Protein AF-A0AA40DNA5-F1 (afdb_monomer_lite)

Foldseek 3Di:
DVVVVVVPDPPCCLVVVQVCLVPPPQFPDDLLNLLVQLDFLVLQLVLLVDDQPLQNDDDPVSSVQSVQLSLLVNLCVLLQHAQVLSCLQAVAGSRGQVSHPDHDPPSPPCNQLCVLQPHPDPCQQQDPPPHHCQQCPPRVCVSLVVLVDDPVLVVVLCVFCLLPNQWDWAQPPPPDRPDDSRRITIWGFADQPPVVSHTDTHTDDSLNSSNVSSLSSSCSRNVDRSHLSRLLLVLQLVLLCVLVVHDPPSHDDNSGCHSQSSSLVSLLSVLCVLLVHDSLLRSLLRGFFAPDDPPGPCCVQQLPDPVVVVVPNPCPVVCVVPFAFQLVCQVVLCVSLVADSLLQVLLCVQLVHDRRDGPDSNVSSSSSNLSVVCSLLVHRSNCSNLLCVLADHNVPCSSTSVSVSVVSCLRVLVVVVVDDSLLLSCQSCVPSDPDDVDDDNCPLDDDPVRCCLQQVVPPLCAQAVDPVPHRDHSVSVSLSVLLVVQQVLFPPDVQGPSNLLVCCVVPQDQQLLVVLVSCCVRRVFDSVVLSLSLCLNDPSHTSNSSSSQCSHSVVVSSSVSNRVCCVPRRDPPDRSNVSSVSSHRRRPVVPPVD

pLDDT: mean 79.6, std 15.29, range [32.16, 96.44]

Structure (mmCIF, N/CA/C/O backbone):
data_AF-A0AA40DNA5-F1
#
_entry.id   AF-A0AA40DNA5-F1
#
loop_
_atom_site.group_PDB
_atom_site.id
_atom_site.type_symbol
_atom_site.label_atom_id
_atom_site.label_alt_id
_atom_site.label_comp_id
_atom_site.label_asym_id
_atom_site.label_entity_id
_atom_site.label_seq_id
_atom_site.pdbx_PDB_ins_code
_atom_site.Cartn_x
_atom_site.Cartn_y
_atom_site.Cartn_z
_atom_site.occupancy
_atom_site.B_iso_or_equiv
_atom_site.auth_seq_id
_atom_site.auth_comp_id
_atom_site.auth_asym_id
_atom_site.auth_atom_id
_atom_site.pdbx_PDB_model_num
ATOM 1 N N . MET A 1 1 ? -29.113 -25.960 3.502 1.00 32.16 1 MET A N 1
ATOM 2 C CA . MET A 1 1 ? -28.397 -26.585 2.365 1.00 32.16 1 MET A CA 1
ATOM 3 C C . MET A 1 1 ? -27.183 -25.780 1.893 1.00 32.16 1 MET A C 1
ATOM 5 O O . MET A 1 1 ? -26.247 -26.407 1.434 1.00 32.16 1 MET A O 1
ATOM 9 N N . HIS A 1 2 ? -27.139 -24.445 2.045 1.00 37.56 2 HIS A N 1
ATOM 10 C CA . HIS A 1 2 ? -25.942 -23.647 1.715 1.00 37.56 2 HIS A CA 1
ATOM 11 C C . HIS A 1 2 ? -24.878 -23.566 2.829 1.00 37.56 2 HIS A C 1
ATOM 13 O O . HIS A 1 2 ? -23.713 -23.372 2.512 1.00 37.56 2 HIS A O 1
ATOM 19 N N . GLU A 1 3 ? -25.225 -23.782 4.105 1.00 35.75 3 GLU A N 1
ATOM 20 C CA . GLU A 1 3 ? -24.232 -23.792 5.201 1.00 35.75 3 GLU A CA 1
ATOM 21 C C . GLU A 1 3 ? -23.334 -25.039 5.202 1.00 35.75 3 GLU A C 1
ATOM 23 O O . GLU A 1 3 ? -22.163 -24.935 5.541 1.00 35.75 3 GLU A O 1
ATOM 28 N N . SER A 1 4 ? -23.812 -26.197 4.724 1.00 34.62 4 SER A N 1
ATOM 29 C CA . SER A 1 4 ? -23.002 -27.430 4.727 1.00 34.62 4 SER A CA 1
ATOM 30 C C . SER A 1 4 ? -22.029 -27.553 3.548 1.00 34.62 4 SER A C 1
ATOM 32 O O . SER A 1 4 ? -21.309 -28.541 3.473 1.00 34.62 4 SER A O 1
ATOM 34 N N . LEU A 1 5 ? -22.026 -26.604 2.604 1.00 34.06 5 LEU A N 1
ATOM 35 C CA . LEU A 1 5 ? -21.082 -26.586 1.475 1.00 34.06 5 LEU A CA 1
ATOM 36 C C . LEU A 1 5 ? -19.810 -25.784 1.788 1.00 34.06 5 LEU A C 1
ATOM 38 O O . LEU A 1 5 ? -18.796 -25.971 1.123 1.00 34.06 5 LEU A O 1
ATOM 42 N N . VAL A 1 6 ? -19.847 -24.921 2.808 1.00 41.03 6 VAL A N 1
ATOM 43 C CA . VAL A 1 6 ? -18.698 -24.098 3.224 1.00 41.03 6 VAL A CA 1
ATOM 44 C C . VAL A 1 6 ? -17.775 -24.863 4.181 1.00 41.03 6 VAL A C 1
ATOM 46 O O . VAL A 1 6 ? -16.579 -24.599 4.221 1.00 41.03 6 VAL A O 1
ATOM 49 N N . GLU A 1 7 ? -18.285 -25.879 4.882 1.00 35.78 7 GLU A N 1
ATOM 50 C CA . GLU A 1 7 ? -17.481 -26.721 5.781 1.00 35.78 7 GLU A CA 1
ATOM 51 C C . GLU A 1 7 ? -16.592 -27.752 5.054 1.00 35.78 7 GLU A C 1
ATOM 53 O O . GLU A 1 7 ? -15.802 -28.424 5.707 1.00 35.78 7 GLU A O 1
ATOM 58 N N . THR A 1 8 ? -16.686 -27.896 3.723 1.00 36.03 8 THR A N 1
ATOM 59 C CA . THR A 1 8 ? -16.026 -29.007 2.997 1.00 36.03 8 THR A CA 1
ATOM 60 C C . THR A 1 8 ? -15.126 -28.636 1.812 1.00 36.03 8 THR A C 1
ATOM 62 O O . THR A 1 8 ? -14.540 -29.547 1.236 1.00 36.03 8 THR A O 1
ATOM 65 N N . TYR A 1 9 ? -14.950 -27.359 1.441 1.00 34.84 9 TYR A N 1
ATOM 66 C CA . TYR A 1 9 ? -14.161 -27.004 0.242 1.00 34.84 9 TYR A CA 1
ATOM 67 C C . TYR A 1 9 ? -13.299 -25.733 0.400 1.00 34.84 9 TYR A C 1
ATOM 69 O O . TYR A 1 9 ? -13.793 -24.630 0.156 1.00 34.84 9 TYR A O 1
ATOM 77 N N . PRO A 1 10 ? -12.000 -25.863 0.748 1.00 41.03 10 PRO A N 1
ATOM 78 C CA . PRO A 1 10 ? -11.099 -24.715 0.913 1.00 41.03 10 PRO A CA 1
ATOM 79 C C . PRO A 1 10 ? -10.462 -24.090 -0.357 1.00 41.03 10 PRO A C 1
ATOM 81 O O . PRO A 1 10 ? -10.239 -22.879 -0.337 1.00 41.03 10 PRO A O 1
ATOM 84 N N . PRO A 1 11 ? -10.156 -24.784 -1.479 1.00 39.00 11 PRO A N 1
ATOM 85 C CA . PRO A 1 11 ? -9.186 -24.218 -2.431 1.00 39.00 11 PRO A CA 1
ATOM 86 C C . PRO A 1 11 ? -9.776 -23.261 -3.480 1.00 39.00 11 PRO A C 1
ATOM 88 O O . PRO A 1 11 ? -9.034 -22.533 -4.131 1.00 39.00 11 PRO A O 1
ATOM 91 N N . VAL A 1 12 ? -11.102 -23.188 -3.648 1.00 42.94 12 VAL A N 1
ATOM 92 C CA . VAL A 1 12 ? -11.726 -22.319 -4.676 1.00 42.94 12 VAL A CA 1
ATOM 93 C C . VAL A 1 12 ? -12.176 -20.960 -4.110 1.00 42.94 12 VAL A C 1
ATOM 95 O O . VAL A 1 12 ? -12.795 -20.152 -4.803 1.00 42.94 12 VAL A O 1
ATOM 98 N N . LEU A 1 13 ? -11.862 -20.679 -2.843 1.00 49.19 13 LEU A N 1
ATOM 99 C CA . LEU A 1 13 ? -12.516 -19.624 -2.076 1.00 49.19 13 LEU A CA 1
ATOM 100 C C . LEU A 1 13 ? -12.283 -18.211 -2.619 1.00 49.19 13 LEU A C 1
ATOM 102 O O . LEU A 1 13 ? -13.231 -17.461 -2.612 1.00 49.19 13 LEU A O 1
ATOM 106 N N . SER A 1 14 ? -11.137 -17.799 -3.165 1.00 44.81 14 SER A N 1
ATOM 107 C CA . SER A 1 14 ? -11.003 -16.387 -3.598 1.00 44.81 14 SER A CA 1
ATOM 108 C C . SER A 1 14 ? -11.933 -16.021 -4.770 1.00 44.81 14 SER A C 1
ATOM 110 O O . SER A 1 14 ? -12.740 -15.104 -4.643 1.00 44.81 14 SER A O 1
ATOM 112 N N . ALA A 1 15 ? -11.894 -16.768 -5.878 1.00 44.56 15 ALA A N 1
ATOM 113 C CA . ALA A 1 15 ? -12.722 -16.473 -7.052 1.00 44.56 15 ALA A CA 1
ATOM 114 C C . ALA A 1 15 ? -14.198 -16.867 -6.853 1.00 44.56 15 ALA A C 1
ATOM 116 O O . ALA A 1 15 ? -15.093 -16.193 -7.363 1.00 44.56 15 ALA A O 1
ATOM 117 N N . VAL A 1 16 ? -14.471 -17.937 -6.093 1.00 53.94 16 VAL A N 1
ATOM 118 C CA . VAL A 1 16 ? -15.846 -18.337 -5.755 1.00 53.94 16 VAL A CA 1
ATOM 119 C C . VAL A 1 16 ? -16.430 -17.447 -4.667 1.00 53.94 16 VAL A C 1
ATOM 121 O O . VAL A 1 16 ? -17.602 -17.125 -4.771 1.00 53.94 16 VAL A O 1
ATOM 124 N N . LEU A 1 17 ? -15.667 -16.977 -3.676 1.00 56.88 17 LEU A N 1
ATOM 125 C CA . LEU A 1 17 ? -16.152 -15.971 -2.724 1.00 56.88 17 LEU A CA 1
ATOM 126 C C . LEU A 1 17 ? -16.352 -14.635 -3.413 1.00 56.88 17 LEU A C 1
ATOM 128 O O . LEU A 1 17 ? -17.362 -14.016 -3.143 1.00 56.88 17 LEU A O 1
ATOM 132 N N . GLU A 1 18 ? -15.480 -14.184 -4.316 1.00 55.03 18 GLU A N 1
ATOM 133 C CA . GLU A 1 18 ? -15.763 -12.969 -5.089 1.00 55.03 18 GLU A CA 1
ATOM 134 C C . GLU A 1 18 ? -17.006 -13.145 -5.966 1.00 55.03 18 GLU A C 1
ATOM 136 O O . GLU A 1 18 ? -17.858 -12.262 -5.998 1.00 55.03 18 GLU A O 1
ATOM 141 N N . GLY A 1 19 ? -17.179 -14.312 -6.595 1.00 55.81 19 GLY A N 1
ATOM 142 C CA . GLY A 1 19 ? -18.391 -14.654 -7.338 1.00 55.81 19 GLY A CA 1
ATOM 143 C C . GLY A 1 19 ? -19.644 -14.714 -6.458 1.00 55.81 19 GLY A C 1
ATOM 144 O O . GLY A 1 19 ? -20.683 -14.183 -6.842 1.00 55.81 19 GLY A O 1
ATOM 145 N N . ILE A 1 20 ? -19.563 -15.310 -5.267 1.00 59.66 20 ILE A N 1
ATOM 146 C CA . ILE A 1 20 ? -20.659 -15.419 -4.295 1.00 59.66 20 ILE A CA 1
ATOM 147 C C . ILE A 1 20 ? -20.967 -14.050 -3.688 1.00 59.66 20 ILE A C 1
ATOM 149 O O . ILE A 1 20 ? -22.126 -13.670 -3.653 1.00 59.66 20 ILE A O 1
ATOM 153 N N . LEU A 1 21 ? -19.967 -13.273 -3.275 1.00 61.16 21 LEU A N 1
ATOM 154 C CA . LEU A 1 21 ? -20.133 -11.915 -2.750 1.00 61.16 21 LEU A CA 1
ATOM 155 C C . LEU A 1 21 ? -20.699 -10.969 -3.818 1.00 61.16 21 LEU A C 1
ATOM 157 O O . LEU A 1 21 ? -21.519 -10.116 -3.502 1.00 61.16 21 LEU A O 1
ATOM 161 N N . ALA A 1 22 ? -20.316 -11.130 -5.088 1.00 57.47 22 ALA A N 1
ATOM 162 C CA . ALA A 1 22 ? -20.842 -10.314 -6.182 1.00 57.47 22 ALA A CA 1
ATOM 163 C C . ALA A 1 22 ? -22.265 -10.712 -6.617 1.00 57.47 22 ALA A C 1
ATOM 165 O O . ALA A 1 22 ? -22.997 -9.878 -7.152 1.00 57.47 22 ALA A O 1
ATOM 166 N N . THR A 1 23 ? -22.669 -11.973 -6.426 1.00 56.84 23 THR A N 1
ATOM 167 C CA . THR A 1 23 ? -23.995 -12.473 -6.846 1.00 56.84 23 THR A CA 1
ATOM 168 C C . THR A 1 23 ? -25.017 -12.514 -5.713 1.00 56.84 23 THR A C 1
ATOM 170 O O . THR A 1 23 ? -26.217 -12.353 -5.957 1.00 56.84 23 THR A O 1
ATOM 173 N N . ASP A 1 24 ? -24.570 -12.682 -4.472 1.00 63.62 24 ASP A N 1
ATOM 174 C CA . ASP A 1 24 ? -25.413 -12.709 -3.289 1.00 63.62 24 ASP A CA 1
ATOM 175 C C . ASP A 1 24 ? -25.641 -11.286 -2.774 1.00 63.62 24 ASP A C 1
ATOM 177 O O . ASP A 1 24 ? -24.814 -10.696 -2.082 1.00 63.62 24 ASP A O 1
ATOM 181 N N . LYS A 1 25 ? -26.824 -10.744 -3.078 1.00 65.69 25 LYS A N 1
ATOM 182 C CA . LYS A 1 25 ? -27.266 -9.401 -2.660 1.00 65.69 25 LYS A CA 1
ATOM 183 C C . LYS A 1 25 ? -27.215 -9.162 -1.144 1.00 65.69 25 LYS A C 1
ATOM 185 O O . LYS A 1 25 ? -27.387 -8.022 -0.722 1.00 65.69 25 LYS A O 1
ATOM 190 N N . ARG A 1 26 ? -27.026 -10.208 -0.332 1.00 67.06 26 ARG A N 1
ATOM 191 C CA . ARG A 1 26 ? -26.855 -10.109 1.125 1.00 67.06 26 ARG A CA 1
ATOM 192 C C . ARG A 1 26 ? -25.491 -9.552 1.536 1.00 67.06 26 ARG A C 1
ATOM 194 O O . ARG A 1 26 ? -25.356 -9.100 2.671 1.00 67.06 26 ARG A O 1
ATOM 201 N N . PHE A 1 27 ? -24.506 -9.555 0.636 1.00 66.50 27 PHE A N 1
ATOM 202 C CA . PHE A 1 27 ? -23.180 -9.002 0.883 1.00 66.50 27 PHE A CA 1
ATOM 203 C C . PHE A 1 27 ? -22.925 -7.808 -0.034 1.00 66.50 27 PHE A C 1
ATOM 205 O O . PHE A 1 27 ? -22.737 -7.953 -1.235 1.00 66.50 27 PHE A O 1
ATOM 212 N N . SER A 1 28 ? -22.867 -6.606 0.537 1.00 79.88 28 SER A N 1
ATOM 213 C CA . SER A 1 28 ? -22.379 -5.418 -0.178 1.00 79.88 28 SER A CA 1
ATOM 214 C C . SER A 1 28 ? -20.891 -5.154 0.085 1.00 79.88 28 SER A C 1
ATOM 216 O O . SER A 1 28 ? -20.440 -4.016 -0.046 1.00 79.88 28 SER A O 1
ATOM 218 N N . LEU A 1 29 ? -20.162 -6.161 0.573 1.00 83.88 29 LEU A N 1
ATOM 219 C CA . LEU A 1 29 ? -18.777 -6.040 1.016 1.00 83.88 29 LEU A CA 1
ATOM 220 C C . LEU A 1 29 ? -17.841 -6.689 0.009 1.00 83.88 29 LEU A C 1
ATOM 222 O O . LEU A 1 29 ? -18.048 -7.828 -0.404 1.00 83.88 29 LEU A O 1
ATOM 226 N N . SER A 1 30 ? -16.771 -5.982 -0.322 1.00 87.12 30 SER A N 1
ATOM 227 C CA . SER A 1 30 ? -15.641 -6.563 -1.037 1.00 87.12 30 SER A CA 1
ATOM 228 C C . SER A 1 30 ? -14.831 -7.493 -0.126 1.00 87.12 30 SER A C 1
ATOM 230 O O . SER A 1 30 ? -14.749 -7.290 1.088 1.00 87.12 30 SER A O 1
ATOM 232 N N . TYR A 1 31 ? -14.160 -8.488 -0.712 1.00 86.56 31 TYR A N 1
ATOM 233 C CA . TYR A 1 31 ? -13.246 -9.370 0.025 1.00 86.56 31 TYR A CA 1
ATOM 234 C C . TYR A 1 31 ? -12.150 -8.581 0.766 1.00 86.56 31 TYR A C 1
ATOM 236 O O . TYR A 1 31 ? -11.823 -8.870 1.917 1.00 86.56 31 TYR A O 1
ATOM 244 N N . ARG A 1 32 ? -11.653 -7.503 0.149 1.00 87.75 32 ARG A N 1
ATOM 245 C CA . ARG A 1 32 ? -10.691 -6.582 0.763 1.00 87.75 32 ARG A CA 1
ATOM 246 C C . ARG A 1 32 ? -11.253 -5.867 1.994 1.00 87.75 32 ARG A C 1
ATOM 248 O O . ARG A 1 32 ? -10.549 -5.771 2.998 1.00 87.75 32 ARG A O 1
ATOM 255 N N . GLU A 1 33 ? -12.495 -5.378 1.945 1.00 88.94 33 GLU A N 1
ATOM 256 C CA . GLU A 1 33 ? -13.152 -4.796 3.126 1.00 88.94 33 GLU A CA 1
ATOM 257 C C . GLU A 1 33 ? -13.224 -5.832 4.253 1.00 88.94 33 GLU A C 1
ATOM 259 O O . GLU A 1 33 ? -12.855 -5.516 5.384 1.00 88.94 33 GLU A O 1
ATOM 264 N N . ILE A 1 34 ? -13.581 -7.082 3.932 1.00 91.75 34 ILE A N 1
ATOM 265 C CA . ILE A 1 34 ? -13.655 -8.170 4.914 1.00 91.75 34 ILE A CA 1
ATOM 266 C C . ILE A 1 34 ? -12.290 -8.423 5.571 1.00 91.75 34 ILE A C 1
ATOM 268 O O . ILE A 1 34 ? -12.201 -8.369 6.795 1.00 91.75 34 ILE A O 1
ATOM 272 N N . LEU A 1 35 ? -11.217 -8.601 4.791 1.00 90.38 35 LEU A N 1
ATOM 273 C CA . LEU A 1 35 ? -9.850 -8.788 5.309 1.00 90.38 35 LEU A CA 1
ATOM 274 C C . LEU A 1 35 ? -9.354 -7.600 6.156 1.00 90.38 35 LEU A C 1
ATOM 276 O O . LEU A 1 35 ? -8.607 -7.761 7.129 1.00 90.38 35 LEU A O 1
ATOM 280 N N . SER A 1 36 ? -9.736 -6.380 5.770 1.00 90.38 36 SER A N 1
ATOM 281 C CA . SER A 1 36 ? -9.315 -5.161 6.465 1.00 90.38 36 SER A CA 1
ATOM 282 C C . SER A 1 36 ? -10.076 -4.919 7.771 1.00 90.38 36 SER A C 1
ATOM 284 O O . SER A 1 36 ? -9.506 -4.342 8.690 1.00 90.38 36 SER A O 1
ATOM 286 N N . THR A 1 37 ? -11.335 -5.361 7.871 1.00 91.75 37 THR A N 1
ATOM 287 C CA . THR A 1 37 ? -12.200 -5.084 9.030 1.00 91.75 37 THR A CA 1
ATOM 288 C C . THR A 1 37 ? -12.312 -6.270 9.988 1.00 91.75 37 THR A C 1
ATOM 290 O O . THR A 1 37 ? -12.187 -6.084 11.193 1.00 91.75 37 THR A O 1
ATOM 293 N N . PHE A 1 38 ? -12.509 -7.494 9.492 1.00 92.50 38 PHE A N 1
ATOM 294 C CA . PHE A 1 38 ? -12.702 -8.694 10.322 1.00 92.50 38 PHE A CA 1
ATOM 295 C C . PHE A 1 38 ? -11.371 -9.362 10.667 1.00 92.50 38 PHE A C 1
ATOM 297 O O . PHE A 1 38 ? -11.118 -10.527 10.364 1.00 92.50 38 PHE A O 1
ATOM 304 N N . GLU A 1 39 ? -10.500 -8.587 11.300 1.00 89.62 39 GLU A N 1
ATOM 305 C CA . GLU A 1 39 ? -9.164 -9.008 11.697 1.00 89.62 39 GLU A CA 1
ATOM 306 C C . GLU A 1 39 ? -9.157 -9.772 13.024 1.00 89.62 39 GLU A C 1
ATOM 308 O O . GLU A 1 39 ? -9.809 -9.378 13.990 1.00 89.62 39 GLU A O 1
ATOM 313 N N . SER A 1 40 ? -8.381 -10.853 13.092 1.00 91.12 40 SER A N 1
ATOM 314 C CA . SER A 1 40 ? -8.099 -11.569 14.338 1.00 91.12 40 SER A CA 1
ATOM 315 C C . SER A 1 40 ? -6.692 -12.154 14.280 1.00 91.12 40 SER A C 1
ATOM 317 O O . SER A 1 40 ? -6.408 -13.025 13.456 1.00 91.12 40 SER A O 1
ATOM 319 N N . HIS A 1 41 ? -5.801 -11.663 15.141 1.00 90.94 41 HIS A N 1
ATOM 320 C CA . HIS A 1 41 ? -4.419 -12.142 15.201 1.00 90.94 41 HIS A CA 1
ATOM 321 C C . HIS A 1 41 ? -4.368 -13.603 15.676 1.00 90.94 41 HIS A C 1
ATOM 323 O O . HIS A 1 41 ? -3.600 -14.404 15.154 1.00 90.94 41 HIS A O 1
ATOM 329 N N . GLU A 1 42 ? -5.245 -13.969 16.606 1.00 89.19 42 GLU A N 1
ATOM 330 C CA . GLU A 1 42 ? -5.401 -15.310 17.161 1.00 89.19 42 GLU A CA 1
ATOM 331 C C . GLU A 1 42 ? -5.789 -16.319 16.093 1.00 89.19 42 GLU A C 1
ATOM 333 O O . GLU A 1 42 ? -5.188 -17.385 16.015 1.00 89.19 42 GLU A O 1
ATOM 338 N N . ARG A 1 43 ? -6.755 -15.980 15.234 1.00 90.31 43 ARG A N 1
ATOM 339 C CA . ARG A 1 43 ? -7.178 -16.878 14.154 1.00 90.31 43 ARG A CA 1
ATOM 340 C C . ARG A 1 43 ? -6.086 -17.072 13.117 1.00 90.31 43 ARG A C 1
ATOM 342 O O . ARG A 1 43 ? -5.912 -18.187 12.641 1.00 90.31 43 ARG A O 1
ATOM 349 N N . VAL A 1 44 ? -5.337 -16.017 12.793 1.00 90.00 44 VAL A N 1
ATOM 350 C CA . VAL A 1 44 ? -4.191 -16.113 11.877 1.00 90.00 44 VAL A CA 1
ATOM 351 C C . VAL A 1 44 ? -3.130 -17.058 12.443 1.00 90.00 44 VAL A C 1
ATOM 353 O O . VAL A 1 44 ? -2.634 -17.914 11.715 1.00 90.00 44 VAL A O 1
ATOM 356 N N . LEU A 1 45 ? -2.818 -16.944 13.737 1.00 88.56 45 LEU A N 1
ATOM 357 C CA . LEU A 1 45 ? -1.836 -17.799 14.410 1.00 88.56 45 LEU A CA 1
ATOM 358 C C . LEU A 1 45 ? -2.324 -19.240 14.578 1.00 88.56 45 LEU A C 1
ATOM 360 O O . LEU A 1 45 ? -1.566 -20.168 14.309 1.00 88.56 45 LEU A O 1
ATOM 364 N N . ALA A 1 46 ? -3.590 -19.436 14.948 1.00 87.88 46 ALA A N 1
ATOM 365 C CA . ALA A 1 46 ? -4.204 -20.757 15.027 1.00 87.88 46 ALA A CA 1
ATOM 366 C C . ALA A 1 46 ? -4.228 -21.443 13.652 1.00 87.88 46 ALA A C 1
ATOM 368 O O . ALA A 1 46 ? -3.915 -22.625 13.548 1.00 87.88 46 ALA A O 1
ATOM 369 N N . ALA A 1 47 ? -4.523 -20.696 12.581 1.00 86.06 47 ALA A N 1
ATOM 370 C CA . ALA A 1 47 ? -4.452 -21.199 11.209 1.00 86.06 47 ALA A CA 1
ATOM 371 C C . ALA A 1 47 ? -3.017 -21.570 10.796 1.00 86.06 47 ALA A C 1
ATOM 373 O O . ALA A 1 47 ? -2.829 -22.534 10.063 1.00 86.06 47 ALA A O 1
ATOM 374 N N . ALA A 1 48 ? -2.006 -20.856 11.300 1.00 84.38 48 ALA A N 1
ATOM 375 C CA . ALA A 1 48 ? -0.596 -21.218 11.133 1.00 84.38 48 ALA A CA 1
ATOM 376 C C . ALA A 1 48 ? -0.153 -22.421 11.995 1.00 84.38 48 ALA A C 1
ATOM 378 O O . ALA A 1 48 ? 1.006 -22.825 11.919 1.00 84.38 48 ALA A O 1
ATOM 379 N N . GLY A 1 49 ? -1.043 -22.990 12.817 1.00 84.56 49 GLY A N 1
ATOM 380 C CA . GLY A 1 49 ? -0.755 -24.139 13.676 1.00 84.56 49 GLY A CA 1
ATOM 381 C C . GLY A 1 49 ? -0.085 -23.793 15.007 1.00 84.56 49 GLY A C 1
ATOM 382 O O . GLY A 1 49 ? 0.414 -24.693 15.680 1.00 84.56 49 GLY A O 1
ATOM 383 N N . HIS A 1 50 ? -0.052 -22.518 15.410 1.00 84.50 50 HIS A N 1
ATOM 384 C CA . HIS A 1 50 ? 0.457 -22.142 16.733 1.00 84.50 50 HIS A CA 1
ATOM 385 C C . HIS A 1 50 ? -0.539 -22.499 17.830 1.00 84.50 50 HIS A C 1
ATOM 387 O O . HIS A 1 50 ? -1.724 -22.169 17.744 1.00 84.50 50 HIS A O 1
ATOM 393 N N . GLU A 1 51 ? -0.038 -23.092 18.912 1.00 81.94 51 GLU A N 1
ATOM 394 C CA . GLU A 1 51 ? -0.801 -23.199 20.150 1.00 81.94 51 GLU A CA 1
ATOM 395 C C . GLU A 1 51 ? -0.915 -21.813 20.789 1.00 81.94 51 GLU A C 1
ATOM 397 O O . GLU A 1 51 ? 0.078 -21.203 21.194 1.00 81.94 51 GLU A O 1
ATOM 402 N N . LEU A 1 52 ? -2.142 -21.298 20.868 1.00 80.25 52 LEU A N 1
ATOM 403 C CA . LEU A 1 52 ? -2.397 -20.019 21.513 1.00 80.25 52 LEU A CA 1
ATOM 404 C C . LEU A 1 52 ? -2.169 -20.152 23.028 1.00 80.25 52 LEU A C 1
ATOM 406 O O . LEU A 1 52 ? -2.718 -21.065 23.658 1.00 80.25 52 LEU A O 1
ATOM 410 N N . PRO A 1 53 ? -1.398 -19.240 23.645 1.00 79.69 53 PRO A N 1
ATOM 411 C CA . PRO A 1 53 ? -1.262 -19.197 25.091 1.00 79.69 53 PRO A CA 1
ATOM 412 C C . PRO A 1 53 ? -2.636 -19.095 25.765 1.00 79.69 53 PRO A C 1
ATOM 414 O O . PRO A 1 53 ? -3.445 -18.231 25.428 1.00 79.69 53 PRO A O 1
ATOM 417 N N . LYS A 1 54 ? -2.896 -19.949 26.764 1.00 73.19 54 LYS A N 1
ATOM 418 C CA . LYS A 1 54 ? -4.141 -19.897 27.563 1.00 73.19 54 LYS A CA 1
ATOM 419 C C . LYS A 1 54 ? -4.288 -18.588 28.343 1.00 73.19 54 LYS A C 1
ATOM 421 O O . LYS A 1 54 ? -5.388 -18.230 28.753 1.00 73.19 54 LYS A O 1
ATOM 426 N N . ASP A 1 55 ? -3.174 -17.892 28.552 1.00 69.75 55 ASP A N 1
ATOM 427 C CA . ASP A 1 55 ? -3.117 -16.562 29.148 1.00 69.75 55 ASP A CA 1
ATOM 428 C C . ASP A 1 55 ? -3.433 -15.437 28.143 1.00 69.75 55 ASP A C 1
ATOM 430 O O . ASP A 1 55 ? -3.288 -14.270 28.476 1.00 69.75 55 ASP A O 1
ATOM 434 N N . GLY A 1 56 ? -3.816 -15.744 26.896 1.00 67.31 56 GLY A N 1
ATOM 435 C CA . GLY A 1 56 ? -4.216 -14.757 25.884 1.00 67.31 56 GLY A CA 1
ATOM 436 C C . GLY A 1 56 ? -3.148 -13.716 25.511 1.00 67.31 56 GLY A C 1
ATOM 437 O O . GLY A 1 56 ? -3.416 -12.824 24.692 1.00 67.31 56 GLY A O 1
ATOM 438 N N . SER A 1 57 ? -1.949 -13.803 26.094 1.00 76.31 57 SER A N 1
ATOM 439 C CA . SER A 1 57 ? -0.859 -12.864 25.901 1.00 76.31 57 SER A CA 1
ATOM 440 C C . SER A 1 57 ? -0.017 -13.339 24.728 1.00 76.31 57 SER A C 1
ATOM 442 O O . SER A 1 57 ? 0.733 -14.306 24.807 1.00 76.31 57 SER A O 1
ATOM 444 N N . LEU A 1 58 ? -0.188 -12.680 23.583 1.00 79.69 58 LEU A N 1
ATOM 445 C CA . LEU A 1 58 ? 0.619 -12.988 22.412 1.00 79.69 58 LEU A CA 1
ATOM 446 C C . LEU A 1 58 ? 2.002 -12.345 22.583 1.00 79.69 58 LEU A C 1
ATOM 448 O O . LEU A 1 58 ? 2.080 -11.126 22.766 1.00 79.69 58 LEU A O 1
ATOM 452 N N . PRO A 1 59 ? 3.097 -13.123 22.501 1.00 85.81 59 PRO A N 1
ATOM 453 C CA . PRO A 1 59 ? 4.434 -12.569 22.370 1.00 85.81 59 PRO A CA 1
ATOM 454 C C . PRO A 1 59 ? 4.483 -11.578 21.205 1.00 85.81 59 PRO A C 1
ATOM 456 O O . PRO A 1 59 ? 3.904 -11.832 20.147 1.00 85.81 59 PRO A O 1
ATOM 459 N N . VAL A 1 60 ? 5.221 -10.476 21.376 1.00 86.50 60 VAL A N 1
ATOM 460 C CA . VAL A 1 60 ? 5.367 -9.419 20.355 1.00 86.50 60 VAL A CA 1
ATOM 461 C C . VAL A 1 60 ? 5.761 -10.005 18.995 1.00 86.50 60 VAL A C 1
ATOM 463 O O . VAL A 1 60 ? 5.195 -9.624 17.978 1.00 86.50 60 VAL A O 1
ATOM 466 N N . GLN A 1 61 ? 6.641 -11.009 18.988 1.00 86.69 61 GLN A N 1
ATOM 467 C CA . GLN A 1 61 ? 7.070 -11.707 17.775 1.00 86.69 61 GLN A CA 1
ATOM 468 C C . GLN A 1 61 ? 5.916 -12.418 17.051 1.00 86.69 61 GLN A C 1
ATOM 470 O O . GLN A 1 61 ? 5.781 -12.273 15.841 1.00 86.69 61 GLN A O 1
ATOM 475 N N . LEU A 1 62 ? 5.045 -13.143 17.766 1.00 87.12 62 LEU A N 1
ATOM 476 C CA . LEU A 1 62 ? 3.889 -13.805 17.145 1.00 87.12 62 LEU A CA 1
ATOM 477 C C . LEU A 1 62 ? 2.881 -12.779 16.616 1.00 87.12 62 LEU A C 1
ATOM 479 O O . LEU A 1 62 ? 2.285 -12.971 15.558 1.00 87.12 62 LEU A O 1
ATOM 483 N N . LEU A 1 63 ? 2.714 -11.658 17.318 1.00 87.31 63 LEU A N 1
ATOM 484 C CA . LEU A 1 63 ? 1.863 -10.571 16.847 1.00 87.31 63 LEU A CA 1
ATOM 485 C C . LEU A 1 63 ? 2.410 -9.943 15.554 1.00 87.31 63 LEU A C 1
ATOM 487 O O . LEU A 1 63 ? 1.651 -9.706 14.615 1.00 87.31 63 LEU A O 1
ATOM 491 N N . GLU A 1 64 ? 3.720 -9.705 15.477 1.00 88.94 64 GLU A N 1
ATOM 492 C CA . GLU A 1 64 ? 4.391 -9.224 14.264 1.00 88.94 64 GLU A CA 1
ATOM 493 C C . GLU A 1 64 ? 4.252 -10.213 13.103 1.00 88.94 64 GLU A C 1
ATOM 495 O O . GLU A 1 64 ? 3.943 -9.800 11.984 1.00 88.94 64 GLU A O 1
ATOM 500 N N . GLN A 1 65 ? 4.384 -11.513 13.370 1.00 89.25 65 GLN A N 1
ATOM 501 C CA . GLN A 1 65 ? 4.155 -12.562 12.378 1.00 89.25 65 GLN A CA 1
ATOM 502 C C . GLN A 1 65 ? 2.713 -12.546 11.856 1.00 89.25 65 GLN A C 1
ATOM 504 O O . GLN A 1 65 ? 2.501 -12.493 10.645 1.00 89.25 65 GLN A O 1
ATOM 509 N N . ALA A 1 66 ? 1.715 -12.509 12.743 1.00 90.75 66 ALA A N 1
ATOM 510 C CA . ALA A 1 66 ? 0.308 -12.434 12.351 1.00 90.75 66 ALA A CA 1
ATOM 511 C C . ALA A 1 66 ? 0.011 -11.182 11.507 1.00 90.75 66 ALA A C 1
ATOM 513 O O . ALA A 1 66 ? -0.692 -11.251 10.494 1.00 90.75 66 ALA A O 1
ATOM 514 N N . ARG A 1 67 ? 0.596 -10.036 11.882 1.00 90.56 67 ARG A N 1
ATOM 515 C CA . ARG A 1 67 ? 0.508 -8.785 11.115 1.00 90.56 67 ARG A CA 1
ATOM 516 C C . ARG A 1 67 ? 1.159 -8.913 9.738 1.00 90.56 67 ARG A C 1
ATOM 518 O O . ARG A 1 67 ? 0.588 -8.425 8.765 1.00 90.56 67 ARG A O 1
ATOM 525 N N . ALA A 1 68 ? 2.310 -9.576 9.636 1.00 90.38 68 ALA A N 1
ATOM 526 C CA . ALA A 1 68 ? 3.003 -9.796 8.370 1.00 90.38 68 ALA A CA 1
ATOM 527 C C . ALA A 1 68 ? 2.195 -10.692 7.419 1.00 90.38 68 ALA A C 1
ATOM 529 O O . ALA A 1 68 ? 2.002 -10.323 6.261 1.00 90.38 68 ALA A O 1
ATOM 530 N N . VAL A 1 69 ? 1.659 -11.815 7.910 1.00 92.38 69 VAL A N 1
ATOM 531 C CA . VAL A 1 69 ? 0.786 -12.720 7.135 1.00 92.38 69 VAL A CA 1
ATOM 532 C C . VAL A 1 69 ? -0.422 -11.964 6.597 1.00 92.38 69 VAL A C 1
ATOM 534 O O . VAL A 1 69 ? -0.738 -12.001 5.407 1.00 92.38 69 VAL A O 1
ATOM 537 N N . ARG A 1 70 ? -1.086 -11.214 7.476 1.00 91.62 70 ARG A N 1
ATOM 538 C CA . ARG A 1 70 ? -2.260 -10.439 7.097 1.00 91.62 70 ARG A CA 1
ATOM 539 C C . ARG A 1 70 ? -1.936 -9.344 6.087 1.00 91.62 70 ARG A C 1
ATOM 541 O O . ARG A 1 70 ? -2.719 -9.119 5.168 1.00 91.62 70 ARG A O 1
ATOM 548 N N . ARG A 1 71 ? -0.789 -8.682 6.235 1.00 91.50 71 ARG A N 1
ATOM 549 C CA . ARG A 1 71 ? -0.318 -7.687 5.269 1.00 91.50 71 ARG A CA 1
ATOM 550 C C . ARG A 1 71 ? -0.152 -8.316 3.888 1.00 91.50 71 ARG A C 1
ATOM 552 O O . ARG A 1 71 ? -0.774 -7.835 2.953 1.00 91.50 71 ARG A O 1
ATOM 559 N N . ARG A 1 72 ? 0.549 -9.451 3.786 1.00 93.50 72 ARG A N 1
ATOM 560 C CA . ARG A 1 72 ? 0.709 -10.189 2.519 1.00 93.50 72 ARG A CA 1
ATOM 561 C C . ARG A 1 72 ? -0.638 -10.555 1.889 1.00 93.50 72 ARG A C 1
ATOM 563 O O . ARG A 1 72 ? -0.815 -10.386 0.688 1.00 93.50 72 ARG A O 1
ATOM 570 N N . ALA A 1 73 ? -1.607 -11.000 2.692 1.00 93.50 73 ALA A N 1
ATOM 571 C CA . ALA A 1 73 ? -2.956 -11.294 2.206 1.00 93.50 73 ALA A CA 1
ATOM 572 C C . ALA A 1 73 ? -3.696 -10.048 1.687 1.00 93.50 73 ALA A C 1
ATOM 574 O O . ALA A 1 73 ? -4.379 -10.121 0.665 1.00 93.50 73 ALA A O 1
ATOM 575 N N . LEU A 1 74 ? -3.559 -8.903 2.361 1.00 93.12 74 LEU A N 1
ATOM 576 C CA . LEU A 1 74 ? -4.159 -7.644 1.918 1.00 93.12 74 LEU A CA 1
ATOM 577 C C . LEU A 1 74 ? -3.495 -7.116 0.638 1.00 93.12 74 LEU A C 1
ATOM 579 O O . LEU A 1 74 ? -4.190 -6.616 -0.250 1.00 93.12 74 LEU A O 1
ATOM 583 N N . ASP A 1 75 ? -2.175 -7.246 0.536 1.00 93.56 75 ASP A N 1
ATOM 584 C CA . ASP A 1 75 ? -1.397 -6.853 -0.638 1.00 93.56 75 ASP A CA 1
ATOM 585 C C . ASP A 1 75 ? -1.792 -7.712 -1.846 1.00 93.56 75 ASP A C 1
ATOM 587 O O . ASP A 1 75 ? -2.104 -7.183 -2.916 1.00 93.56 75 ASP A O 1
ATOM 591 N N . ALA A 1 76 ? -1.898 -9.030 -1.641 1.00 93.69 76 ALA A N 1
ATOM 592 C CA . ALA A 1 76 ? -2.403 -9.975 -2.630 1.00 93.69 76 ALA A CA 1
ATOM 593 C C . ALA A 1 76 ? -3.812 -9.586 -3.103 1.00 93.69 76 ALA A C 1
ATOM 595 O O . ALA A 1 76 ? -4.025 -9.379 -4.297 1.00 93.69 76 ALA A O 1
ATOM 596 N N . ALA A 1 77 ? -4.752 -9.386 -2.173 1.00 92.50 77 ALA A N 1
ATOM 597 C CA . ALA A 1 77 ? -6.125 -9.002 -2.497 1.00 92.50 77 ALA A CA 1
ATOM 598 C C . ALA A 1 77 ? -6.204 -7.653 -3.236 1.00 92.50 77 ALA A C 1
ATOM 600 O O . ALA A 1 77 ? -7.024 -7.485 -4.132 1.00 92.50 77 ALA A O 1
ATOM 601 N N . THR A 1 78 ? -5.335 -6.693 -2.906 1.00 93.06 78 THR A N 1
ATOM 602 C CA . THR A 1 78 ? -5.286 -5.380 -3.575 1.00 93.06 78 THR A CA 1
ATOM 603 C C . THR A 1 78 ? -4.884 -5.491 -5.048 1.00 93.06 78 THR A C 1
ATOM 605 O O . THR A 1 78 ? -5.327 -4.686 -5.868 1.00 93.06 78 THR A O 1
ATOM 608 N N . LEU A 1 79 ? -4.077 -6.496 -5.388 1.00 93.94 79 LEU A N 1
ATOM 609 C CA . LEU A 1 79 ? -3.628 -6.791 -6.749 1.00 93.94 79 LEU A CA 1
ATOM 610 C C . LEU A 1 79 ? -4.453 -7.904 -7.425 1.00 93.94 79 LEU A C 1
ATOM 612 O O . LEU A 1 79 ? -4.063 -8.386 -8.489 1.00 93.94 79 LEU A O 1
ATOM 616 N N . ASN A 1 80 ? -5.585 -8.296 -6.826 1.00 92.50 80 ASN A N 1
ATOM 617 C CA . ASN A 1 80 ? -6.448 -9.404 -7.257 1.00 92.50 80 ASN A CA 1
ATOM 618 C C . ASN A 1 80 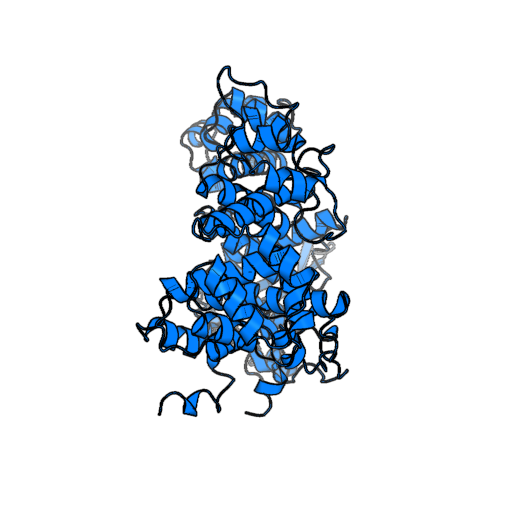? -5.707 -10.751 -7.369 1.00 92.50 80 ASN A C 1
ATOM 620 O O . ASN A 1 80 ? -5.976 -11.556 -8.262 1.00 92.50 80 ASN A O 1
ATOM 624 N N . LEU A 1 81 ? -4.735 -10.987 -6.489 1.00 91.25 81 LEU A N 1
ATOM 625 C CA . LEU A 1 81 ? -3.978 -12.231 -6.405 1.00 91.25 81 LEU A CA 1
ATOM 626 C C . LEU A 1 81 ? -4.632 -13.165 -5.385 1.00 91.25 81 LEU A C 1
ATOM 628 O O . LEU A 1 81 ? -4.836 -12.791 -4.229 1.00 91.25 81 LEU A O 1
ATOM 632 N N . GLY A 1 82 ? -4.911 -14.403 -5.797 1.00 88.88 82 GLY A N 1
ATOM 633 C CA . GLY A 1 82 ? -5.206 -15.476 -4.850 1.00 88.88 82 GLY A CA 1
ATOM 634 C C . GLY A 1 82 ? -3.947 -15.917 -4.081 1.00 88.88 82 GLY A C 1
ATOM 635 O O . GLY A 1 82 ? -2.833 -15.572 -4.482 1.00 88.88 82 GLY A O 1
ATOM 636 N N . PRO A 1 83 ? -4.084 -16.722 -3.011 1.00 87.38 83 PRO A N 1
ATOM 637 C CA . PRO A 1 83 ? -2.941 -17.254 -2.261 1.00 87.38 83 PRO A CA 1
ATOM 638 C C . PRO A 1 83 ? -1.925 -18.007 -3.129 1.00 87.38 83 PRO A C 1
ATOM 640 O O . PRO A 1 83 ? -0.720 -17.796 -2.991 1.00 87.38 83 PRO A O 1
ATOM 643 N N . ASP A 1 84 ? -2.409 -18.814 -4.074 1.00 86.06 84 ASP A N 1
ATOM 644 C CA . ASP A 1 84 ? -1.552 -19.562 -4.998 1.00 86.06 84 ASP A CA 1
ATOM 645 C C . ASP A 1 84 ? -0.884 -18.646 -6.022 1.00 86.06 84 ASP A C 1
ATOM 647 O O . ASP A 1 84 ? 0.297 -18.804 -6.314 1.00 86.06 84 ASP A O 1
ATOM 651 N N . ASP A 1 85 ? -1.614 -17.650 -6.543 1.00 89.75 85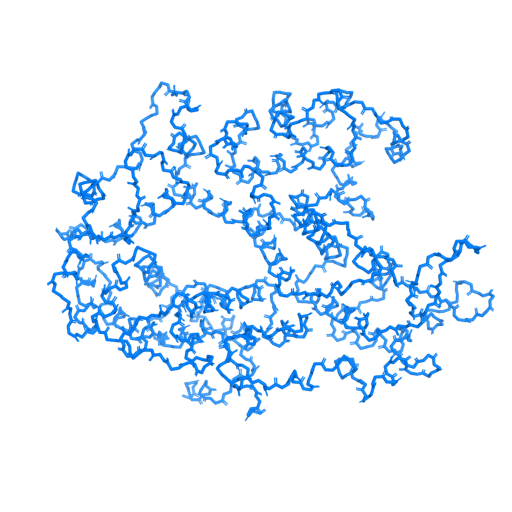 ASP A N 1
ATOM 652 C CA . ASP A 1 85 ? -1.036 -16.646 -7.441 1.00 89.75 85 ASP A CA 1
ATOM 653 C C . ASP A 1 85 ? 0.105 -15.906 -6.743 1.00 89.75 85 ASP A C 1
ATOM 655 O O . ASP A 1 85 ? 1.175 -15.739 -7.324 1.00 89.75 85 ASP A O 1
ATOM 659 N N . TYR A 1 86 ? -0.113 -15.501 -5.490 1.00 90.62 86 TYR A N 1
ATOM 660 C CA . TYR A 1 86 ? 0.885 -14.822 -4.677 1.00 90.62 86 TYR A CA 1
ATOM 661 C C . TYR A 1 86 ? 2.128 -15.694 -4.479 1.00 90.62 86 TYR A C 1
ATOM 663 O O . TYR A 1 86 ? 3.242 -15.227 -4.719 1.00 90.62 86 TYR A O 1
ATOM 671 N N . ALA A 1 87 ? 1.952 -16.965 -4.111 1.00 88.25 87 ALA A N 1
ATOM 672 C CA . ALA A 1 87 ? 3.064 -17.889 -3.913 1.00 88.25 87 ALA A CA 1
ATOM 673 C C . ALA A 1 87 ? 3.825 -18.194 -5.210 1.00 88.25 87 ALA A C 1
ATOM 675 O O . ALA A 1 87 ? 5.050 -18.223 -5.210 1.00 88.25 87 ALA A O 1
ATOM 676 N N . ILE A 1 88 ? 3.123 -18.340 -6.334 1.00 86.94 88 ILE A N 1
ATOM 677 C CA . ILE A 1 88 ? 3.738 -18.545 -7.652 1.00 86.94 88 ILE A CA 1
ATOM 678 C C . ILE A 1 88 ? 4.536 -17.313 -8.084 1.00 86.94 88 ILE A C 1
ATOM 680 O O . ILE A 1 88 ? 5.644 -17.445 -8.599 1.00 86.94 88 ILE A O 1
ATOM 684 N N . ILE A 1 89 ? 3.968 -16.118 -7.905 1.00 90.00 89 ILE A N 1
ATOM 685 C CA . ILE A 1 89 ? 4.600 -14.867 -8.331 1.00 90.00 89 ILE A CA 1
ATOM 686 C C . ILE A 1 89 ? 5.839 -14.585 -7.485 1.00 90.00 89 ILE A C 1
ATOM 688 O O . ILE A 1 89 ? 6.878 -14.229 -8.045 1.00 90.00 89 ILE A O 1
ATOM 692 N N . THR A 1 90 ? 5.724 -14.770 -6.166 1.00 89.12 90 THR A N 1
ATOM 693 C CA . THR A 1 90 ? 6.764 -14.383 -5.207 1.00 89.12 90 THR A CA 1
ATOM 694 C C . THR A 1 90 ? 7.763 -15.469 -4.856 1.00 89.12 90 THR A C 1
ATOM 696 O O . THR A 1 90 ? 8.844 -15.160 -4.365 1.00 89.12 90 THR A O 1
ATOM 699 N N . GLY A 1 91 ? 7.421 -16.734 -5.097 1.00 85.56 91 GLY A N 1
ATOM 700 C CA . GLY A 1 91 ? 8.143 -17.870 -4.530 1.00 85.56 91 GLY A CA 1
ATOM 701 C C . GLY A 1 91 ? 7.950 -18.018 -3.015 1.00 85.56 91 GLY A C 1
ATOM 702 O O . GLY A 1 91 ? 8.582 -18.881 -2.411 1.00 85.56 91 GLY A O 1
ATOM 703 N N . GLU A 1 92 ? 7.095 -17.200 -2.390 1.00 86.19 92 GLU A N 1
ATOM 704 C CA . GLU A 1 92 ? 6.846 -17.184 -0.951 1.00 86.19 92 GLU A CA 1
ATOM 705 C C . GLU A 1 92 ? 5.356 -17.344 -0.642 1.00 86.19 92 GLU A C 1
ATOM 707 O O . GLU A 1 92 ? 4.493 -16.688 -1.223 1.00 86.19 92 GLU A O 1
ATOM 712 N N . HIS A 1 93 ? 5.024 -18.149 0.362 1.00 86.81 93 HIS A N 1
ATOM 713 C CA . HIS A 1 93 ? 3.646 -18.230 0.831 1.00 86.81 93 HIS A CA 1
ATOM 714 C C . HIS A 1 93 ? 3.211 -16.951 1.571 1.00 86.81 93 HIS A C 1
ATOM 716 O O . HIS A 1 93 ? 4.020 -16.195 2.126 1.00 86.81 93 HIS A O 1
ATOM 722 N N . ILE A 1 94 ? 1.889 -16.736 1.627 1.00 88.06 94 ILE A N 1
ATOM 723 C CA . ILE A 1 94 ? 1.279 -15.708 2.489 1.00 88.06 94 ILE A CA 1
ATOM 724 C C . ILE A 1 94 ? 1.684 -15.930 3.954 1.00 88.06 94 ILE A C 1
ATOM 726 O O . ILE A 1 94 ? 1.882 -14.958 4.675 1.00 88.06 94 ILE A O 1
ATOM 730 N N . TYR A 1 95 ? 1.861 -17.192 4.355 1.00 86.88 95 TYR A N 1
ATOM 731 C CA . TYR A 1 95 ? 2.477 -17.606 5.613 1.00 86.88 95 TYR A CA 1
ATOM 732 C C . TYR A 1 95 ? 3.987 -17.787 5.404 1.00 86.88 95 TYR A C 1
ATOM 734 O O . TYR A 1 95 ? 4.382 -18.772 4.780 1.00 86.88 95 TYR A O 1
ATOM 742 N N . PRO A 1 96 ? 4.846 -16.856 5.863 1.00 79.31 96 PRO A N 1
ATOM 743 C CA . PRO A 1 96 ? 6.292 -17.021 5.764 1.00 79.31 96 PRO A CA 1
ATOM 744 C C . PRO A 1 96 ? 6.751 -18.296 6.479 1.00 79.31 96 PRO A C 1
ATOM 746 O O . PRO A 1 96 ? 6.168 -18.673 7.495 1.00 79.31 96 PRO A O 1
ATOM 749 N N . SER A 1 97 ? 7.839 -18.912 6.021 1.00 71.31 97 SER A N 1
ATOM 750 C CA . SER A 1 97 ? 8.379 -20.148 6.613 1.00 71.31 97 SER A CA 1
ATOM 751 C C . SER A 1 97 ? 8.695 -20.028 8.111 1.00 71.31 97 SER A C 1
ATOM 753 O O . SER A 1 97 ? 8.573 -21.001 8.847 1.00 71.31 97 SER A O 1
ATOM 755 N N . ASP A 1 98 ? 9.032 -18.824 8.582 1.00 67.69 98 ASP A N 1
ATOM 756 C CA . ASP A 1 98 ? 9.309 -18.540 9.999 1.00 67.69 98 ASP A CA 1
ATOM 757 C C . ASP A 1 98 ? 8.044 -18.529 10.878 1.00 67.69 98 ASP A C 1
ATOM 759 O O . ASP A 1 98 ? 8.130 -18.485 12.106 1.00 67.69 98 ASP A O 1
ATOM 763 N N . THR A 1 99 ? 6.861 -18.531 10.257 1.00 61.03 99 THR A N 1
ATOM 764 C CA . THR A 1 99 ? 5.564 -18.476 10.944 1.00 61.03 99 THR A CA 1
ATOM 765 C C . THR A 1 99 ? 4.930 -19.840 11.149 1.00 61.03 99 THR A C 1
ATOM 767 O O . THR A 1 99 ? 3.932 -19.916 11.850 1.00 61.03 99 THR A O 1
ATOM 770 N N . THR A 1 100 ? 5.482 -20.917 10.592 1.00 61.12 100 THR A N 1
ATOM 771 C CA . THR A 1 100 ? 4.973 -22.276 10.809 1.00 61.12 100 THR A CA 1
ATOM 772 C C . THR A 1 100 ? 5.870 -23.011 11.810 1.00 61.12 100 THR A C 1
ATOM 774 O O . THR A 1 100 ? 7.078 -23.094 11.581 1.00 61.12 100 THR A O 1
ATOM 777 N N . PRO A 1 101 ? 5.329 -23.558 12.916 1.00 56.16 101 PRO A N 1
ATOM 778 C CA . PRO A 1 101 ? 6.130 -24.211 13.957 1.00 56.16 101 PRO A CA 1
ATOM 779 C C . PRO A 1 101 ? 6.836 -25.486 13.466 1.00 56.16 101 PRO A C 1
ATOM 781 O O . PRO A 1 101 ? 7.864 -25.886 14.015 1.00 56.16 101 PRO A O 1
ATOM 784 N N . THR A 1 102 ? 6.331 -26.113 12.405 1.00 56.56 102 THR A N 1
ATOM 785 C CA . THR A 1 102 ? 6.982 -27.223 11.709 1.00 56.56 102 THR A CA 1
ATOM 786 C C . THR A 1 102 ? 7.970 -26.698 10.671 1.00 56.56 102 THR A C 1
ATOM 788 O O . THR A 1 102 ? 7.604 -26.315 9.563 1.00 56.56 102 THR A O 1
ATOM 791 N N . GLN A 1 103 ? 9.260 -26.713 11.017 1.00 49.44 103 GLN A N 1
ATOM 792 C CA . GLN A 1 103 ? 10.328 -26.578 10.028 1.00 49.44 103 GLN A CA 1
ATOM 793 C C . GLN A 1 103 ? 10.204 -27.697 8.981 1.00 49.44 103 GLN A C 1
ATOM 795 O O . GLN A 1 103 ? 10.045 -28.864 9.337 1.00 49.44 103 GLN A O 1
ATOM 800 N N . SER A 1 104 ? 10.388 -27.343 7.707 1.00 45.41 104 SER A N 1
ATOM 801 C CA . SER A 1 104 ? 10.693 -28.245 6.582 1.00 45.41 104 SER A CA 1
ATOM 802 C C . SER A 1 104 ? 9.553 -29.035 5.922 1.00 45.41 104 SER A C 1
ATOM 804 O O . SER A 1 104 ? 9.669 -30.238 5.707 1.00 45.41 104 SER A O 1
ATOM 806 N N . THR A 1 105 ? 8.518 -28.365 5.415 1.00 45.69 105 THR A N 1
ATOM 807 C CA . THR A 1 105 ? 7.990 -28.819 4.117 1.00 45.69 105 THR A CA 1
ATOM 808 C C . THR A 1 105 ? 8.793 -28.132 3.014 1.00 45.69 105 THR A C 1
ATOM 810 O O . THR A 1 105 ? 8.808 -26.899 2.965 1.00 45.69 105 THR A O 1
ATOM 813 N N . PRO A 1 106 ? 9.522 -28.884 2.166 1.00 46.31 106 PRO A N 1
ATOM 814 C CA . PRO A 1 106 ? 10.177 -28.299 1.006 1.00 46.31 106 PRO A CA 1
ATOM 815 C C . PRO A 1 106 ? 9.127 -27.572 0.164 1.00 46.31 106 PRO A C 1
ATOM 817 O O . PRO A 1 106 ? 7.963 -27.978 0.144 1.00 46.31 106 PRO A O 1
ATOM 820 N N . VAL A 1 107 ? 9.563 -26.495 -0.497 1.00 52.09 107 VAL A N 1
ATOM 821 C CA . VAL A 1 107 ? 8.818 -25.765 -1.532 1.00 52.09 107 VAL A CA 1
ATOM 822 C C . VAL A 1 107 ? 7.955 -26.765 -2.295 1.00 52.09 107 VAL A C 1
ATOM 824 O O . VAL A 1 107 ? 8.486 -27.706 -2.884 1.00 52.09 107 VAL A O 1
ATOM 827 N N . ASN A 1 108 ? 6.633 -26.618 -2.188 1.00 53.97 108 ASN A N 1
ATOM 828 C CA . ASN A 1 108 ? 5.674 -27.538 -2.788 1.00 53.97 108 ASN A CA 1
ATOM 829 C C . ASN A 1 108 ? 6.093 -27.800 -4.254 1.00 53.97 108 ASN A C 1
ATOM 831 O O . ASN A 1 108 ? 6.336 -26.828 -4.975 1.00 53.97 108 ASN A O 1
ATOM 835 N N . PRO A 1 109 ? 6.200 -29.058 -4.727 1.00 52.88 109 PRO A N 1
ATOM 836 C CA . PRO A 1 109 ? 6.615 -29.375 -6.104 1.00 52.88 109 PRO A CA 1
ATOM 837 C C . PRO A 1 109 ? 5.733 -28.728 -7.191 1.00 52.88 109 PRO A C 1
ATOM 839 O O . PRO A 1 109 ? 6.057 -28.778 -8.375 1.00 52.88 109 PRO A O 1
ATOM 842 N N . LEU A 1 110 ? 4.620 -28.097 -6.807 1.00 55.50 110 LEU A N 1
ATOM 843 C CA . LEU A 1 110 ? 3.800 -27.228 -7.652 1.00 55.50 110 LEU A CA 1
ATOM 844 C C . LEU A 1 110 ? 4.488 -25.914 -8.085 1.00 55.50 110 LEU A C 1
ATOM 846 O O . LEU A 1 110 ? 3.978 -25.254 -8.987 1.00 55.50 110 LEU A O 1
ATOM 850 N N . PHE A 1 111 ? 5.631 -25.535 -7.500 1.00 70.88 111 PHE A N 1
ATOM 851 C CA . PHE A 1 111 ? 6.361 -24.305 -7.857 1.00 70.88 111 PHE A CA 1
ATOM 852 C C . PHE A 1 111 ? 7.556 -24.521 -8.792 1.00 70.88 111 PHE A C 1
ATOM 854 O O . PHE A 1 111 ? 8.295 -23.576 -9.074 1.00 70.88 111 PHE A O 1
ATOM 861 N N . GLU A 1 112 ? 7.772 -25.739 -9.289 1.00 85.44 112 GLU A N 1
ATOM 862 C CA . GLU A 1 112 ? 8.819 -25.978 -10.279 1.00 85.44 112 GLU A CA 1
ATOM 863 C C . GLU A 1 112 ? 8.516 -25.185 -11.562 1.00 85.44 112 GLU A C 1
ATOM 865 O O . GLU A 1 112 ? 7.462 -25.356 -12.181 1.00 85.44 112 GLU A O 1
ATOM 870 N N . THR A 1 113 ? 9.442 -24.310 -11.977 1.00 88.19 113 THR A N 1
ATOM 871 C CA . THR A 1 113 ? 9.234 -23.366 -13.092 1.00 88.19 113 THR A CA 1
ATOM 872 C C . THR A 1 113 ? 8.730 -24.060 -14.358 1.00 88.19 113 THR A C 1
ATOM 874 O O . THR A 1 113 ? 7.826 -23.564 -15.026 1.00 88.19 113 THR A O 1
ATOM 877 N N . HIS A 1 114 ? 9.278 -25.234 -14.676 1.00 89.06 114 HIS A N 1
ATOM 878 C CA . HIS A 1 114 ? 8.910 -25.988 -15.870 1.00 89.06 114 HIS A CA 1
ATOM 879 C C . HIS A 1 114 ? 7.460 -26.493 -15.829 1.00 89.06 114 HIS A C 1
ATOM 881 O O . HIS A 1 114 ? 6.754 -26.377 -16.831 1.00 89.06 114 HIS A O 1
ATOM 887 N N . ARG A 1 115 ? 6.963 -26.927 -14.663 1.00 89.12 115 ARG A N 1
ATOM 888 C CA . ARG A 1 115 ? 5.567 -27.355 -14.483 1.00 89.12 115 ARG A CA 1
ATOM 889 C C . ARG A 1 115 ? 4.580 -26.203 -14.586 1.00 89.12 115 ARG A C 1
ATOM 891 O O . ARG A 1 115 ? 3.509 -26.384 -15.156 1.00 89.12 115 ARG A O 1
ATOM 898 N N . LEU A 1 116 ? 4.948 -25.012 -14.108 1.00 87.12 116 LEU A N 1
ATOM 899 C CA . LEU A 1 116 ? 4.120 -23.804 -14.248 1.00 87.12 116 LEU A CA 1
ATOM 900 C C . LEU A 1 116 ? 3.869 -23.451 -15.718 1.00 87.12 116 LEU A C 1
ATOM 902 O O . LEU A 1 116 ? 2.776 -23.031 -16.088 1.00 87.12 116 LEU A O 1
ATOM 906 N N . TRP A 1 117 ? 4.868 -23.685 -16.566 1.00 87.12 117 TRP A N 1
ATOM 907 C CA . TRP A 1 117 ? 4.736 -23.553 -18.012 1.00 87.12 117 TRP A CA 1
ATOM 908 C C . TRP A 1 117 ? 4.117 -24.787 -18.688 1.00 87.12 117 TRP A C 1
ATOM 910 O O . TRP A 1 117 ? 3.849 -24.735 -19.886 1.00 87.12 117 TRP A O 1
ATOM 920 N N . GLY A 1 118 ? 3.852 -25.874 -17.959 1.00 88.44 118 GLY A N 1
ATOM 921 C CA . GLY A 1 118 ? 3.271 -27.119 -18.471 1.00 88.44 118 GLY A CA 1
ATOM 922 C C . GLY A 1 118 ? 4.262 -28.020 -19.214 1.00 88.44 118 GLY A C 1
ATOM 923 O O . GLY A 1 118 ? 3.878 -28.631 -20.214 1.00 88.44 118 GLY A O 1
ATOM 924 N N . TYR A 1 119 ? 5.523 -28.039 -18.781 1.00 89.50 119 TYR A N 1
ATOM 925 C CA . TYR A 1 119 ? 6.553 -28.998 -19.191 1.00 89.50 119 TYR A CA 1
ATOM 926 C C . TYR A 1 119 ? 6.769 -30.049 -18.097 1.00 89.50 119 TYR A C 1
ATOM 928 O O . TYR A 1 119 ? 6.567 -29.764 -16.918 1.00 89.50 119 TYR A O 1
ATOM 936 N N . GLU A 1 120 ? 7.215 -31.242 -18.493 1.00 88.88 120 GLU A N 1
ATOM 937 C CA . GLU A 1 120 ? 7.524 -32.347 -17.573 1.00 88.88 120 GLU A CA 1
ATOM 938 C C . GLU A 1 120 ? 8.894 -32.186 -16.908 1.00 88.88 120 GLU A C 1
ATOM 940 O O . GLU A 1 120 ? 9.071 -32.574 -15.756 1.00 88.88 120 GLU A O 1
ATOM 945 N N . THR A 1 121 ? 9.866 -31.602 -17.620 1.00 91.75 121 THR A N 1
ATOM 946 C CA . THR A 1 121 ? 11.220 -31.377 -17.104 1.00 91.75 121 THR A CA 1
ATOM 947 C C . THR A 1 121 ? 11.743 -29.981 -17.441 1.00 91.75 121 THR A C 1
ATOM 949 O O . THR A 1 121 ? 11.311 -29.332 -18.398 1.00 91.75 121 THR A O 1
ATOM 952 N N . GLU A 1 122 ? 12.722 -29.511 -16.664 1.00 90.88 122 GLU A N 1
ATOM 953 C CA . GLU A 1 122 ? 13.438 -28.259 -16.942 1.00 90.88 122 GLU A CA 1
ATOM 954 C C . GLU A 1 122 ? 14.176 -28.301 -18.288 1.00 90.88 122 GLU A C 1
ATOM 956 O O . GLU A 1 122 ? 14.205 -27.306 -19.010 1.00 90.88 122 GLU A O 1
ATOM 961 N N . GLN A 1 123 ? 14.716 -29.465 -18.654 1.00 91.62 123 GLN A N 1
ATOM 962 C CA . GLN A 1 123 ? 15.423 -29.668 -19.919 1.00 91.62 123 GLN A CA 1
ATOM 963 C C . GLN A 1 123 ? 14.491 -29.473 -21.117 1.00 91.62 123 GLN A C 1
ATOM 965 O O . GLN A 1 123 ? 14.888 -28.823 -22.080 1.00 91.62 123 GLN A O 1
ATOM 970 N N . ASP A 1 124 ? 13.247 -29.952 -21.027 1.00 91.50 124 ASP A N 1
ATOM 971 C CA . ASP A 1 124 ? 12.245 -29.747 -22.079 1.00 91.50 124 ASP A CA 1
ATOM 972 C C . ASP A 1 124 ? 11.860 -28.267 -22.201 1.00 91.50 124 ASP A C 1
ATOM 974 O O . ASP A 1 124 ? 11.762 -27.734 -23.303 1.00 91.50 124 ASP A O 1
ATOM 978 N N . MET A 1 125 ? 11.689 -27.571 -21.070 1.00 91.75 125 MET A N 1
ATOM 979 C CA . MET A 1 125 ? 11.371 -26.138 -21.062 1.00 91.75 125 MET A CA 1
ATOM 980 C C . MET A 1 125 ? 12.494 -25.295 -21.685 1.00 91.75 125 MET A C 1
ATOM 982 O O . MET A 1 125 ? 12.215 -24.310 -22.372 1.00 91.75 125 MET A O 1
ATOM 986 N N . LEU A 1 126 ? 13.754 -25.650 -21.426 1.00 90.75 126 LEU A N 1
ATOM 987 C CA . LEU A 1 126 ? 14.933 -24.917 -21.893 1.00 90.75 126 LEU A CA 1
ATOM 988 C C . LEU A 1 126 ? 15.482 -25.432 -23.234 1.00 90.75 126 LEU A C 1
ATOM 990 O O . LEU A 1 126 ? 16.518 -24.943 -23.690 1.00 90.75 126 LEU A O 1
ATOM 994 N N . ASP A 1 127 ? 14.800 -26.381 -23.882 1.00 89.19 127 ASP A N 1
ATOM 995 C CA . ASP A 1 127 ? 15.247 -26.945 -25.151 1.00 89.19 127 ASP A CA 1
ATOM 996 C C . ASP A 1 127 ? 15.332 -25.869 -26.247 1.00 89.19 127 ASP A C 1
ATOM 998 O O . ASP A 1 127 ? 14.392 -25.121 -26.534 1.00 89.19 127 ASP A O 1
ATOM 1002 N N . THR A 1 128 ? 16.496 -25.809 -26.887 1.00 85.75 128 THR A N 1
ATOM 1003 C CA . THR A 1 128 ? 16.786 -24.859 -27.963 1.00 85.75 128 THR A CA 1
ATOM 1004 C C . THR A 1 128 ? 16.475 -25.422 -29.351 1.00 85.75 128 THR A C 1
ATOM 1006 O O . THR A 1 128 ? 16.400 -24.653 -30.311 1.00 85.75 128 THR A O 1
ATOM 1009 N N . GLU A 1 129 ? 16.282 -26.740 -29.471 1.00 82.81 129 GLU A N 1
ATOM 1010 C CA . GLU A 1 129 ? 16.213 -27.439 -30.755 1.00 82.81 129 GLU A CA 1
ATOM 1011 C C . GLU A 1 129 ? 14.786 -27.772 -31.201 1.00 82.81 129 GLU A C 1
ATOM 1013 O O . GLU A 1 129 ? 14.504 -27.658 -32.397 1.00 82.81 129 GLU A O 1
ATOM 1018 N N . LYS A 1 130 ? 13.884 -28.167 -30.288 1.00 79.56 130 LYS A N 1
ATOM 1019 C CA . LYS A 1 130 ? 12.554 -28.681 -30.666 1.00 79.56 130 LYS A CA 1
ATOM 1020 C C . LYS A 1 130 ? 11.397 -27.847 -30.132 1.00 79.56 130 LYS A C 1
ATOM 1022 O O . LYS A 1 130 ? 10.763 -27.142 -30.910 1.00 79.56 130 LYS A O 1
ATOM 1027 N N . ASP A 1 131 ? 11.118 -27.956 -28.834 1.00 82.31 131 ASP A N 1
ATOM 1028 C CA . ASP A 1 131 ? 9.820 -27.568 -28.259 1.00 82.31 131 ASP A CA 1
ATOM 1029 C C . ASP A 1 131 ? 9.926 -26.738 -26.971 1.00 82.31 131 ASP A C 1
ATOM 1031 O O . ASP A 1 131 ? 8.947 -26.609 -26.241 1.00 82.31 131 ASP A O 1
ATOM 1035 N N . GLY A 1 132 ? 11.081 -26.128 -26.693 1.00 85.44 132 GLY A N 1
ATOM 1036 C CA . GLY A 1 132 ? 11.255 -25.314 -25.490 1.00 85.44 132 GLY A CA 1
ATOM 1037 C C . GLY A 1 132 ? 10.525 -23.966 -25.513 1.00 85.44 132 GLY A C 1
ATOM 1038 O O . GLY A 1 132 ? 10.034 -23.475 -26.534 1.00 85.44 132 GLY A O 1
ATOM 1039 N N . LEU A 1 133 ? 10.515 -23.286 -24.365 1.00 84.69 133 LEU A N 1
ATOM 1040 C CA . LEU A 1 133 ? 9.847 -21.992 -24.173 1.00 84.69 133 LEU A CA 1
ATOM 1041 C C . LEU A 1 133 ? 10.445 -20.870 -25.042 1.00 84.69 133 LEU A C 1
ATOM 1043 O O . LEU A 1 133 ? 9.806 -19.845 -25.280 1.00 84.69 133 LEU A O 1
ATOM 1047 N N . MET A 1 134 ? 11.647 -21.080 -25.582 1.00 84.88 134 MET A N 1
ATOM 1048 C CA . MET A 1 134 ? 12.265 -20.183 -26.557 1.00 84.88 134 MET A CA 1
ATOM 1049 C C . MET A 1 134 ? 11.432 -20.017 -27.835 1.00 84.88 134 MET A C 1
ATOM 1051 O O . MET A 1 134 ? 11.591 -19.019 -28.540 1.00 84.88 134 MET A O 1
ATOM 1055 N N . PHE A 1 135 ? 10.553 -20.970 -28.155 1.00 83.81 135 PHE A N 1
ATOM 1056 C CA . PHE A 1 135 ? 9.720 -20.942 -29.349 1.00 83.81 135 PHE A CA 1
ATOM 1057 C C . PHE A 1 135 ? 8.477 -20.070 -29.130 1.00 83.81 135 PHE A C 1
ATOM 1059 O O . PHE A 1 135 ? 7.457 -20.487 -28.583 1.00 83.81 135 PHE A O 1
ATOM 1066 N N . ILE A 1 136 ? 8.563 -18.828 -29.605 1.00 81.56 136 ILE A N 1
ATOM 1067 C CA . ILE A 1 136 ? 7.640 -17.745 -29.256 1.00 81.56 136 ILE A CA 1
ATOM 1068 C C . ILE A 1 136 ? 6.186 -18.048 -29.603 1.00 81.56 136 ILE A C 1
ATOM 1070 O O . ILE A 1 136 ? 5.327 -18.051 -28.729 1.00 81.56 136 ILE A O 1
ATOM 1074 N N . LEU A 1 137 ? 5.879 -18.266 -30.880 1.00 79.25 137 LEU A N 1
ATOM 1075 C CA . LEU A 1 137 ? 4.500 -18.511 -31.289 1.00 79.25 137 LEU A CA 1
ATOM 1076 C C . LEU A 1 137 ? 3.958 -19.865 -30.827 1.00 79.25 137 LEU A C 1
ATOM 1078 O O . LEU A 1 137 ? 2.887 -19.868 -30.224 1.00 79.25 137 LEU A O 1
ATOM 1082 N N . PRO A 1 138 ? 4.631 -20.999 -31.101 1.00 80.75 138 PRO A N 1
ATOM 1083 C CA . PRO A 1 138 ? 4.029 -22.303 -30.848 1.00 80.75 138 PRO A CA 1
ATOM 1084 C C . PRO A 1 138 ? 4.004 -22.666 -29.361 1.00 80.75 138 PRO A C 1
ATOM 1086 O O . PRO A 1 138 ? 3.123 -23.417 -28.957 1.00 80.75 138 PRO A O 1
ATOM 1089 N N . GLN A 1 139 ? 4.919 -22.124 -28.547 1.00 83.00 139 GLN A N 1
ATOM 1090 C CA . GLN A 1 139 ? 5.004 -22.454 -27.124 1.00 83.00 139 GLN A CA 1
ATOM 1091 C C . GLN A 1 139 ? 4.644 -21.258 -26.243 1.00 83.00 139 GLN A C 1
ATOM 1093 O O . GLN A 1 139 ? 3.663 -21.325 -25.503 1.00 83.00 139 GLN A O 1
ATOM 1098 N N . PHE A 1 140 ? 5.382 -20.145 -26.335 1.00 82.62 140 PHE A N 1
ATOM 1099 C CA . PHE A 1 140 ? 5.199 -19.031 -25.397 1.00 82.62 140 PHE A CA 1
ATOM 1100 C C . PHE A 1 140 ? 3.816 -18.384 -25.516 1.00 82.62 140 PHE A C 1
ATOM 1102 O O . PHE A 1 140 ? 3.111 -18.298 -24.520 1.00 82.62 140 PHE A O 1
ATOM 1109 N N . VAL A 1 141 ? 3.389 -17.958 -26.709 1.00 78.69 141 VAL A N 1
ATOM 1110 C CA . VAL A 1 141 ? 2.102 -17.265 -26.898 1.00 78.69 141 VAL A CA 1
ATOM 1111 C C . VAL A 1 141 ? 0.929 -18.191 -26.603 1.00 78.69 141 VAL A C 1
ATOM 1113 O O . VAL A 1 141 ? -0.012 -17.758 -25.955 1.00 78.69 141 VAL A O 1
ATOM 1116 N N . VAL A 1 142 ? 0.977 -19.462 -27.013 1.00 78.75 142 VAL A N 1
ATOM 1117 C CA . VAL A 1 142 ? -0.101 -20.427 -26.727 1.00 78.75 142 VAL A CA 1
ATOM 1118 C C . VAL A 1 142 ? -0.273 -20.631 -25.222 1.00 78.75 142 VAL A C 1
ATOM 1120 O O . VAL A 1 142 ? -1.390 -20.579 -24.713 1.00 78.75 142 VAL A O 1
ATOM 1123 N N . ARG A 1 143 ? 0.830 -20.813 -24.491 1.00 78.56 143 ARG A N 1
ATOM 1124 C CA . ARG A 1 143 ? 0.791 -21.044 -23.041 1.00 78.56 143 ARG A CA 1
ATOM 1125 C C . ARG A 1 143 ? 0.492 -19.753 -22.278 1.00 78.56 143 ARG A C 1
ATOM 1127 O O . ARG A 1 143 ? -0.312 -19.768 -21.350 1.00 78.56 143 ARG A O 1
ATOM 1134 N N . ALA A 1 144 ? 1.035 -18.620 -22.721 1.00 73.88 144 ALA A N 1
ATOM 1135 C CA . ALA A 1 144 ? 0.767 -17.301 -22.152 1.00 73.88 144 ALA A CA 1
ATOM 1136 C C . ALA A 1 144 ? -0.638 -16.762 -22.488 1.00 73.88 144 ALA A C 1
ATOM 1138 O O . ALA A 1 144 ? -1.156 -15.917 -21.759 1.00 73.88 144 ALA A O 1
ATOM 1139 N N . ALA A 1 145 ? -1.292 -17.258 -23.545 1.00 67.69 145 ALA A N 1
ATOM 1140 C CA . ALA A 1 145 ? -2.661 -16.879 -23.902 1.00 67.69 145 ALA A CA 1
ATOM 1141 C C . ALA A 1 145 ? -3.667 -17.239 -22.802 1.00 67.69 145 ALA A C 1
ATOM 1143 O O . ALA A 1 145 ? -4.661 -16.533 -22.642 1.00 67.69 145 ALA A O 1
ATOM 1144 N N . SER A 1 146 ? -3.378 -18.263 -21.987 1.00 67.38 146 SER A N 1
ATOM 1145 C CA . SER A 1 146 ? -4.149 -18.561 -20.770 1.00 67.38 146 SER A CA 1
ATOM 1146 C C . SER A 1 146 ? -4.213 -17.375 -19.790 1.00 67.38 146 SER A C 1
ATOM 1148 O O . SER A 1 146 ? -5.159 -17.264 -19.014 1.00 67.38 146 SER A O 1
ATOM 1150 N N . PHE A 1 147 ? -3.268 -16.434 -19.889 1.00 64.31 147 PHE A N 1
ATOM 1151 C CA . PHE A 1 147 ? -3.194 -15.196 -19.112 1.00 64.31 147 PHE A CA 1
ATOM 1152 C C . PHE A 1 147 ? -3.575 -13.944 -19.927 1.00 64.31 147 PHE A C 1
ATOM 1154 O O . PHE A 1 147 ? -3.218 -12.829 -19.549 1.00 64.31 147 PHE A O 1
ATOM 1161 N N . SER A 1 148 ? -4.288 -14.095 -21.054 1.00 66.81 148 SER A N 1
ATOM 1162 C CA . SER A 1 148 ? -4.664 -12.992 -21.964 1.00 66.81 148 SER A CA 1
ATOM 1163 C C . SER A 1 148 ? -3.463 -12.206 -22.523 1.00 66.81 148 SER A C 1
ATOM 1165 O O . SER A 1 148 ? -3.521 -10.985 -22.710 1.00 66.81 148 SER A O 1
ATOM 1167 N N . PHE A 1 149 ? -2.343 -12.896 -22.763 1.00 72.50 149 PHE A N 1
ATOM 1168 C CA . PHE A 1 149 ? -1.122 -12.293 -23.294 1.00 72.50 149 PHE A CA 1
ATOM 1169 C C . PHE A 1 149 ? -1.086 -12.341 -24.830 1.00 72.50 149 PHE A C 1
ATOM 1171 O O . PHE A 1 149 ? -1.108 -13.413 -25.433 1.00 72.50 149 PHE A O 1
ATOM 1178 N N . GLU A 1 150 ? -1.018 -11.177 -25.476 1.00 75.44 150 GLU A N 1
ATOM 1179 C CA . GLU A 1 150 ? -1.076 -11.039 -26.938 1.00 75.44 150 GLU A CA 1
ATOM 1180 C C . GLU A 1 150 ? 0.299 -10.783 -27.576 1.00 75.44 150 GLU A C 1
ATOM 1182 O O . GLU A 1 150 ? 1.225 -10.266 -26.952 1.00 75.44 150 GLU A O 1
ATOM 1187 N N . GLN A 1 151 ? 0.416 -11.039 -28.883 1.00 71.12 151 GLN A N 1
ATOM 1188 C CA . GLN A 1 151 ? 1.655 -10.838 -29.653 1.00 71.12 151 GLN A CA 1
ATOM 1189 C C . GLN A 1 151 ? 2.199 -9.400 -29.586 1.00 71.12 151 GLN A C 1
ATOM 1191 O O . GLN A 1 151 ? 3.410 -9.201 -29.545 1.00 71.12 151 GLN A O 1
ATOM 1196 N N . ARG A 1 152 ? 1.332 -8.380 -29.542 1.00 72.44 152 ARG A N 1
ATOM 1197 C CA . ARG A 1 152 ? 1.764 -6.976 -29.416 1.00 72.44 152 ARG A CA 1
ATOM 1198 C C . ARG A 1 152 ? 2.505 -6.719 -28.100 1.00 72.44 152 ARG A C 1
ATOM 1200 O O . ARG A 1 152 ? 3.496 -5.998 -28.078 1.00 72.44 152 ARG A O 1
ATOM 1207 N N . GLN A 1 153 ? 2.043 -7.346 -27.024 1.00 78.25 153 GLN A N 1
ATOM 1208 C CA . GLN A 1 153 ? 2.593 -7.193 -25.676 1.00 78.25 153 GLN A CA 1
ATOM 1209 C C . GLN A 1 153 ? 3.963 -7.866 -25.554 1.00 78.25 153 GLN A C 1
ATOM 1211 O O . GLN A 1 153 ? 4.797 -7.448 -24.761 1.00 78.25 153 GLN A O 1
ATOM 1216 N N . LEU A 1 154 ? 4.229 -8.862 -26.398 1.00 78.25 154 LEU A N 1
ATOM 1217 C CA . LEU A 1 154 ? 5.528 -9.508 -26.512 1.00 78.25 154 LEU A CA 1
ATOM 1218 C C . LEU A 1 154 ? 6.635 -8.545 -26.963 1.00 78.25 154 LEU A C 1
ATOM 1220 O O . LEU A 1 154 ? 7.741 -8.560 -26.426 1.00 78.25 154 LEU A O 1
ATOM 1224 N N . MET A 1 155 ? 6.329 -7.691 -27.943 1.00 76.69 155 MET A N 1
ATOM 1225 C CA . MET A 1 155 ? 7.265 -6.668 -28.413 1.00 76.69 155 MET A CA 1
ATOM 1226 C C . MET A 1 155 ? 7.555 -5.656 -27.301 1.00 76.69 155 MET A C 1
ATOM 1228 O O . MET A 1 155 ? 8.711 -5.299 -27.074 1.00 76.69 155 MET A O 1
ATOM 1232 N N . GLU A 1 156 ? 6.516 -5.241 -26.570 1.00 79.94 156 GLU A N 1
ATOM 1233 C CA . GLU A 1 156 ? 6.649 -4.353 -25.410 1.00 79.94 156 GLU A CA 1
ATOM 1234 C C . GLU A 1 156 ? 7.517 -4.991 -24.314 1.00 79.94 156 GLU A C 1
ATOM 1236 O O . GLU A 1 156 ? 8.399 -4.327 -23.777 1.00 79.94 156 GLU A O 1
ATOM 1241 N N . LEU A 1 157 ? 7.348 -6.293 -24.061 1.00 82.81 157 LEU A N 1
ATOM 1242 C CA . LEU A 1 157 ? 8.114 -7.054 -23.072 1.00 82.81 157 LEU A CA 1
ATOM 1243 C C . LEU A 1 157 ? 9.619 -7.055 -23.369 1.00 82.81 157 LEU A C 1
ATOM 1245 O O . LEU A 1 157 ? 10.426 -6.833 -22.471 1.00 82.81 157 LEU A O 1
ATOM 1249 N N . THR A 1 158 ? 10.012 -7.247 -24.634 1.00 77.81 158 THR A N 1
ATOM 1250 C CA . THR A 1 158 ? 11.434 -7.166 -25.025 1.00 77.81 158 THR A CA 1
ATOM 1251 C C . THR A 1 158 ? 12.019 -5.764 -24.943 1.00 77.81 158 THR A C 1
ATOM 1253 O O . THR A 1 158 ? 13.231 -5.610 -24.808 1.00 77.81 158 THR A O 1
ATOM 1256 N N . GLY A 1 159 ? 11.171 -4.739 -25.032 1.00 73.88 159 GLY A N 1
ATOM 1257 C CA . GLY A 1 159 ? 11.570 -3.346 -24.857 1.00 73.88 159 GLY A CA 1
ATOM 1258 C C . GLY A 1 159 ? 11.634 -2.894 -23.395 1.00 73.88 159 GLY A C 1
ATOM 1259 O O . GLY A 1 159 ? 12.129 -1.795 -23.145 1.00 73.88 159 GLY A O 1
ATOM 1260 N N . GLY A 1 160 ? 11.142 -3.710 -22.456 1.00 77.00 160 GLY A N 1
ATOM 1261 C CA . GLY A 1 160 ? 11.011 -3.374 -21.038 1.00 77.00 160 GLY A CA 1
ATOM 1262 C C . GLY A 1 160 ? 12.335 -3.270 -20.267 1.00 77.00 160 GLY A C 1
ATOM 1263 O O . GLY A 1 160 ? 13.356 -3.882 -20.606 1.00 77.00 160 GLY A O 1
ATOM 1264 N N . PHE A 1 161 ? 12.308 -2.490 -19.190 1.00 73.50 161 PHE A N 1
ATOM 1265 C CA . PHE A 1 161 ? 13.405 -2.247 -18.253 1.00 73.50 161 PHE A CA 1
ATOM 1266 C C . PHE A 1 161 ? 13.518 -3.296 -17.156 1.00 73.50 161 PHE A C 1
ATOM 1268 O O . PHE A 1 161 ? 14.620 -3.510 -16.641 1.00 73.50 161 PHE A O 1
ATOM 1275 N N . PHE A 1 162 ? 12.424 -3.968 -16.802 1.00 76.12 162 PHE A N 1
ATOM 1276 C CA . PHE A 1 162 ? 12.387 -4.961 -15.736 1.00 76.12 162 PHE A CA 1
ATOM 1277 C C . PHE A 1 162 ? 13.311 -6.122 -16.069 1.00 76.12 162 PHE A C 1
ATOM 1279 O O . PHE A 1 162 ? 14.212 -6.460 -15.298 1.00 76.12 162 PHE A O 1
ATOM 1286 N N . PHE A 1 163 ? 13.198 -6.620 -17.298 1.00 74.06 163 PHE A N 1
ATOM 1287 C CA . PHE A 1 163 ? 14.144 -7.584 -17.830 1.00 74.06 163 PHE A CA 1
ATOM 1288 C C . PHE A 1 163 ? 15.480 -6.941 -18.192 1.00 74.06 163 PHE A C 1
ATOM 1290 O O . PHE A 1 163 ? 16.368 -7.647 -18.620 1.00 74.06 163 PHE A O 1
ATOM 1297 N N . GLY A 1 164 ? 15.681 -5.633 -18.024 1.00 64.00 164 GLY A N 1
ATOM 1298 C CA . GLY A 1 164 ? 16.972 -4.961 -18.196 1.00 64.00 164 GLY A CA 1
ATOM 1299 C C . GLY A 1 164 ? 17.512 -5.035 -19.618 1.00 64.00 164 GLY A C 1
ATOM 1300 O O . GLY A 1 164 ? 18.726 -5.065 -19.797 1.00 64.00 164 GLY A O 1
ATOM 1301 N N . ARG A 1 165 ? 16.626 -5.145 -20.621 1.00 67.56 165 ARG A N 1
ATOM 1302 C CA . ARG A 1 165 ? 16.992 -5.556 -21.987 1.00 67.56 165 ARG A CA 1
ATOM 1303 C C . ARG A 1 165 ? 17.740 -6.900 -22.031 1.00 67.56 165 ARG A C 1
ATOM 1305 O O . ARG A 1 165 ? 18.478 -7.146 -22.969 1.00 67.56 165 ARG A O 1
ATOM 1312 N N . ARG A 1 166 ? 17.565 -7.778 -21.038 1.00 73.38 166 ARG A N 1
ATOM 1313 C CA . ARG A 1 166 ? 18.067 -9.164 -21.016 1.00 73.38 166 ARG A CA 1
ATOM 1314 C C . ARG A 1 166 ? 17.232 -10.077 -21.899 1.00 73.38 166 ARG A C 1
ATOM 1316 O O . ARG A 1 166 ? 17.609 -11.222 -22.063 1.00 73.38 166 ARG A O 1
ATOM 1323 N N . LEU A 1 167 ? 16.106 -9.623 -22.444 1.00 82.56 167 LEU A N 1
ATOM 1324 C CA . LEU A 1 167 ? 15.308 -10.403 -23.383 1.00 82.56 167 LEU A CA 1
ATOM 1325 C C . LEU A 1 167 ? 15.481 -9.855 -24.788 1.00 82.56 167 LEU A C 1
ATOM 1327 O O . LEU A 1 167 ? 15.232 -8.679 -25.042 1.00 82.56 167 LEU A O 1
ATOM 1331 N N . ALA A 1 168 ? 15.868 -10.732 -25.704 1.00 82.62 168 ALA A N 1
ATOM 1332 C CA . ALA A 1 168 ? 15.902 -10.436 -27.123 1.00 82.62 168 ALA A CA 1
ATOM 1333 C C . ALA A 1 168 ? 15.059 -11.439 -27.898 1.00 82.62 168 ALA A C 1
ATOM 1335 O O . ALA A 1 168 ? 15.053 -12.635 -27.608 1.00 82.62 168 ALA A O 1
ATOM 1336 N N . MET A 1 169 ? 14.395 -10.935 -28.932 1.00 83.75 169 MET A N 1
ATOM 1337 C CA . MET A 1 169 ? 13.830 -11.757 -29.988 1.00 83.75 169 MET A CA 1
ATOM 1338 C C . MET A 1 169 ? 14.761 -11.715 -31.188 1.00 83.75 169 MET A C 1
ATOM 1340 O O . MET A 1 169 ? 15.082 -10.640 -31.695 1.00 83.75 169 MET A O 1
ATOM 1344 N N . ARG A 1 170 ? 15.190 -12.884 -31.659 1.00 83.38 170 ARG A N 1
ATOM 1345 C CA . ARG A 1 170 ? 16.016 -12.991 -32.863 1.00 83.38 170 ARG A CA 1
ATOM 1346 C C . ARG A 1 170 ? 15.438 -14.029 -33.808 1.00 83.38 170 ARG A C 1
ATOM 1348 O O . ARG A 1 170 ? 15.034 -15.107 -33.380 1.00 83.38 170 ARG A O 1
ATOM 1355 N N . ASN A 1 171 ? 15.437 -13.696 -35.095 1.00 81.69 171 ASN A N 1
ATOM 1356 C CA . ASN A 1 171 ? 15.135 -14.651 -36.148 1.00 81.69 171 ASN A CA 1
ATOM 1357 C C . ASN A 1 171 ? 16.311 -15.629 -36.311 1.00 81.69 171 ASN A C 1
ATOM 1359 O O . ASN A 1 171 ? 17.459 -15.203 -36.475 1.00 81.69 171 ASN A O 1
ATOM 1363 N N . VAL A 1 172 ? 16.028 -16.929 -36.228 1.00 80.12 172 VAL A N 1
ATOM 1364 C CA . VAL A 1 172 ? 17.046 -17.989 -36.334 1.00 80.12 172 VAL A CA 1
ATOM 1365 C C . VAL A 1 172 ? 17.404 -18.296 -37.792 1.00 80.12 172 VAL A C 1
ATOM 1367 O O . VAL A 1 172 ? 18.491 -18.802 -38.070 1.00 80.12 172 VAL A O 1
ATOM 1370 N N . VAL A 1 173 ? 16.541 -17.937 -38.745 1.00 78.81 173 VAL A N 1
ATOM 1371 C CA . VAL A 1 173 ? 16.783 -18.133 -40.175 1.00 78.81 173 VAL A CA 1
ATOM 1372 C C . VAL A 1 173 ? 17.837 -17.131 -40.651 1.00 78.81 173 VAL A C 1
ATOM 1374 O O . VAL A 1 173 ? 17.611 -15.920 -40.729 1.00 78.81 173 VAL A O 1
ATOM 1377 N N . ALA A 1 174 ? 19.024 -17.649 -40.970 1.00 68.19 174 ALA A N 1
ATOM 1378 C CA . ALA A 1 174 ? 20.142 -16.848 -41.447 1.00 68.19 174 ALA A CA 1
ATOM 1379 C C . ALA A 1 174 ? 19.758 -16.055 -42.711 1.00 68.19 174 ALA A C 1
ATOM 1381 O O . ALA A 1 174 ? 19.307 -16.623 -43.703 1.00 68.19 174 ALA A O 1
ATOM 1382 N N . GLY A 1 175 ? 19.969 -14.736 -42.680 1.00 68.88 175 GLY A N 1
ATOM 1383 C CA . GLY A 1 175 ? 19.821 -13.860 -43.847 1.00 68.88 175 GLY A CA 1
ATOM 1384 C C . GLY A 1 175 ? 18.487 -13.121 -43.985 1.00 68.88 175 GLY A C 1
ATOM 1385 O O . GLY A 1 175 ? 18.393 -12.275 -44.871 1.00 68.88 175 GLY A O 1
ATOM 1386 N N . ASN A 1 176 ? 17.489 -13.351 -43.119 1.00 71.00 176 ASN A N 1
ATOM 1387 C CA . ASN A 1 176 ? 16.248 -12.566 -43.131 1.00 71.00 176 ASN A CA 1
ATOM 1388 C C . ASN A 1 176 ? 15.898 -11.991 -41.742 1.00 71.00 176 ASN A C 1
ATOM 1390 O O . ASN A 1 176 ? 15.290 -12.682 -40.924 1.00 71.00 176 ASN A O 1
ATOM 1394 N N . PRO A 1 177 ? 16.223 -10.714 -41.465 1.00 67.06 177 PRO A N 1
ATOM 1395 C CA . PRO A 1 177 ? 15.867 -10.077 -40.197 1.00 67.06 177 PRO A CA 1
ATOM 1396 C C . PRO A 1 177 ? 14.353 -9.850 -40.019 1.00 67.06 177 PRO A C 1
ATOM 1398 O O . PRO A 1 177 ? 13.916 -9.601 -38.899 1.00 67.06 177 PRO A O 1
ATOM 1401 N N . PHE A 1 178 ? 13.551 -9.963 -41.085 1.00 67.81 178 PHE A N 1
ATOM 1402 C CA . PHE A 1 178 ? 12.106 -9.702 -41.091 1.00 67.81 178 PHE A CA 1
ATOM 1403 C C . PHE A 1 178 ? 11.272 -10.952 -41.428 1.00 67.81 178 PHE A C 1
ATOM 1405 O O . PHE A 1 178 ? 10.199 -10.835 -42.018 1.00 67.81 178 PHE A O 1
ATOM 1412 N N . GLY A 1 179 ? 11.772 -12.155 -41.117 1.00 69.56 179 GLY A N 1
ATOM 1413 C CA . GLY A 1 179 ? 11.034 -13.404 -41.354 1.00 69.56 179 GLY A CA 1
ATOM 1414 C C . GLY A 1 179 ? 9.726 -13.521 -40.554 1.00 69.56 179 GLY A C 1
ATOM 1415 O O . GLY A 1 179 ? 9.308 -12.591 -39.865 1.00 69.56 179 GLY A O 1
ATOM 1416 N N . SER A 1 180 ? 9.058 -14.674 -40.646 1.00 79.56 180 SER A N 1
ATOM 1417 C CA . SER A 1 180 ? 7.789 -14.899 -39.942 1.00 79.56 180 SER A CA 1
ATOM 1418 C C . SER A 1 180 ? 8.002 -14.862 -38.429 1.00 79.56 180 SER A C 1
ATOM 1420 O O . SER A 1 180 ? 9.038 -15.306 -37.941 1.00 79.56 180 SER A O 1
ATOM 1422 N N . LEU A 1 181 ? 7.010 -14.404 -37.656 1.00 72.12 181 LEU A N 1
ATOM 1423 C CA . LEU A 1 181 ? 7.065 -14.420 -36.185 1.00 72.12 181 LEU A CA 1
ATOM 1424 C C . LEU A 1 181 ? 7.261 -15.852 -35.627 1.00 72.12 181 LEU A C 1
ATOM 1426 O O . LEU A 1 181 ? 7.791 -16.027 -34.533 1.00 72.12 181 LEU A O 1
ATOM 1430 N N . ALA A 1 182 ? 6.920 -16.881 -36.414 1.00 76.94 182 ALA A N 1
ATOM 1431 C CA . ALA A 1 182 ? 7.183 -18.289 -36.105 1.00 76.94 182 ALA A CA 1
ATOM 1432 C C . ALA A 1 182 ? 8.682 -18.648 -36.087 1.00 76.94 182 ALA A C 1
ATOM 1434 O O . ALA A 1 182 ? 9.071 -19.629 -35.453 1.00 76.94 182 ALA A O 1
ATOM 1435 N N . ASP A 1 183 ? 9.525 -17.845 -36.736 1.00 79.69 183 ASP A N 1
ATOM 1436 C CA . ASP A 1 183 ? 10.972 -18.052 -36.852 1.00 79.69 183 ASP A CA 1
ATOM 1437 C C . ASP A 1 183 ? 11.760 -17.312 -35.760 1.00 79.69 183 ASP A C 1
ATOM 1439 O O . ASP A 1 183 ? 12.975 -17.487 -35.623 1.00 79.69 183 ASP A O 1
ATOM 1443 N N . PHE A 1 184 ? 11.080 -16.476 -34.969 1.00 80.75 184 PHE A N 1
ATOM 1444 C CA . PHE A 1 184 ? 11.696 -15.777 -33.851 1.00 80.75 184 PHE A CA 1
ATOM 1445 C C . PHE A 1 184 ? 11.808 -16.694 -32.637 1.00 80.75 184 PHE A C 1
ATOM 1447 O O . PHE A 1 184 ? 10.915 -17.494 -32.333 1.00 80.75 184 PHE A O 1
ATOM 1454 N N . ARG A 1 185 ? 12.935 -16.574 -31.938 1.00 83.94 185 ARG A N 1
ATOM 1455 C CA . ARG A 1 185 ? 13.183 -17.230 -30.656 1.00 83.94 185 ARG A CA 1
ATOM 1456 C C . ARG A 1 185 ? 13.528 -16.209 -29.588 1.00 83.94 185 ARG A C 1
ATOM 1458 O O . ARG A 1 185 ? 14.119 -15.168 -29.896 1.00 83.94 185 ARG A O 1
ATOM 1465 N N . PHE A 1 186 ? 13.154 -16.527 -28.354 1.00 86.12 186 PHE A N 1
ATOM 1466 C CA . PHE A 1 186 ? 13.579 -15.783 -27.180 1.00 86.12 186 PHE A CA 1
ATOM 1467 C C . PHE A 1 186 ? 14.981 -16.181 -26.751 1.00 86.12 186 PHE A C 1
ATOM 1469 O O . PHE A 1 186 ? 15.308 -17.363 -26.680 1.00 86.12 186 PHE A O 1
ATOM 1476 N N . PHE A 1 187 ? 15.778 -15.176 -26.416 1.00 84.00 187 PHE A N 1
ATOM 1477 C CA . PHE A 1 187 ? 17.120 -15.346 -25.890 1.00 84.00 187 PHE A CA 1
ATOM 1478 C C . PHE A 1 187 ? 17.348 -14.446 -24.688 1.00 84.00 187 PHE A C 1
ATOM 1480 O O . PHE A 1 187 ? 16.754 -13.367 -24.582 1.00 84.00 187 PHE A O 1
ATOM 1487 N N . SER A 1 188 ? 18.266 -14.881 -23.829 1.00 85.38 188 SER A N 1
ATOM 1488 C CA . SER A 1 188 ? 18.838 -14.040 -22.794 1.00 85.38 188 SER A CA 1
ATOM 1489 C C . SER A 1 188 ? 20.003 -13.222 -23.367 1.00 85.38 188 SER A C 1
ATOM 1491 O O . SER A 1 188 ? 20.883 -13.772 -24.029 1.00 85.38 188 SER A O 1
ATOM 1493 N N . LEU A 1 189 ? 20.033 -11.912 -23.134 1.00 81.50 189 LEU A N 1
ATOM 1494 C CA . LEU A 1 189 ? 21.191 -11.069 -23.419 1.00 81.50 189 LEU A CA 1
ATOM 1495 C C . LEU A 1 189 ? 22.110 -11.071 -22.195 1.00 81.50 189 LEU A C 1
ATOM 1497 O O . LEU A 1 189 ? 21.724 -10.634 -21.110 1.00 81.50 189 LEU A O 1
ATOM 1501 N N . GLY A 1 190 ? 23.318 -11.599 -22.382 1.00 76.81 190 GLY A N 1
ATOM 1502 C CA . GLY A 1 190 ? 24.404 -11.544 -21.408 1.00 76.81 190 GLY A CA 1
ATOM 1503 C C . GLY A 1 190 ? 25.173 -10.221 -21.486 1.00 76.81 190 GLY A C 1
ATOM 1504 O O . GLY A 1 190 ? 24.743 -9.303 -22.179 1.00 76.81 190 GLY A O 1
ATOM 1505 N N . PRO A 1 191 ? 26.320 -10.085 -20.799 1.00 74.31 191 PRO A N 1
ATOM 1506 C CA . PRO A 1 191 ? 27.109 -8.858 -20.834 1.00 74.31 191 PRO A CA 1
ATOM 1507 C C . PRO A 1 191 ? 27.572 -8.515 -22.259 1.00 74.31 191 PRO A C 1
ATOM 1509 O O . PRO A 1 191 ? 27.759 -9.396 -23.110 1.00 74.31 191 PRO A O 1
ATOM 1512 N N . LEU A 1 192 ? 27.758 -7.215 -22.509 1.00 72.94 192 LEU A N 1
ATOM 1513 C CA . LEU A 1 192 ? 28.338 -6.715 -23.751 1.00 72.94 192 LEU A CA 1
ATOM 1514 C C . LEU A 1 192 ? 29.770 -7.246 -23.878 1.00 72.94 192 LEU A C 1
ATOM 1516 O O . LEU A 1 192 ? 30.622 -6.954 -23.037 1.00 72.94 192 LEU A O 1
ATOM 1520 N N . ASP A 1 193 ? 30.044 -8.007 -24.936 1.00 74.50 193 ASP A N 1
ATOM 1521 C CA . ASP A 1 193 ? 31.406 -8.402 -25.273 1.00 74.50 193 ASP A CA 1
ATOM 1522 C C . ASP A 1 193 ? 32.142 -7.155 -25.772 1.00 74.50 193 ASP A C 1
ATOM 1524 O O . ASP A 1 193 ? 31.980 -6.725 -26.919 1.00 74.50 193 ASP A O 1
ATOM 1528 N N . MET A 1 194 ? 32.942 -6.555 -24.889 1.00 72.88 194 MET A N 1
ATOM 1529 C CA . MET A 1 194 ? 33.695 -5.331 -25.168 1.00 72.88 194 MET A CA 1
ATOM 1530 C C . MET A 1 194 ? 34.662 -5.491 -26.350 1.00 72.88 194 MET A C 1
ATOM 1532 O O . MET A 1 194 ? 34.988 -4.497 -26.995 1.00 72.88 194 MET A O 1
ATOM 1536 N N . ALA A 1 195 ? 35.099 -6.715 -26.671 1.00 73.25 195 ALA A N 1
ATOM 1537 C CA . ALA A 1 195 ? 35.988 -6.968 -27.801 1.00 73.25 195 ALA A CA 1
ATOM 1538 C C . ALA A 1 195 ? 35.245 -6.968 -29.147 1.00 73.25 195 ALA A C 1
ATOM 1540 O O . ALA A 1 195 ? 35.830 -6.620 -30.172 1.00 73.25 195 ALA A O 1
ATOM 1541 N N . LYS A 1 196 ? 33.960 -7.346 -29.159 1.00 75.00 196 LYS A N 1
ATOM 1542 C CA . LYS A 1 196 ? 33.135 -7.428 -30.380 1.00 75.00 196 LYS A CA 1
ATOM 1543 C C . LYS A 1 196 ? 32.119 -6.296 -30.513 1.00 75.00 196 LYS A C 1
ATOM 1545 O O . LYS A 1 196 ? 31.496 -6.170 -31.565 1.00 75.00 196 LYS A O 1
ATOM 1550 N N . GLY A 1 197 ? 31.920 -5.500 -29.461 1.00 75.31 197 GLY A N 1
ATOM 1551 C CA . GLY A 1 197 ? 30.885 -4.465 -29.408 1.00 75.31 197 GLY A CA 1
ATOM 1552 C C . GLY A 1 197 ? 29.467 -5.026 -29.565 1.00 75.31 197 GLY A C 1
ATOM 1553 O O . GLY A 1 197 ? 28.567 -4.307 -29.992 1.00 75.31 197 GLY A O 1
ATOM 1554 N N . GLN A 1 198 ? 29.269 -6.315 -29.274 1.00 75.75 198 GLN A N 1
ATOM 1555 C CA . GLN A 1 198 ? 27.999 -7.022 -29.438 1.00 75.75 198 GLN A CA 1
ATOM 1556 C C . GLN A 1 198 ? 27.590 -7.687 -28.129 1.00 75.75 198 GLN A C 1
ATOM 1558 O O . GLN A 1 198 ? 28.424 -8.165 -27.361 1.00 75.75 198 GLN A O 1
ATOM 1563 N N . TRP A 1 199 ? 26.286 -7.713 -27.875 1.00 76.44 199 TRP A N 1
ATOM 1564 C CA . TRP A 1 199 ? 25.721 -8.411 -26.728 1.00 76.44 199 TRP A CA 1
ATOM 1565 C C . TRP A 1 199 ? 25.875 -9.920 -26.914 1.00 76.44 199 TRP A C 1
ATOM 1567 O O . TRP A 1 199 ? 25.628 -10.443 -28.005 1.00 76.44 199 TRP A O 1
ATOM 1577 N N . THR A 1 200 ? 26.282 -10.621 -25.856 1.00 79.81 200 THR A N 1
ATOM 1578 C CA . THR A 1 200 ? 26.289 -12.086 -25.866 1.00 79.81 200 THR A CA 1
ATOM 1579 C C . THR A 1 200 ? 24.850 -12.593 -25.845 1.00 79.81 200 THR A C 1
ATOM 1581 O O . THR A 1 200 ? 24.020 -12.099 -25.086 1.00 79.81 200 THR A O 1
ATOM 1584 N N . ILE A 1 201 ? 24.531 -13.541 -26.726 1.00 81.19 201 ILE A N 1
ATOM 1585 C CA . ILE A 1 201 ? 23.195 -14.135 -26.827 1.00 81.19 201 ILE A CA 1
ATOM 1586 C C . ILE A 1 201 ? 23.284 -15.526 -26.216 1.00 81.19 201 ILE A C 1
ATOM 1588 O O . ILE A 1 201 ? 23.975 -16.392 -26.749 1.00 81.19 201 ILE A O 1
ATOM 1592 N N . ASN A 1 202 ? 22.581 -15.713 -25.109 1.00 85.75 202 ASN A N 1
ATOM 1593 C CA . ASN A 1 202 ? 22.536 -16.940 -24.333 1.00 85.75 202 ASN A CA 1
ATOM 1594 C C . ASN A 1 202 ? 21.131 -17.563 -24.423 1.00 85.75 202 ASN A C 1
ATOM 1596 O O . ASN A 1 202 ? 20.152 -16.848 -24.676 1.00 85.75 202 ASN A O 1
ATOM 1600 N N . PRO A 1 203 ? 20.998 -18.884 -24.223 1.00 85.31 203 PRO A N 1
ATOM 1601 C CA . PRO A 1 203 ? 19.689 -19.504 -24.040 1.00 85.31 203 PRO A CA 1
ATOM 1602 C C . PRO A 1 203 ? 18.969 -18.918 -22.816 1.00 85.31 203 PRO A C 1
ATOM 1604 O O . PRO A 1 203 ? 19.577 -18.254 -21.970 1.00 85.31 203 PRO A O 1
ATOM 1607 N N . LEU A 1 204 ? 17.656 -19.139 -22.736 1.00 87.62 204 LEU A N 1
ATOM 1608 C CA . LEU A 1 204 ? 16.896 -18.785 -21.538 1.00 87.62 204 LEU A CA 1
ATOM 1609 C C . LEU A 1 204 ? 17.405 -19.591 -20.336 1.00 87.62 204 LEU A C 1
ATOM 1611 O O . LEU A 1 204 ? 17.844 -20.730 -20.476 1.00 87.62 204 LEU A O 1
ATOM 1615 N N . THR A 1 205 ? 17.340 -18.986 -19.155 1.00 88.50 205 THR A N 1
ATOM 1616 C CA . THR A 1 205 ? 17.634 -19.652 -17.883 1.00 88.50 205 THR A CA 1
ATOM 1617 C C . THR A 1 205 ? 16.337 -19.920 -17.136 1.00 88.50 205 THR A C 1
ATOM 1619 O O . THR A 1 205 ? 15.347 -19.212 -17.338 1.00 88.50 205 THR A O 1
ATOM 1622 N N . GLU A 1 206 ? 16.336 -20.901 -16.233 1.00 87.06 206 GLU A N 1
ATOM 1623 C CA . GLU A 1 206 ? 15.162 -21.210 -15.411 1.00 87.06 206 GLU A CA 1
ATOM 1624 C C . GLU A 1 206 ? 14.670 -19.978 -14.630 1.00 87.06 206 GLU A C 1
ATOM 1626 O O . GLU A 1 206 ? 13.483 -19.660 -14.653 1.00 87.06 206 GLU A O 1
ATOM 1631 N N . THR A 1 207 ? 15.587 -19.219 -14.020 1.00 85.56 207 THR A N 1
ATOM 1632 C CA . THR A 1 207 ? 15.269 -17.979 -13.292 1.00 85.56 207 THR A CA 1
ATOM 1633 C C . THR A 1 207 ? 14.549 -16.964 -14.176 1.00 85.56 207 THR A C 1
ATOM 1635 O O . THR A 1 207 ? 13.542 -16.396 -13.764 1.00 85.56 207 THR A O 1
ATOM 1638 N N . LEU A 1 208 ? 15.012 -16.764 -15.414 1.00 86.06 208 LEU A N 1
ATOM 1639 C CA . LEU A 1 208 ? 14.383 -15.828 -16.345 1.00 86.06 208 LEU A CA 1
ATOM 1640 C C . LEU A 1 208 ? 12.998 -16.319 -16.787 1.00 86.06 208 LEU A C 1
ATOM 1642 O O . LEU A 1 208 ? 12.073 -15.519 -16.905 1.00 86.06 208 LEU A O 1
ATOM 1646 N N . CYS A 1 209 ? 12.826 -17.630 -16.983 1.00 88.38 209 CYS A N 1
ATOM 1647 C CA . CYS A 1 209 ? 11.520 -18.235 -17.250 1.00 88.38 209 CYS A CA 1
ATOM 1648 C C . CYS A 1 209 ? 10.553 -18.054 -16.068 1.00 88.38 209 CYS A C 1
ATOM 1650 O O . CYS A 1 209 ? 9.358 -17.840 -16.286 1.00 88.38 209 CYS A O 1
ATOM 1652 N N . ARG A 1 210 ? 11.057 -18.104 -14.829 1.00 87.94 210 ARG A N 1
ATOM 1653 C CA . ARG A 1 210 ? 10.280 -17.848 -13.610 1.00 87.94 210 ARG A CA 1
ATOM 1654 C C . ARG A 1 210 ? 9.867 -16.381 -13.513 1.00 87.94 210 ARG A C 1
ATOM 1656 O O . ARG A 1 210 ? 8.682 -16.101 -13.368 1.00 87.94 210 ARG A O 1
ATOM 1663 N N . GLU A 1 211 ? 10.806 -15.450 -13.686 1.00 88.06 211 GLU A N 1
ATOM 1664 C CA . GLU A 1 211 ? 10.530 -14.006 -13.727 1.00 88.06 211 GLU A CA 1
ATOM 1665 C C . GLU A 1 211 ? 9.516 -13.660 -14.830 1.00 88.06 211 GLU A C 1
ATOM 1667 O O . GLU A 1 211 ? 8.587 -12.887 -14.607 1.00 88.06 211 GLU A O 1
ATOM 1672 N N . LEU A 1 212 ? 9.641 -14.268 -16.013 1.00 88.94 212 LEU A N 1
ATOM 1673 C CA . LEU A 1 212 ? 8.680 -14.102 -17.103 1.00 88.94 212 LEU A CA 1
ATOM 1674 C C . LEU A 1 212 ? 7.281 -14.577 -16.721 1.00 88.94 212 LEU A C 1
ATOM 1676 O O . LEU A 1 212 ? 6.305 -13.862 -16.952 1.00 88.94 212 LEU A O 1
ATOM 1680 N N . HIS A 1 213 ? 7.183 -15.765 -16.127 1.00 88.50 213 HIS A N 1
ATOM 1681 C CA . HIS A 1 213 ? 5.906 -16.332 -15.713 1.00 88.50 213 HIS A CA 1
ATOM 1682 C C . HIS A 1 213 ? 5.221 -15.449 -14.671 1.00 88.50 213 HIS A C 1
ATOM 1684 O O . HIS A 1 213 ? 4.066 -15.054 -14.844 1.00 88.50 213 HIS A O 1
ATOM 1690 N N . SER A 1 214 ? 5.956 -15.083 -13.620 1.00 90.69 214 SER A N 1
ATOM 1691 C CA . SER A 1 214 ? 5.469 -14.216 -12.554 1.00 90.69 214 SER A CA 1
ATOM 1692 C C . SER A 1 214 ? 5.019 -12.855 -13.100 1.00 90.69 214 SER A C 1
ATOM 1694 O O . SER A 1 214 ? 3.970 -12.362 -12.695 1.00 90.69 214 SER A O 1
ATOM 1696 N N . PHE A 1 215 ? 5.723 -12.288 -14.089 1.00 91.62 215 PHE A N 1
ATOM 1697 C CA . PHE A 1 215 ? 5.395 -10.983 -14.667 1.00 91.62 215 PHE A CA 1
ATOM 1698 C C . PHE A 1 215 ? 4.099 -11.059 -15.473 1.00 91.62 215 PHE A C 1
ATOM 1700 O O . PHE A 1 215 ? 3.194 -10.247 -15.282 1.00 91.62 215 PHE A O 1
ATOM 1707 N N . VAL A 1 216 ? 3.987 -12.057 -16.357 1.00 89.88 216 VAL A N 1
ATOM 1708 C CA . VAL A 1 216 ? 2.788 -12.281 -17.177 1.00 89.88 216 VAL A CA 1
ATOM 1709 C C . VAL A 1 216 ? 1.573 -12.533 -16.286 1.00 89.88 216 VAL A C 1
ATOM 1711 O O . VAL A 1 216 ? 0.514 -11.943 -16.512 1.00 89.88 216 VAL A O 1
ATOM 1714 N N . ARG A 1 217 ? 1.733 -13.352 -15.242 1.00 90.06 217 ARG A N 1
ATOM 1715 C CA . ARG A 1 217 ? 0.657 -13.682 -14.306 1.00 90.06 217 ARG A CA 1
ATOM 1716 C C . ARG A 1 217 ? 0.225 -12.473 -13.482 1.00 90.06 217 ARG A C 1
ATOM 1718 O O . ARG A 1 217 ? -0.966 -12.172 -13.442 1.00 90.06 217 ARG A O 1
ATOM 1725 N N . LEU A 1 218 ? 1.175 -11.745 -12.891 1.00 92.69 218 LEU A N 1
ATOM 1726 C CA . LEU A 1 218 ? 0.904 -10.524 -12.132 1.00 92.69 218 LEU A CA 1
ATOM 1727 C C . LEU A 1 218 ? 0.169 -9.499 -12.996 1.00 92.69 218 LEU A C 1
ATOM 1729 O O . LEU A 1 218 ? -0.863 -8.970 -12.589 1.00 92.69 218 LEU A O 1
ATOM 1733 N N . ARG A 1 219 ? 0.648 -9.285 -14.225 1.00 91.81 219 ARG A N 1
ATOM 1734 C CA . ARG A 1 219 ? 0.031 -8.383 -15.198 1.00 91.81 219 ARG A CA 1
ATOM 1735 C C . ARG A 1 219 ? -1.404 -8.784 -15.538 1.00 91.81 219 ARG A C 1
ATOM 1737 O O . ARG A 1 219 ? -2.282 -7.925 -15.588 1.00 91.81 219 ARG A O 1
ATOM 1744 N N . GLY A 1 220 ? -1.646 -10.078 -15.752 1.00 89.25 220 GLY A N 1
ATOM 1745 C CA . GLY A 1 220 ? -2.983 -10.615 -16.014 1.00 89.25 220 GLY A CA 1
ATOM 1746 C C . GLY A 1 220 ? -3.970 -10.373 -14.866 1.00 89.25 220 GLY A C 1
ATOM 1747 O O . GLY A 1 220 ? -5.161 -10.213 -15.117 1.00 89.25 220 GLY A O 1
ATOM 1748 N N . LYS A 1 221 ? -3.483 -10.295 -13.622 1.00 90.19 221 LYS A N 1
ATOM 1749 C CA . LYS A 1 221 ? -4.308 -10.108 -12.417 1.00 90.19 221 LYS A CA 1
ATOM 1750 C C . LYS A 1 221 ? -4.515 -8.641 -12.033 1.00 90.19 221 LYS A C 1
ATOM 1752 O O . LYS A 1 221 ? -5.632 -8.246 -11.699 1.00 90.19 221 LYS A O 1
ATOM 1757 N N . CYS A 1 222 ? -3.478 -7.809 -12.135 1.00 90.12 222 CYS A N 1
ATOM 1758 C CA . CYS A 1 222 ? -3.589 -6.383 -11.818 1.00 90.12 222 CYS A CA 1
ATOM 1759 C C . CYS A 1 222 ? -4.232 -5.559 -12.949 1.00 90.12 222 CYS A C 1
ATOM 1761 O O . CYS A 1 222 ? -4.675 -4.433 -12.717 1.00 90.12 222 CYS A O 1
ATOM 1763 N N . GLY A 1 223 ? -4.284 -6.099 -14.173 1.00 88.88 223 GLY A N 1
ATOM 1764 C CA . GLY A 1 223 ? -4.880 -5.438 -15.337 1.00 88.88 223 GLY A CA 1
ATOM 1765 C C . GLY A 1 223 ? -4.050 -4.277 -15.895 1.00 88.88 223 GLY A C 1
ATOM 1766 O O . GLY A 1 223 ? -4.560 -3.479 -16.682 1.00 88.88 223 GLY A O 1
ATOM 1767 N N . TRP A 1 224 ? -2.783 -4.143 -15.494 1.00 90.81 224 TRP A N 1
ATOM 1768 C CA . TRP A 1 224 ? -1.908 -3.070 -15.970 1.00 90.81 224 TRP A CA 1
ATOM 1769 C C . TRP A 1 224 ? -1.363 -3.356 -17.376 1.00 90.81 224 TRP A C 1
ATOM 1771 O O . TRP A 1 224 ? -1.288 -4.500 -17.842 1.00 90.81 224 TRP A O 1
ATOM 1781 N N . SER A 1 225 ? -0.967 -2.295 -18.083 1.00 89.31 225 SER A N 1
ATOM 1782 C CA . SER A 1 225 ? -0.213 -2.465 -19.326 1.00 89.31 225 SER A CA 1
ATOM 1783 C C . SER A 1 225 ? 1.181 -3.030 -19.024 1.00 89.31 225 SER A C 1
ATOM 1785 O O . SER A 1 225 ? 1.687 -2.884 -17.909 1.00 89.31 225 SER A O 1
ATOM 1787 N N . VAL A 1 226 ? 1.814 -3.673 -20.013 1.00 88.00 226 VAL A N 1
ATOM 1788 C CA . VAL A 1 226 ? 3.191 -4.178 -19.860 1.00 88.00 226 VAL A CA 1
ATOM 1789 C C . VAL A 1 226 ? 4.126 -3.032 -19.491 1.00 88.00 226 VAL A C 1
ATOM 1791 O O . VAL A 1 226 ? 4.896 -3.163 -18.548 1.00 88.00 226 VAL A O 1
ATOM 1794 N N . ALA A 1 227 ? 3.990 -1.889 -20.170 1.00 86.31 227 ALA A N 1
ATOM 1795 C CA . ALA A 1 227 ? 4.772 -0.696 -19.879 1.00 86.31 227 ALA A CA 1
ATOM 1796 C C . ALA A 1 227 ? 4.562 -0.195 -18.441 1.00 86.31 227 ALA A C 1
ATOM 1798 O O . ALA A 1 227 ? 5.537 0.076 -17.750 1.00 86.31 227 ALA A O 1
ATOM 1799 N N . ASP A 1 228 ? 3.317 -0.094 -17.963 1.00 89.00 228 ASP A N 1
ATOM 1800 C CA . ASP A 1 228 ? 3.051 0.433 -16.618 1.00 89.00 228 ASP A CA 1
ATOM 1801 C C . ASP A 1 228 ? 3.596 -0.490 -15.519 1.00 89.00 228 ASP A C 1
ATOM 1803 O O . ASP A 1 228 ? 4.182 0.006 -14.557 1.00 89.00 228 ASP A O 1
ATOM 1807 N N . LEU A 1 229 ? 3.444 -1.814 -15.662 1.00 92.12 229 LEU A N 1
ATOM 1808 C CA . LEU A 1 229 ? 3.989 -2.776 -14.699 1.00 92.12 229 LEU A CA 1
ATOM 1809 C C . LEU A 1 229 ? 5.521 -2.795 -14.718 1.00 92.12 229 LEU A C 1
ATOM 1811 O O . LEU A 1 229 ? 6.146 -2.807 -13.661 1.00 92.12 229 LEU A O 1
ATOM 1815 N N . ASP A 1 230 ? 6.119 -2.759 -15.906 1.00 89.00 230 ASP A N 1
ATOM 1816 C CA . ASP A 1 230 ? 7.567 -2.700 -16.094 1.00 89.00 230 ASP A CA 1
ATOM 1817 C C . ASP A 1 230 ? 8.175 -1.474 -15.392 1.00 89.00 230 ASP A C 1
ATOM 1819 O O . ASP A 1 230 ? 9.074 -1.605 -14.559 1.00 89.00 230 ASP A O 1
ATOM 1823 N N . ILE A 1 231 ? 7.604 -0.287 -15.632 1.00 86.81 231 ILE A N 1
ATOM 1824 C CA . ILE A 1 231 ? 8.028 0.959 -14.979 1.00 86.81 231 ILE A CA 1
ATOM 1825 C C . ILE A 1 231 ? 7.798 0.887 -13.467 1.00 86.81 231 ILE A C 1
ATOM 1827 O O . ILE A 1 231 ? 8.638 1.371 -12.704 1.00 86.81 231 ILE A O 1
ATOM 1831 N N . ALA A 1 232 ? 6.676 0.309 -13.022 1.00 91.31 232 ALA A N 1
ATOM 1832 C CA . ALA A 1 232 ? 6.366 0.171 -11.601 1.00 91.31 232 ALA A CA 1
ATOM 1833 C C . ALA A 1 232 ? 7.426 -0.656 -10.885 1.00 91.31 232 ALA A C 1
ATOM 1835 O O . ALA A 1 232 ? 7.994 -0.196 -9.895 1.00 91.31 232 ALA A O 1
ATOM 1836 N N . ILE A 1 233 ? 7.754 -1.827 -11.427 1.00 90.75 233 ILE A N 1
ATOM 1837 C CA . ILE A 1 233 ? 8.770 -2.689 -10.836 1.00 90.75 233 ILE A CA 1
ATOM 1838 C C . ILE A 1 233 ? 10.135 -1.989 -10.836 1.00 90.75 233 ILE A C 1
ATOM 1840 O O . ILE A 1 233 ? 10.800 -1.951 -9.801 1.00 90.75 233 ILE A O 1
ATOM 1844 N N . CYS A 1 234 ? 10.541 -1.378 -11.952 1.00 86.44 234 CYS A N 1
ATOM 1845 C CA . CYS A 1 234 ? 11.825 -0.681 -12.033 1.00 86.44 234 CYS A CA 1
ATOM 1846 C C . CYS A 1 234 ? 11.938 0.478 -11.044 1.00 86.44 234 CYS A C 1
ATOM 1848 O O . CYS A 1 234 ? 12.946 0.573 -10.348 1.00 86.44 234 CYS A O 1
ATOM 1850 N N . SER A 1 235 ? 10.897 1.303 -10.918 1.00 88.31 235 SER A N 1
ATOM 1851 C CA . SER A 1 235 ? 10.890 2.437 -9.985 1.00 88.31 235 SER A CA 1
ATOM 1852 C C . SER A 1 235 ? 11.068 1.971 -8.539 1.00 88.31 235 SER A C 1
ATOM 1854 O O . SER A 1 235 ? 11.808 2.583 -7.773 1.00 88.31 235 SER A O 1
ATOM 1856 N N . LEU A 1 236 ? 10.426 0.861 -8.161 1.00 90.00 236 LEU A N 1
ATOM 1857 C CA . LEU A 1 236 ? 10.529 0.309 -6.810 1.00 90.00 236 LEU A CA 1
ATOM 1858 C C . LEU A 1 236 ? 11.887 -0.352 -6.545 1.00 90.00 236 LEU A C 1
ATOM 1860 O O . LEU A 1 236 ? 12.461 -0.157 -5.473 1.00 90.00 236 LEU A O 1
ATOM 1864 N N . LEU A 1 237 ? 12.439 -1.084 -7.517 1.00 86.38 237 LEU A N 1
ATOM 1865 C CA . LEU A 1 237 ? 13.773 -1.683 -7.404 1.00 86.38 237 LEU A CA 1
ATOM 1866 C C . LEU A 1 237 ? 14.884 -0.622 -7.344 1.00 86.38 237 LEU A C 1
ATOM 1868 O O . LEU A 1 237 ? 15.826 -0.753 -6.556 1.00 86.38 237 LEU A O 1
ATOM 1872 N N . GLU A 1 238 ? 14.772 0.445 -8.139 1.00 83.31 238 GLU A N 1
ATOM 1873 C CA . GLU A 1 238 ? 15.661 1.611 -8.079 1.00 83.31 238 GLU A CA 1
ATOM 1874 C C . GLU A 1 238 ? 15.606 2.273 -6.706 1.00 83.31 238 GLU A C 1
ATOM 1876 O O . GLU A 1 238 ? 16.647 2.527 -6.098 1.00 83.31 238 GLU A O 1
ATOM 1881 N N . ASN A 1 239 ? 14.399 2.506 -6.194 1.00 84.62 239 ASN A N 1
ATOM 1882 C CA . ASN A 1 239 ? 14.198 3.109 -4.887 1.00 84.62 239 ASN A CA 1
ATOM 1883 C C . ASN A 1 239 ? 14.812 2.264 -3.759 1.00 84.62 239 ASN A C 1
ATOM 1885 O O . ASN A 1 239 ? 15.550 2.781 -2.922 1.00 84.62 239 ASN A O 1
ATOM 1889 N N . ARG A 1 240 ? 14.601 0.943 -3.790 1.00 82.94 240 ARG A N 1
ATOM 1890 C CA . ARG A 1 240 ? 15.200 -0.001 -2.833 1.00 82.94 240 ARG A CA 1
ATOM 1891 C C . ARG A 1 240 ? 16.727 0.018 -2.894 1.00 82.94 240 ARG A C 1
ATOM 1893 O O . ARG A 1 240 ? 17.395 0.012 -1.864 1.00 82.94 240 ARG A O 1
ATOM 1900 N N . SER A 1 241 ? 17.285 0.088 -4.101 1.00 81.88 241 SER A N 1
ATOM 1901 C CA . SER A 1 241 ? 18.735 0.174 -4.296 1.00 81.88 241 SER A CA 1
ATOM 1902 C C . SER A 1 241 ? 19.302 1.480 -3.732 1.00 81.88 241 SER A C 1
ATOM 1904 O O . SER A 1 241 ? 20.310 1.448 -3.028 1.00 81.88 241 SER A O 1
ATOM 1906 N N . ARG A 1 242 ? 18.613 2.611 -3.959 1.00 78.81 242 ARG A N 1
ATOM 1907 C CA . ARG A 1 242 ? 18.960 3.922 -3.379 1.00 78.81 242 ARG A CA 1
ATOM 1908 C C . ARG A 1 242 ? 18.910 3.890 -1.848 1.00 78.81 242 ARG A C 1
ATOM 1910 O O . ARG A 1 242 ? 19.845 4.372 -1.214 1.00 78.81 242 ARG A O 1
ATOM 1917 N N . ALA A 1 243 ? 17.867 3.297 -1.264 1.00 75.81 243 ALA A N 1
ATOM 1918 C CA . ALA A 1 243 ? 17.703 3.184 0.187 1.00 75.81 243 ALA A CA 1
ATOM 1919 C C . ALA A 1 243 ? 18.806 2.332 0.841 1.00 75.81 243 ALA A C 1
ATOM 1921 O O . ALA A 1 243 ? 19.316 2.690 1.899 1.00 75.81 243 ALA A O 1
ATOM 1922 N N . ASN A 1 244 ? 19.230 1.254 0.178 1.00 76.44 244 ASN A N 1
ATOM 1923 C CA . ASN A 1 244 ? 20.264 0.348 0.683 1.00 76.44 244 ASN A CA 1
ATOM 1924 C C . ASN A 1 244 ? 21.702 0.789 0.339 1.00 76.44 244 ASN A C 1
ATOM 1926 O O . ASN A 1 244 ? 22.646 0.043 0.591 1.00 76.44 244 ASN A O 1
ATOM 1930 N N . GLY A 1 245 ? 21.890 1.972 -0.264 1.00 67.12 245 GLY A N 1
ATOM 1931 C CA . GLY A 1 245 ? 23.207 2.473 -0.684 1.00 67.12 245 GLY A CA 1
ATOM 1932 C C . GLY A 1 245 ? 23.882 1.633 -1.777 1.00 67.12 245 GLY A C 1
ATOM 1933 O O . GLY A 1 245 ? 25.090 1.744 -1.988 1.00 67.12 245 GLY A O 1
ATOM 1934 N N . GLY A 1 246 ? 23.121 0.773 -2.458 1.00 61.44 246 GLY A N 1
ATOM 1935 C CA . GLY A 1 246 ? 23.613 -0.147 -3.475 1.00 61.44 246 GLY A CA 1
ATOM 1936 C C . GLY A 1 246 ? 23.548 0.450 -4.880 1.00 61.44 246 GLY A C 1
ATOM 1937 O O . GLY A 1 246 ? 22.636 1.199 -5.225 1.00 61.44 246 GLY A O 1
ATOM 1938 N N . THR A 1 247 ? 24.500 0.072 -5.735 1.00 55.78 247 THR A N 1
ATOM 1939 C CA . THR A 1 247 ? 24.335 0.246 -7.186 1.00 55.78 247 THR A CA 1
ATOM 1940 C C . THR A 1 247 ? 23.441 -0.884 -7.682 1.00 55.78 247 THR A C 1
ATOM 1942 O O . THR A 1 247 ? 23.692 -2.035 -7.325 1.00 55.78 247 THR A O 1
ATOM 1945 N N . LEU A 1 248 ? 22.418 -0.589 -8.493 1.00 55.38 248 LEU A N 1
ATOM 1946 C CA . LEU A 1 248 ? 21.656 -1.632 -9.185 1.00 55.38 248 LEU A CA 1
ATOM 1947 C C . LEU A 1 248 ? 22.641 -2.515 -9.955 1.00 55.38 248 LEU A C 1
ATOM 1949 O O . LEU A 1 248 ? 23.202 -2.099 -10.970 1.00 55.38 248 LEU A O 1
ATOM 1953 N N . GLY A 1 249 ? 22.869 -3.732 -9.466 1.00 51.06 249 GLY A N 1
ATOM 1954 C CA . GLY A 1 249 ? 23.563 -4.757 -10.224 1.00 51.06 249 GLY A CA 1
ATOM 1955 C C . GLY A 1 249 ? 22.684 -5.099 -11.416 1.00 51.06 249 GLY A C 1
ATOM 1956 O O . GLY A 1 249 ? 21.754 -5.891 -11.298 1.00 51.06 249 GLY A O 1
ATOM 1957 N N . PHE A 1 250 ? 22.925 -4.459 -12.562 1.00 49.88 250 PHE A N 1
ATOM 1958 C CA . PHE A 1 250 ? 22.047 -4.602 -13.721 1.00 49.88 250 PHE A CA 1
ATOM 1959 C C . PHE A 1 250 ? 21.995 -6.043 -14.262 1.00 49.88 250 PHE A C 1
ATOM 1961 O O . PHE A 1 250 ? 21.057 -6.355 -14.991 1.00 49.88 250 PHE A O 1
ATOM 1968 N N . PHE A 1 251 ? 22.931 -6.920 -13.881 1.00 46.56 251 PHE A N 1
ATOM 1969 C CA . PHE A 1 251 ? 23.160 -8.172 -14.600 1.00 46.56 251 PHE A CA 1
ATOM 1970 C C . PHE A 1 251 ? 23.227 -9.463 -13.771 1.00 46.56 251 PHE A C 1
ATOM 1972 O O . PHE A 1 251 ? 23.199 -10.508 -14.409 1.00 46.56 251 PHE A O 1
ATOM 1979 N N . ASP A 1 252 ? 23.268 -9.449 -12.429 1.00 39.50 252 ASP A N 1
ATOM 1980 C CA . ASP A 1 252 ? 23.679 -10.678 -11.706 1.00 39.50 252 ASP A CA 1
ATOM 1981 C C . ASP A 1 252 ? 23.038 -10.937 -10.326 1.00 39.50 252 ASP A C 1
ATOM 1983 O O . ASP A 1 252 ? 23.609 -11.614 -9.476 1.00 39.50 252 ASP A O 1
ATOM 1987 N N . GLY A 1 253 ? 21.842 -10.402 -10.074 1.00 50.88 253 GLY A N 1
ATOM 1988 C CA . GLY A 1 253 ? 21.075 -10.697 -8.859 1.00 50.88 253 GLY A CA 1
ATOM 1989 C C . GLY A 1 253 ? 19.667 -11.164 -9.195 1.00 50.88 253 GLY A C 1
ATOM 1990 O O . GLY A 1 253 ? 19.104 -10.724 -10.199 1.00 50.88 253 GLY A O 1
ATOM 1991 N N . ASP A 1 254 ? 19.114 -12.035 -8.351 1.00 56.38 254 ASP A N 1
ATOM 1992 C CA . ASP A 1 254 ? 17.706 -12.427 -8.364 1.00 56.38 254 ASP A CA 1
ATOM 1993 C C . ASP A 1 254 ? 16.847 -11.152 -8.259 1.00 56.38 254 ASP A C 1
ATOM 1995 O O . ASP A 1 254 ? 16.697 -10.564 -7.185 1.00 56.38 254 ASP A O 1
ATOM 1999 N N . ARG A 1 255 ? 16.343 -10.659 -9.402 1.00 62.50 255 ARG A N 1
ATOM 2000 C CA . ARG A 1 255 ? 15.361 -9.562 -9.461 1.00 62.50 255 ARG A CA 1
ATOM 2001 C C . ARG A 1 255 ? 13.956 -10.096 -9.186 1.00 62.50 255 ARG A C 1
ATOM 2003 O O . ARG A 1 255 ? 12.981 -9.407 -9.500 1.00 62.50 255 ARG A O 1
ATOM 2010 N N . GLY A 1 256 ? 13.871 -11.314 -8.642 1.00 67.00 256 GLY A N 1
ATOM 2011 C CA . GLY A 1 256 ? 12.653 -12.035 -8.352 1.00 67.00 256 GLY A CA 1
ATOM 2012 C C . GLY A 1 256 ? 11.596 -11.129 -7.743 1.00 67.00 256 GLY A C 1
ATOM 2013 O O . GLY A 1 256 ? 11.887 -10.213 -6.967 1.00 67.00 256 GLY A O 1
ATOM 2014 N N . MET A 1 257 ? 10.351 -11.380 -8.138 1.00 83.31 257 MET A N 1
ATOM 2015 C CA . MET A 1 257 ? 9.172 -10.664 -7.663 1.00 83.31 257 MET A CA 1
ATOM 2016 C C . MET A 1 257 ? 8.907 -10.957 -6.185 1.00 83.31 257 MET A C 1
ATOM 2018 O O . MET A 1 257 ? 7.911 -11.570 -5.856 1.00 83.31 257 MET A O 1
ATOM 2022 N N . SER A 1 258 ? 9.787 -10.538 -5.281 1.00 88.25 258 SER A N 1
ATOM 2023 C CA . SER A 1 258 ? 9.689 -10.855 -3.856 1.00 88.25 258 SER A CA 1
ATOM 2024 C C . SER A 1 258 ? 8.386 -10.355 -3.227 1.00 88.25 258 SER A C 1
ATOM 2026 O O . SER A 1 258 ? 7.736 -9.431 -3.732 1.00 88.25 258 SER A O 1
ATOM 2028 N N . ALA A 1 259 ? 8.043 -10.910 -2.062 1.00 88.69 259 ALA A N 1
ATOM 2029 C CA . ALA A 1 259 ? 6.910 -10.446 -1.263 1.00 88.69 259 ALA A CA 1
ATOM 2030 C C . ALA A 1 259 ? 6.960 -8.927 -0.990 1.00 88.69 259 ALA A C 1
ATOM 2032 O O . ALA A 1 259 ? 5.941 -8.246 -1.051 1.00 88.69 259 ALA A O 1
ATOM 2033 N N . GLU A 1 260 ? 8.154 -8.380 -0.741 1.00 89.31 260 GLU A N 1
ATOM 2034 C CA . GLU A 1 260 ? 8.362 -6.943 -0.510 1.00 89.31 260 GLU A CA 1
ATOM 2035 C C . GLU A 1 260 ? 8.046 -6.102 -1.756 1.00 89.31 260 GLU A C 1
ATOM 2037 O O . GLU A 1 260 ? 7.401 -5.059 -1.649 1.00 89.31 260 GLU A O 1
ATOM 2042 N N . LEU A 1 261 ? 8.460 -6.558 -2.945 1.00 91.62 261 LEU A N 1
ATOM 2043 C CA . LEU A 1 261 ? 8.161 -5.860 -4.195 1.00 91.62 261 LEU A CA 1
ATOM 2044 C C . LEU A 1 261 ? 6.657 -5.890 -4.492 1.00 91.62 261 LEU A C 1
ATOM 2046 O O . LEU A 1 261 ? 6.090 -4.856 -4.841 1.00 91.62 261 LEU A O 1
ATOM 2050 N N . VAL A 1 262 ? 6.002 -7.042 -4.317 1.00 94.44 262 VAL A N 1
ATOM 2051 C CA . VAL A 1 262 ? 4.545 -7.165 -4.482 1.00 94.44 262 VAL A CA 1
ATOM 2052 C C . VAL A 1 262 ? 3.800 -6.273 -3.485 1.00 94.44 262 VAL A C 1
ATOM 2054 O O . VAL A 1 262 ? 2.873 -5.573 -3.893 1.00 94.44 262 VAL A O 1
ATOM 2057 N N . GLY A 1 263 ? 4.247 -6.205 -2.228 1.00 94.56 263 GLY A N 1
ATOM 2058 C CA . GLY A 1 263 ? 3.717 -5.264 -1.236 1.00 94.56 263 GLY A CA 1
ATOM 2059 C C . GLY A 1 263 ? 3.866 -3.804 -1.675 1.00 94.56 263 GLY A C 1
ATOM 2060 O O . GLY A 1 263 ? 2.897 -3.049 -1.672 1.00 94.56 263 GLY A O 1
ATOM 2061 N N . GLY A 1 264 ? 5.040 -3.415 -2.183 1.00 94.50 264 GLY A N 1
ATOM 2062 C CA . GLY A 1 264 ? 5.263 -2.071 -2.725 1.00 94.50 264 GLY A CA 1
ATOM 2063 C C . GLY A 1 264 ? 4.368 -1.732 -3.926 1.00 94.50 264 GLY A C 1
ATOM 2064 O O . GLY A 1 264 ? 3.887 -0.602 -4.040 1.00 94.50 264 GLY A O 1
ATOM 2065 N N . LEU A 1 265 ? 4.102 -2.702 -4.808 1.00 96.00 265 LEU A N 1
ATOM 2066 C CA . LEU A 1 265 ? 3.163 -2.539 -5.924 1.00 96.00 265 LEU A CA 1
ATOM 2067 C C . LEU A 1 265 ? 1.718 -2.397 -5.429 1.00 96.00 265 LEU A C 1
ATOM 2069 O O . LEU A 1 265 ? 0.979 -1.566 -5.958 1.00 96.00 265 LEU A O 1
ATOM 2073 N N . ALA A 1 266 ? 1.320 -3.167 -4.414 1.00 96.12 266 ALA A N 1
ATOM 2074 C CA . ALA A 1 266 ? -0.001 -3.082 -3.800 1.00 96.12 266 ALA A CA 1
ATOM 2075 C C . ALA A 1 266 ? -0.220 -1.728 -3.109 1.00 96.12 266 ALA A C 1
ATOM 2077 O O . ALA A 1 266 ? -1.245 -1.082 -3.337 1.00 96.12 266 ALA A O 1
ATOM 2078 N N . ASP A 1 267 ? 0.762 -1.247 -2.343 1.00 95.94 267 ASP A N 1
ATOM 2079 C CA . ASP A 1 267 ? 0.727 0.074 -1.712 1.00 95.94 267 ASP A CA 1
ATOM 2080 C C . ASP A 1 267 ? 0.634 1.192 -2.769 1.00 95.94 267 ASP A C 1
ATOM 2082 O O . ASP A 1 267 ? -0.174 2.114 -2.632 1.00 95.94 267 ASP A O 1
ATOM 2086 N N . ALA A 1 268 ? 1.383 1.090 -3.875 1.00 95.69 268 ALA A N 1
ATOM 2087 C CA . ALA A 1 268 ? 1.295 2.041 -4.985 1.00 95.69 268 ALA A CA 1
ATOM 2088 C C . ALA A 1 268 ? -0.078 2.015 -5.682 1.00 95.69 268 ALA A C 1
ATOM 2090 O O . ALA A 1 268 ? -0.640 3.069 -5.998 1.00 95.69 268 ALA A O 1
ATOM 2091 N N . ALA A 1 269 ? -0.643 0.823 -5.896 1.00 95.44 269 ALA A N 1
ATOM 2092 C CA . ALA A 1 269 ? -1.982 0.644 -6.453 1.00 95.44 269 ALA A CA 1
ATOM 2093 C C . ALA A 1 269 ? -3.047 1.283 -5.555 1.00 95.44 269 ALA A C 1
ATOM 2095 O O . ALA A 1 269 ? -3.916 2.022 -6.026 1.00 95.44 269 ALA A O 1
ATOM 2096 N N . ARG A 1 270 ? -2.946 1.038 -4.246 1.00 94.38 270 ARG A N 1
ATOM 2097 C CA . ARG A 1 270 ? -3.839 1.582 -3.226 1.00 94.38 270 ARG A CA 1
ATOM 2098 C C . ARG A 1 270 ? -3.734 3.099 -3.135 1.00 94.38 270 ARG A C 1
ATOM 2100 O O . ARG A 1 270 ? -4.766 3.767 -3.113 1.00 94.38 270 ARG A O 1
ATOM 2107 N N . LEU A 1 271 ? -2.519 3.645 -3.175 1.00 95.38 271 LEU A N 1
ATOM 2108 C CA . LEU A 1 271 ? -2.311 5.089 -3.225 1.00 95.38 271 LEU A CA 1
ATOM 2109 C C . LEU A 1 271 ? -2.969 5.692 -4.472 1.00 95.38 271 LEU A C 1
ATOM 2111 O O . LEU A 1 271 ? -3.619 6.731 -4.378 1.00 95.38 271 LEU A O 1
ATOM 2115 N N . GLY A 1 272 ? -2.876 5.021 -5.625 1.00 94.38 272 GLY A N 1
ATOM 2116 C CA . GLY A 1 272 ? -3.529 5.475 -6.853 1.00 94.38 272 GLY A CA 1
ATOM 2117 C C . GLY A 1 272 ? -5.041 5.450 -6.832 1.00 94.38 272 GLY A C 1
ATOM 2118 O O . GLY A 1 272 ? -5.664 6.400 -7.309 1.00 94.38 272 GLY A O 1
ATOM 2119 N N . GLN A 1 273 ? -5.632 4.437 -6.208 1.00 93.12 273 GLN A N 1
ATOM 2120 C CA . GLN A 1 273 ? -7.070 4.407 -5.949 1.00 93.12 273 GLN A CA 1
ATOM 2121 C C . GLN A 1 273 ? -7.483 5.556 -5.028 1.00 93.12 273 GLN A C 1
ATOM 2123 O O . GLN A 1 273 ? -8.435 6.270 -5.332 1.00 93.12 273 GLN A O 1
ATOM 2128 N N . LEU A 1 274 ? -6.730 5.777 -3.945 1.00 91.81 274 LEU A N 1
ATOM 2129 C CA . LEU A 1 274 ? -7.021 6.814 -2.962 1.00 91.81 274 LEU A CA 1
ATOM 2130 C C . LEU A 1 274 ? -7.056 8.203 -3.614 1.00 91.81 274 LEU A C 1
ATOM 2132 O O . LEU A 1 274 ? -8.025 8.940 -3.452 1.00 91.81 274 LEU A O 1
ATOM 2136 N N . ILE A 1 275 ? -6.040 8.549 -4.402 1.00 92.75 275 ILE A N 1
ATOM 2137 C CA . ILE A 1 275 ? -5.925 9.878 -5.026 1.00 92.75 275 ILE A CA 1
ATOM 2138 C C . ILE A 1 275 ? -6.594 9.966 -6.406 1.00 92.75 275 ILE A C 1
ATOM 2140 O O . ILE A 1 275 ? -6.500 11.001 -7.070 1.00 92.75 275 ILE A O 1
ATOM 2144 N N . ASN A 1 276 ? -7.236 8.882 -6.851 1.00 93.06 276 ASN A N 1
ATOM 2145 C CA . ASN A 1 276 ? -7.853 8.735 -8.166 1.00 93.06 276 ASN A CA 1
ATOM 2146 C C . ASN A 1 276 ? -6.901 9.088 -9.330 1.00 93.06 276 ASN A C 1
ATOM 2148 O O . ASN A 1 276 ? -7.220 9.897 -10.207 1.00 93.06 276 ASN A O 1
ATOM 2152 N N . LYS A 1 277 ? -5.697 8.501 -9.329 1.00 93.00 277 LYS A N 1
ATOM 2153 C CA . LYS A 1 277 ? -4.715 8.643 -10.415 1.00 93.00 277 LYS A CA 1
ATOM 2154 C C . LYS A 1 277 ? -4.195 7.279 -10.880 1.00 93.00 277 LYS A C 1
ATOM 2156 O O . LYS A 1 277 ? -4.027 6.376 -10.063 1.00 93.00 277 LYS A O 1
ATOM 2161 N N . PRO A 1 278 ? -3.871 7.128 -12.178 1.00 91.88 278 PRO A N 1
ATOM 2162 C CA . PRO A 1 278 ? -3.193 5.936 -12.678 1.00 91.88 278 PRO A CA 1
ATOM 2163 C C . PRO A 1 278 ? -1.839 5.740 -11.995 1.00 91.88 278 PRO A C 1
ATOM 2165 O O . PRO A 1 278 ? -1.109 6.714 -11.804 1.00 91.88 278 PRO A O 1
ATOM 2168 N N . VAL A 1 279 ? -1.467 4.486 -11.727 1.00 91.12 279 VAL A N 1
ATOM 2169 C CA . VAL A 1 279 ? -0.211 4.126 -11.043 1.00 91.12 279 VAL A CA 1
ATOM 2170 C C . VAL A 1 279 ? 1.000 4.780 -11.701 1.00 91.12 279 VAL A C 1
ATOM 2172 O O . VAL A 1 279 ? 1.812 5.377 -11.005 1.00 91.12 279 VAL A O 1
ATOM 2175 N N . ALA A 1 280 ? 1.070 4.809 -13.035 1.00 90.19 280 ALA A N 1
ATOM 2176 C CA . ALA A 1 280 ? 2.165 5.443 -13.772 1.00 90.19 280 ALA A CA 1
ATOM 2177 C C . ALA A 1 280 ? 2.407 6.927 -13.425 1.00 90.19 280 ALA A C 1
ATOM 2179 O O . ALA A 1 280 ? 3.533 7.400 -13.541 1.00 90.19 280 ALA A O 1
ATOM 2180 N N . GLN A 1 281 ? 1.378 7.668 -12.990 1.00 92.50 281 GLN A N 1
ATOM 2181 C CA . GLN A 1 281 ? 1.517 9.064 -12.546 1.00 92.50 281 GLN A CA 1
ATOM 2182 C C . GLN A 1 281 ? 2.065 9.187 -11.117 1.00 92.50 281 GLN A C 1
ATOM 2184 O O . GLN A 1 281 ? 2.441 10.272 -10.697 1.00 92.50 281 GLN A O 1
ATOM 2189 N N . ILE A 1 282 ? 2.098 8.092 -10.367 1.00 94.44 282 ILE A N 1
ATOM 2190 C CA . ILE A 1 282 ? 2.425 8.042 -8.936 1.00 94.44 282 ILE A CA 1
ATOM 2191 C C . ILE A 1 282 ? 3.819 7.467 -8.728 1.00 94.44 282 ILE A C 1
ATOM 2193 O O . ILE A 1 282 ? 4.521 7.880 -7.817 1.00 94.44 282 ILE A O 1
ATOM 2197 N N . LEU A 1 283 ? 4.273 6.590 -9.624 1.00 92.19 283 LEU A N 1
ATOM 2198 C CA . LEU A 1 283 ? 5.620 6.018 -9.592 1.00 92.19 283 LEU A CA 1
ATOM 2199 C C . LEU A 1 283 ? 6.768 7.036 -9.438 1.00 92.19 283 LEU A C 1
ATOM 2201 O O . LEU A 1 283 ? 7.717 6.715 -8.722 1.00 92.19 283 LEU A O 1
ATOM 2205 N N . PRO A 1 284 ? 6.704 8.270 -9.992 1.00 93.00 284 PRO A N 1
ATOM 2206 C CA . PRO A 1 284 ? 7.741 9.279 -9.753 1.00 93.00 284 PRO A CA 1
ATOM 2207 C C . PRO A 1 284 ? 7.922 9.694 -8.280 1.00 93.00 284 PRO A C 1
ATOM 2209 O O . PRO A 1 284 ? 8.891 10.379 -7.941 1.00 93.00 284 PRO A O 1
ATOM 2212 N N . LEU A 1 285 ? 7.014 9.298 -7.379 1.00 92.75 285 LEU A N 1
ATOM 2213 C CA . LEU A 1 285 ? 7.226 9.433 -5.937 1.00 92.75 285 LEU A CA 1
ATOM 2214 C C . LEU A 1 285 ? 8.441 8.637 -5.453 1.00 92.75 285 LEU A C 1
ATOM 2216 O O . LEU A 1 285 ? 9.128 9.094 -4.547 1.00 92.75 285 LEU A O 1
ATOM 2220 N N . TRP A 1 286 ? 8.735 7.508 -6.097 1.00 91.44 286 TRP A N 1
ATOM 2221 C CA . TRP A 1 286 ? 9.799 6.581 -5.699 1.00 91.44 286 TRP A CA 1
ATOM 2222 C C . TRP A 1 286 ? 10.895 6.443 -6.763 1.00 91.44 286 TRP A C 1
ATOM 2224 O O . TRP A 1 286 ? 12.025 6.089 -6.446 1.00 91.44 286 TRP A O 1
ATOM 2234 N N . GLY A 1 287 ? 10.595 6.780 -8.018 1.00 88.69 287 GLY A N 1
ATOM 2235 C CA . GLY A 1 287 ? 11.541 6.741 -9.133 1.00 88.69 287 GLY A CA 1
ATOM 2236 C C . GLY A 1 287 ? 11.666 8.069 -9.874 1.00 88.69 287 GLY A C 1
ATOM 2237 O O . GLY A 1 287 ? 11.166 9.113 -9.439 1.00 88.69 287 GLY A O 1
ATOM 2238 N N . ASP A 1 288 ? 12.343 8.013 -11.013 1.00 88.44 288 ASP A N 1
ATOM 2239 C CA . ASP A 1 288 ? 12.373 9.108 -11.978 1.00 88.44 288 ASP A CA 1
ATOM 2240 C C . ASP A 1 288 ? 11.158 9.007 -12.924 1.00 88.44 288 ASP A C 1
ATOM 2242 O O . ASP A 1 288 ? 10.558 7.946 -13.110 1.00 88.44 288 ASP A O 1
ATOM 2246 N N . ILE A 1 289 ? 10.755 10.123 -13.532 1.00 88.62 289 ILE A N 1
ATOM 2247 C CA . ILE A 1 289 ? 9.664 10.148 -14.509 1.00 88.62 289 ILE A CA 1
ATOM 2248 C C . ILE A 1 289 ? 10.058 9.293 -15.713 1.00 88.62 289 ILE A C 1
ATOM 2250 O O . ILE A 1 289 ? 11.063 9.558 -16.374 1.00 88.62 289 ILE A O 1
ATOM 2254 N N . ASN A 1 290 ? 9.213 8.318 -16.057 1.00 85.44 290 ASN A N 1
ATOM 2255 C CA . ASN A 1 290 ? 9.450 7.491 -17.232 1.00 85.44 290 ASN A CA 1
ATOM 2256 C C . ASN A 1 290 ? 9.491 8.338 -18.517 1.00 85.44 290 ASN A C 1
ATOM 2258 O O . ASN A 1 290 ? 8.531 9.051 -18.838 1.00 85.44 290 ASN A O 1
ATOM 2262 N N . MET A 1 291 ? 10.580 8.185 -19.273 1.00 82.19 291 MET A N 1
ATOM 2263 C CA . MET A 1 291 ? 10.809 8.823 -20.572 1.00 82.19 291 MET A CA 1
ATOM 2264 C C . MET A 1 291 ? 10.479 7.919 -21.767 1.00 82.19 291 MET A C 1
ATOM 2266 O O . MET A 1 291 ? 10.384 8.404 -22.893 1.00 82.19 291 MET A O 1
ATOM 2270 N N . HIS A 1 292 ? 10.277 6.622 -21.547 1.00 72.88 292 HIS A N 1
ATOM 2271 C CA . HIS A 1 292 ? 10.274 5.620 -22.605 1.00 72.88 292 HIS A CA 1
ATOM 2272 C C . HIS A 1 292 ? 8.877 5.257 -23.104 1.00 72.88 292 HIS A C 1
ATOM 2274 O O . HIS A 1 292 ? 7.940 5.074 -22.323 1.00 72.88 292 HIS A O 1
ATOM 2280 N N . GLY A 1 293 ? 8.773 5.115 -24.426 1.00 70.25 293 GLY A N 1
ATOM 2281 C CA . GLY A 1 293 ? 7.541 4.786 -25.135 1.00 70.25 293 GLY A CA 1
ATOM 2282 C C . GLY A 1 293 ? 6.688 6.007 -25.483 1.00 70.25 293 GLY A C 1
ATOM 2283 O O . GLY A 1 293 ? 6.819 7.089 -24.911 1.00 70.25 293 GLY A O 1
ATOM 2284 N N . ASP A 1 294 ? 5.768 5.823 -26.428 1.00 70.00 294 ASP A N 1
ATOM 2285 C CA . ASP A 1 294 ? 4.878 6.893 -26.900 1.00 70.00 294 ASP A CA 1
ATOM 2286 C C . ASP A 1 294 ? 3.857 7.341 -25.845 1.00 70.00 294 ASP A C 1
ATOM 2288 O O . ASP A 1 294 ? 3.302 8.435 -25.923 1.00 70.00 294 ASP A O 1
ATOM 2292 N N . VAL A 1 295 ? 3.639 6.513 -24.824 1.00 76.12 295 VAL A N 1
ATOM 2293 C CA . VAL A 1 295 ? 2.721 6.775 -23.711 1.00 76.12 295 VAL A CA 1
ATOM 2294 C C . VAL A 1 295 ? 3.433 7.237 -22.438 1.00 76.12 295 VAL A C 1
ATOM 2296 O O . VAL A 1 295 ? 2.786 7.310 -21.386 1.00 76.12 295 VAL A O 1
ATOM 2299 N N . SER A 1 296 ? 4.731 7.557 -22.522 1.00 83.94 296 SER A N 1
ATOM 2300 C CA . SER A 1 296 ? 5.541 7.936 -21.365 1.00 83.94 296 SER A CA 1
ATOM 2301 C C . SER A 1 296 ? 4.959 9.145 -20.634 1.00 83.94 296 SER A C 1
ATOM 2303 O O . SER A 1 296 ? 4.408 10.074 -21.239 1.00 83.94 296 SER A O 1
ATOM 2305 N N . LEU A 1 297 ? 5.070 9.135 -19.304 1.00 88.12 297 LEU A N 1
ATOM 2306 C CA . LEU A 1 297 ? 4.595 10.247 -18.487 1.00 88.12 297 LEU A CA 1
ATOM 2307 C C . LEU A 1 297 ? 5.338 11.533 -18.855 1.00 88.12 297 LEU A C 1
ATOM 2309 O O . LEU A 1 297 ? 4.721 12.591 -18.952 1.00 88.12 297 LEU A O 1
ATOM 2313 N N . TYR A 1 298 ? 6.635 11.424 -19.147 1.00 87.31 298 TYR A N 1
ATOM 2314 C CA . TYR A 1 298 ? 7.435 12.540 -19.624 1.00 87.31 298 TYR A CA 1
ATOM 2315 C C . TYR A 1 298 ? 6.846 13.169 -20.895 1.00 87.31 298 TYR A C 1
ATOM 2317 O O . TYR A 1 298 ? 6.655 14.383 -20.960 1.00 87.31 298 TYR A O 1
ATOM 2325 N N . ARG A 1 299 ? 6.483 12.352 -21.893 1.00 85.69 299 ARG A N 1
ATOM 2326 C CA . ARG A 1 299 ? 5.884 12.846 -23.138 1.00 85.69 299 ARG A CA 1
ATOM 2327 C C . ARG A 1 299 ? 4.519 13.485 -22.898 1.00 85.69 299 ARG A C 1
ATOM 2329 O O . ARG A 1 299 ? 4.227 14.533 -23.472 1.00 85.69 299 ARG A O 1
ATOM 2336 N N . LYS A 1 300 ? 3.699 12.895 -22.028 1.00 87.62 300 LYS A N 1
ATOM 2337 C CA . LYS A 1 300 ? 2.375 13.428 -21.667 1.00 87.62 300 LYS A CA 1
ATOM 2338 C C . LYS A 1 300 ? 2.461 14.768 -20.935 1.00 87.62 300 LYS A C 1
ATOM 2340 O O . LYS A 1 300 ? 1.682 15.664 -21.232 1.00 87.62 300 LYS A O 1
ATOM 2345 N N . LEU A 1 301 ? 3.395 14.910 -19.995 1.00 86.06 301 LEU A N 1
ATOM 2346 C CA . LEU A 1 301 ? 3.534 16.121 -19.184 1.00 86.06 301 LEU A CA 1
ATOM 2347 C C . LEU A 1 301 ? 4.284 17.226 -19.920 1.00 86.06 301 LEU A C 1
ATOM 2349 O O . LEU A 1 301 ? 3.821 18.361 -19.967 1.00 86.06 301 LEU A O 1
ATOM 2353 N N . PHE A 1 302 ? 5.438 16.895 -20.492 1.00 81.00 302 PHE A N 1
ATOM 2354 C CA . PHE A 1 302 ? 6.353 17.896 -21.018 1.00 81.00 302 PHE A CA 1
ATOM 2355 C C . PHE A 1 302 ? 6.177 18.076 -22.526 1.00 81.00 302 PHE A C 1
ATOM 2357 O O . PHE A 1 302 ? 5.974 19.197 -22.977 1.00 81.00 302 PHE A O 1
ATOM 2364 N N . LEU A 1 303 ? 6.157 16.998 -23.313 1.00 79.19 303 LEU A N 1
ATOM 2365 C CA . LEU A 1 303 ? 6.162 17.100 -24.783 1.00 79.19 303 LEU A CA 1
ATOM 2366 C C . LEU A 1 303 ? 4.784 17.365 -25.412 1.00 79.19 303 LEU A C 1
ATOM 2368 O O . LEU A 1 303 ? 4.710 17.843 -26.539 1.00 79.19 303 LEU A O 1
ATOM 2372 N N . SER A 1 304 ? 3.691 17.074 -24.704 1.00 75.81 304 SER A N 1
ATOM 2373 C CA . SER A 1 304 ? 2.323 17.273 -25.218 1.00 75.81 304 SER A CA 1
ATOM 2374 C C . SER A 1 304 ? 1.828 18.717 -25.069 1.00 75.81 304 SER A C 1
ATOM 2376 O O . SER A 1 304 ? 0.752 19.057 -25.558 1.00 75.81 304 SER A O 1
ATOM 2378 N N . SER A 1 305 ? 2.596 19.578 -24.395 1.00 68.19 305 SER A N 1
ATOM 2379 C CA . SER A 1 305 ? 2.248 20.986 -24.232 1.00 68.19 305 SER A CA 1
ATOM 2380 C C . SER A 1 305 ? 2.532 21.771 -25.523 1.00 68.19 305 SER A C 1
ATOM 2382 O O . SER A 1 305 ? 3.644 21.678 -26.051 1.00 68.19 305 SER A O 1
ATOM 2384 N N . PRO A 1 306 ? 1.605 22.625 -26.002 1.00 66.75 306 PRO A N 1
ATOM 2385 C CA . PRO A 1 306 ? 1.859 23.540 -27.120 1.00 66.75 306 PRO A CA 1
ATOM 2386 C C . PRO A 1 306 ? 3.097 24.423 -26.897 1.00 66.75 306 PRO A C 1
ATOM 2388 O O . PRO A 1 306 ? 3.784 24.793 -27.845 1.00 66.75 306 PRO A O 1
ATOM 2391 N N . ALA A 1 307 ? 3.428 24.712 -25.634 1.00 60.75 307 ALA A N 1
ATOM 2392 C CA . ALA A 1 307 ? 4.624 25.464 -25.265 1.00 60.75 307 ALA A CA 1
ATOM 2393 C C . ALA A 1 307 ? 5.933 24.744 -25.644 1.00 60.75 307 ALA A C 1
ATOM 2395 O O . ALA A 1 307 ? 6.923 25.410 -25.930 1.00 60.75 307 ALA A O 1
ATOM 2396 N N . MET A 1 308 ? 5.944 23.406 -25.701 1.00 59.41 308 MET A N 1
ATOM 2397 C CA . MET A 1 308 ? 7.106 22.633 -26.158 1.00 59.41 308 MET A CA 1
ATOM 2398 C C . MET A 1 308 ? 7.235 22.593 -27.680 1.00 59.41 308 MET A C 1
ATOM 2400 O O . MET A 1 308 ? 8.351 22.531 -28.188 1.00 59.41 308 MET A O 1
ATOM 2404 N N . GLN A 1 309 ? 6.132 22.716 -28.427 1.00 58.38 309 GLN A N 1
ATOM 2405 C CA . GLN A 1 309 ? 6.202 22.870 -29.886 1.00 58.38 309 GLN A CA 1
ATOM 2406 C C . GLN A 1 309 ? 6.920 24.172 -30.280 1.00 58.38 309 GLN A C 1
ATOM 2408 O O . GLN A 1 309 ? 7.608 24.208 -31.297 1.00 58.38 309 GLN A O 1
ATOM 2413 N N . LEU A 1 310 ? 6.833 25.209 -29.436 1.00 51.94 310 LEU A N 1
ATOM 2414 C CA . LEU A 1 310 ? 7.566 26.470 -29.598 1.00 51.94 310 LEU A CA 1
ATOM 2415 C C . LEU A 1 310 ? 9.062 26.362 -29.244 1.00 51.94 310 LEU A C 1
ATOM 2417 O O . LEU A 1 310 ? 9.846 27.190 -29.699 1.00 51.94 310 LEU A O 1
ATOM 2421 N N . LEU A 1 311 ? 9.465 25.349 -28.468 1.00 53.38 311 LEU A N 1
ATOM 2422 C CA . LEU A 1 311 ? 10.853 25.097 -28.046 1.00 53.38 311 LEU A CA 1
ATOM 2423 C C . LEU A 1 311 ? 11.585 24.059 -28.927 1.00 53.38 311 LEU A C 1
ATOM 2425 O O . LEU A 1 311 ? 12.696 23.653 -28.593 1.00 53.38 311 LEU A O 1
ATOM 2429 N N . GLY A 1 312 ? 10.988 23.639 -30.050 1.00 50.47 312 GLY A N 1
ATOM 2430 C CA . GLY A 1 312 ? 11.530 22.602 -30.935 1.00 50.47 312 GLY A CA 1
ATOM 2431 C C . GLY A 1 312 ? 11.119 21.199 -30.475 1.00 50.47 312 GLY A C 1
ATOM 2432 O O . GLY A 1 312 ? 11.710 20.616 -29.568 1.00 50.47 312 GLY A O 1
ATOM 2433 N N . GLY A 1 313 ? 10.076 20.651 -31.104 1.00 42.91 313 GLY A N 1
ATOM 2434 C CA . GLY A 1 313 ? 9.331 19.467 -30.648 1.00 42.91 313 GLY A CA 1
ATOM 2435 C C . GLY A 1 313 ? 10.080 18.128 -30.569 1.00 42.91 313 GLY A C 1
ATOM 2436 O O . GLY A 1 313 ? 9.523 17.194 -30.004 1.00 42.91 313 GLY A O 1
ATOM 2437 N N . ASP A 1 314 ? 11.322 18.034 -31.047 1.00 45.84 314 ASP A N 1
ATOM 2438 C CA . ASP A 1 314 ? 12.135 16.802 -31.001 1.00 45.84 314 ASP A CA 1
ATOM 2439 C C . ASP A 1 314 ? 13.438 16.955 -30.201 1.00 45.84 314 ASP A C 1
ATOM 2441 O O . ASP A 1 314 ? 14.208 16.006 -30.059 1.00 45.84 314 ASP A O 1
ATOM 2445 N N . THR A 1 315 ? 13.714 18.146 -29.664 1.00 47.28 315 THR A N 1
ATOM 2446 C CA . THR A 1 315 ? 15.066 18.484 -29.211 1.00 47.28 315 THR A CA 1
ATOM 2447 C C . THR A 1 315 ? 15.316 18.338 -27.716 1.00 47.28 315 THR A C 1
ATOM 2449 O O . THR A 1 315 ? 16.459 18.458 -27.306 1.00 47.28 315 THR A O 1
ATOM 2452 N N . PHE A 1 316 ? 14.335 18.036 -26.856 1.00 49.56 316 PHE A N 1
ATOM 2453 C CA . PHE A 1 316 ? 14.636 17.936 -25.412 1.00 49.56 316 PHE A CA 1
ATOM 2454 C C . PHE A 1 316 ? 15.572 16.760 -25.071 1.00 49.56 316 PHE A C 1
ATOM 2456 O O . PHE A 1 316 ? 16.385 16.864 -24.158 1.00 49.56 316 PHE A O 1
ATOM 2463 N N . THR A 1 317 ? 15.534 15.668 -25.843 1.00 49.81 317 THR A N 1
ATOM 2464 C CA . THR A 1 317 ? 16.477 14.543 -25.705 1.00 49.81 317 THR A CA 1
ATOM 2465 C C . THR A 1 317 ? 17.885 14.884 -26.207 1.00 49.81 317 THR A C 1
ATOM 2467 O O . THR A 1 317 ? 18.855 14.357 -25.668 1.00 49.81 317 THR A O 1
ATOM 2470 N N . SER A 1 318 ? 18.026 15.793 -27.180 1.00 48.56 318 SER A N 1
ATOM 2471 C CA . SER A 1 318 ? 19.318 16.308 -27.661 1.00 48.56 318 SER A CA 1
ATOM 2472 C C . SER A 1 318 ? 19.829 17.533 -26.878 1.00 48.56 318 SER A C 1
ATOM 2474 O O . SER A 1 318 ? 21.040 17.719 -26.777 1.00 48.56 318 SER A O 1
ATOM 2476 N N . TYR A 1 319 ? 18.953 18.302 -26.219 1.00 48.41 319 TYR A N 1
ATOM 2477 C CA . TYR A 1 319 ? 19.287 19.425 -25.325 1.00 48.41 319 TYR A CA 1
ATOM 2478 C C . TYR A 1 319 ? 19.944 18.987 -24.009 1.00 48.41 319 TYR A C 1
ATOM 2480 O O . TYR A 1 319 ? 20.568 19.804 -23.336 1.00 48.41 319 TYR A O 1
ATOM 2488 N N . LEU A 1 320 ? 19.899 17.698 -23.659 1.00 49.72 320 LEU A N 1
ATOM 2489 C CA . LEU A 1 320 ? 20.638 17.158 -22.511 1.00 49.72 320 LEU A CA 1
ATOM 2490 C C . LEU A 1 320 ? 22.170 17.206 -22.689 1.00 49.72 320 LEU A C 1
ATOM 2492 O O . LEU A 1 320 ? 22.895 16.968 -21.727 1.00 49.72 320 LEU A O 1
ATOM 2496 N N . GLN A 1 321 ? 22.681 17.537 -23.881 1.00 50.22 321 GLN A N 1
ATOM 2497 C CA . GLN A 1 321 ? 24.118 17.741 -24.106 1.00 50.22 321 GLN A CA 1
ATOM 2498 C C . GLN A 1 321 ? 24.626 19.094 -23.574 1.00 50.22 321 GLN A C 1
ATOM 2500 O O . GLN A 1 321 ? 25.802 19.214 -23.239 1.00 50.22 321 GLN A O 1
ATOM 2505 N N . SER A 1 322 ? 23.748 20.094 -23.429 1.00 57.47 322 SER A N 1
ATOM 2506 C CA . SER A 1 322 ? 24.028 21.352 -22.726 1.00 57.47 322 SER A CA 1
ATOM 2507 C C . SER A 1 322 ? 22.856 21.654 -21.798 1.00 57.47 322 SER A C 1
ATOM 2509 O O . SER A 1 322 ? 21.925 22.355 -22.186 1.00 57.47 322 SER A O 1
ATOM 2511 N N . VAL A 1 323 ? 22.864 21.065 -20.602 1.00 70.00 323 VAL A N 1
ATOM 2512 C CA . VAL A 1 323 ? 21.691 21.069 -19.721 1.00 70.00 323 VAL A CA 1
ATOM 2513 C C . VAL A 1 323 ? 21.384 22.502 -19.246 1.00 70.00 323 VAL A C 1
ATOM 2515 O O . VAL A 1 323 ? 22.155 23.051 -18.456 1.00 70.00 323 VAL A O 1
ATOM 2518 N N . PRO A 1 324 ? 20.287 23.130 -19.709 1.00 80.38 324 PRO A N 1
ATOM 2519 C CA . PRO A 1 324 ? 19.956 24.504 -19.343 1.00 80.38 324 PRO A CA 1
ATOM 2520 C C . PRO A 1 324 ? 19.520 24.603 -17.870 1.00 80.38 324 PRO A C 1
ATOM 2522 O O . PRO A 1 324 ? 19.013 23.621 -17.308 1.00 80.38 324 PRO A O 1
ATOM 2525 N N . PRO A 1 325 ? 19.674 25.778 -17.233 1.00 85.88 325 PRO A N 1
ATOM 2526 C CA . PRO A 1 325 ? 19.230 25.985 -15.859 1.00 85.88 325 PRO A CA 1
ATOM 2527 C C . PRO A 1 325 ? 17.698 25.967 -15.758 1.00 85.88 325 PRO A C 1
ATOM 2529 O O . PRO A 1 325 ? 17.000 26.377 -16.689 1.00 85.88 325 PRO A O 1
ATOM 2532 N N . LEU A 1 326 ? 17.169 25.545 -14.607 1.00 85.12 326 LEU A N 1
ATOM 2533 C CA . LEU A 1 326 ? 15.723 25.473 -14.341 1.00 85.12 326 LEU A CA 1
ATOM 2534 C C . LEU A 1 326 ? 15.015 26.824 -14.534 1.00 85.12 326 LEU A C 1
ATOM 2536 O O . LEU A 1 326 ? 13.880 26.873 -15.014 1.00 85.12 326 LEU A O 1
ATOM 2540 N N . SER A 1 327 ? 15.698 27.925 -14.211 1.00 86.88 327 SER A N 1
ATOM 2541 C CA . SER A 1 327 ? 15.203 29.296 -14.393 1.00 86.88 327 SER A CA 1
ATOM 2542 C C . SER A 1 327 ? 14.810 29.617 -15.838 1.00 86.88 327 SER A C 1
ATOM 2544 O O . SER A 1 327 ? 13.816 30.312 -16.055 1.00 86.88 327 SER A O 1
ATOM 2546 N N . LEU A 1 328 ? 15.513 29.059 -16.832 1.00 86.44 328 LEU A N 1
ATOM 2547 C CA . LEU A 1 328 ? 15.196 29.257 -18.250 1.00 86.44 328 LEU A CA 1
ATOM 2548 C C . LEU A 1 328 ? 13.828 28.658 -18.621 1.00 86.44 328 LEU A C 1
ATOM 2550 O O . LEU A 1 328 ? 13.157 29.140 -19.532 1.00 86.44 328 LEU A O 1
ATOM 2554 N N . HIS A 1 329 ? 13.392 27.632 -17.888 1.00 85.25 329 HIS A N 1
ATOM 2555 C CA . HIS A 1 329 ? 12.149 26.904 -18.132 1.00 85.25 329 HIS A CA 1
ATOM 2556 C C . HIS A 1 329 ? 11.038 27.231 -17.124 1.00 85.25 329 HIS A C 1
ATOM 2558 O O . HIS A 1 329 ? 10.010 26.558 -17.121 1.00 85.25 329 HIS A O 1
ATOM 2564 N N . ALA A 1 330 ? 11.181 28.272 -16.297 1.00 87.44 330 ALA A N 1
ATOM 2565 C CA . ALA A 1 330 ? 10.260 28.554 -15.192 1.00 87.44 330 ALA A CA 1
ATOM 2566 C C . ALA A 1 330 ? 8.783 28.670 -15.619 1.00 87.44 330 ALA A C 1
ATOM 2568 O O . ALA A 1 330 ? 7.917 28.051 -15.004 1.00 87.44 330 ALA A O 1
ATOM 2569 N N . ASN A 1 331 ? 8.482 29.408 -16.694 1.00 86.50 331 ASN A N 1
ATOM 2570 C CA . ASN A 1 331 ? 7.104 29.570 -17.189 1.00 86.50 331 ASN A CA 1
ATOM 2571 C C . ASN A 1 331 ? 6.508 28.248 -17.690 1.00 86.50 331 ASN A C 1
ATOM 2573 O O . ASN A 1 331 ? 5.323 27.971 -17.512 1.00 86.50 331 ASN A O 1
ATOM 2577 N N . PHE A 1 332 ? 7.344 27.418 -18.309 1.00 86.06 332 PHE A N 1
ATOM 2578 C CA . PHE A 1 332 ? 6.945 26.103 -18.783 1.00 86.06 332 PHE A CA 1
ATOM 2579 C C . PHE A 1 332 ? 6.687 25.147 -17.613 1.00 86.06 332 PHE A C 1
ATOM 2581 O O . PHE A 1 332 ? 5.647 24.494 -17.577 1.00 86.06 332 PHE A O 1
ATOM 2588 N N . LEU A 1 333 ? 7.578 25.124 -16.618 1.00 89.50 333 LEU A N 1
ATOM 2589 C CA . LEU A 1 333 ? 7.411 24.328 -15.402 1.00 89.50 333 LEU A CA 1
ATOM 2590 C C . LEU A 1 333 ? 6.155 24.738 -14.622 1.00 89.50 333 LEU A C 1
ATOM 2592 O O . LEU A 1 333 ? 5.416 23.864 -14.177 1.00 89.50 333 LEU A O 1
ATOM 2596 N N . GLN A 1 334 ? 5.860 26.039 -14.529 1.00 90.50 334 GLN A N 1
ATOM 2597 C CA . GLN A 1 334 ? 4.610 26.547 -13.947 1.00 90.50 334 GLN A CA 1
ATOM 2598 C C . GLN A 1 334 ? 3.376 25.992 -14.667 1.00 90.50 334 GLN A C 1
ATOM 2600 O O . GLN A 1 334 ? 2.453 25.499 -14.019 1.00 90.50 334 GLN A O 1
ATOM 2605 N N . ALA A 1 335 ? 3.374 26.009 -16.003 1.00 88.38 335 ALA A N 1
ATOM 2606 C CA . ALA A 1 335 ? 2.262 25.495 -16.798 1.00 88.38 335 ALA A CA 1
ATOM 2607 C C . ALA A 1 335 ? 2.089 23.971 -16.660 1.00 88.38 335 ALA A C 1
ATOM 2609 O O . ALA A 1 335 ? 0.968 23.495 -16.481 1.00 88.38 335 ALA A O 1
ATOM 2610 N N . VAL A 1 336 ? 3.186 23.205 -16.711 1.00 88.88 336 VAL A N 1
ATOM 2611 C CA . VAL A 1 336 ? 3.155 21.732 -16.634 1.00 88.88 336 VAL A CA 1
ATOM 2612 C C . VAL A 1 336 ? 2.750 21.247 -15.243 1.00 88.88 336 VAL A C 1
ATOM 2614 O O . VAL A 1 336 ? 1.897 20.368 -15.121 1.00 88.88 336 VAL A O 1
ATOM 2617 N N . LEU A 1 337 ? 3.328 21.833 -14.191 1.00 90.62 337 LEU A N 1
ATOM 2618 C CA . LEU A 1 337 ? 3.027 21.474 -12.801 1.00 90.62 337 LEU A CA 1
ATOM 2619 C C . LEU A 1 337 ? 1.735 22.127 -12.288 1.00 90.62 337 LEU A C 1
ATOM 2621 O O . LEU A 1 337 ? 1.284 21.798 -11.194 1.00 90.62 337 LEU A O 1
ATOM 2625 N N . LYS A 1 338 ? 1.127 23.021 -13.082 1.00 91.44 338 LYS A N 1
ATOM 2626 C CA . LYS A 1 338 ? -0.076 23.797 -12.740 1.00 91.44 338 LYS A CA 1
ATOM 2627 C C . LYS A 1 338 ? 0.094 24.596 -11.444 1.00 91.44 338 LYS A C 1
ATOM 2629 O O . LYS A 1 338 ? -0.790 24.608 -10.592 1.00 91.44 338 LYS A O 1
ATOM 2634 N N . VAL A 1 339 ? 1.238 25.261 -11.303 1.00 93.75 339 VAL A N 1
ATOM 2635 C CA . VAL A 1 339 ? 1.590 26.063 -10.122 1.00 93.75 339 VAL A CA 1
ATOM 2636 C C . VAL A 1 339 ? 1.832 27.521 -10.488 1.00 93.75 339 VAL A C 1
ATOM 2638 O O . VAL A 1 339 ? 2.187 27.847 -11.619 1.00 93.75 339 VAL A O 1
ATOM 2641 N N . THR A 1 340 ? 1.654 28.408 -9.510 1.00 94.31 340 THR A N 1
ATOM 2642 C CA . THR A 1 340 ? 2.022 29.824 -9.640 1.00 94.31 340 THR A CA 1
ATOM 2643 C C . THR A 1 340 ? 3.548 29.989 -9.600 1.00 94.31 340 THR A C 1
ATOM 2645 O O . THR A 1 340 ? 4.269 29.067 -9.217 1.00 94.31 340 THR A O 1
ATOM 2648 N N . ALA A 1 341 ? 4.063 31.176 -9.936 1.00 92.75 341 ALA A N 1
ATOM 2649 C CA . ALA A 1 341 ? 5.490 31.481 -9.791 1.00 92.75 341 ALA A CA 1
ATOM 2650 C C . ALA A 1 341 ? 5.987 31.294 -8.343 1.00 92.75 341 ALA A C 1
ATOM 2652 O O . ALA A 1 341 ? 7.014 30.660 -8.122 1.00 92.75 341 ALA A O 1
ATOM 2653 N N . ARG A 1 342 ? 5.209 31.761 -7.355 1.00 92.62 342 ARG A N 1
ATOM 2654 C CA . ARG A 1 342 ? 5.506 31.548 -5.927 1.00 92.62 342 ARG A CA 1
ATOM 2655 C C . ARG A 1 342 ? 5.427 30.075 -5.545 1.00 92.62 342 ARG A C 1
ATOM 2657 O O . ARG A 1 342 ? 6.260 29.589 -4.789 1.00 92.62 342 ARG A O 1
ATOM 2664 N N . GLY A 1 343 ? 4.458 29.356 -6.103 1.00 92.12 343 GLY A N 1
ATOM 2665 C CA . GLY A 1 343 ? 4.338 27.921 -5.907 1.00 92.12 343 GLY A CA 1
ATOM 2666 C C . GLY A 1 343 ? 5.557 27.168 -6.441 1.00 92.12 343 GLY A C 1
ATOM 2667 O O . GLY A 1 343 ? 6.056 26.271 -5.769 1.00 92.12 343 GLY A O 1
ATOM 2668 N N . LEU A 1 344 ? 6.093 27.564 -7.600 1.00 94.06 344 LEU A N 1
ATOM 2669 C CA . LEU A 1 344 ? 7.323 26.985 -8.145 1.00 94.06 344 LEU A CA 1
ATOM 2670 C C . LEU A 1 344 ? 8.534 27.252 -7.237 1.00 94.06 344 LEU A C 1
ATOM 2672 O O . LEU A 1 344 ? 9.322 26.338 -7.012 1.00 94.06 344 LEU A O 1
ATOM 2676 N N . GLU A 1 345 ? 8.668 28.457 -6.679 1.00 93.19 345 GLU A N 1
ATOM 2677 C CA . GLU A 1 345 ? 9.707 28.767 -5.682 1.00 93.19 345 GLU A CA 1
ATOM 2678 C C . GLU A 1 345 ? 9.567 27.892 -4.426 1.00 93.19 345 GLU A C 1
ATOM 2680 O O . GLU A 1 345 ? 10.559 27.344 -3.942 1.00 93.19 345 GLU A O 1
ATOM 2685 N N . GLY A 1 346 ? 8.336 27.696 -3.939 1.00 92.12 346 GLY A N 1
ATOM 2686 C CA . GLY A 1 346 ? 8.036 26.794 -2.824 1.00 92.12 346 GLY A CA 1
ATOM 2687 C C . GLY A 1 346 ? 8.437 25.343 -3.108 1.00 92.12 346 GLY A C 1
ATOM 2688 O O . GLY A 1 346 ? 9.071 24.702 -2.269 1.00 92.12 346 GLY A O 1
ATOM 2689 N N . LEU A 1 347 ? 8.152 24.845 -4.318 1.00 94.12 347 LEU A N 1
ATOM 2690 C CA . LEU A 1 347 ? 8.564 23.507 -4.754 1.00 94.12 347 LEU A CA 1
ATOM 2691 C C . LEU A 1 347 ? 10.082 23.369 -4.879 1.00 94.12 347 LEU A C 1
ATOM 2693 O O . LEU A 1 347 ? 10.624 22.355 -4.449 1.00 94.12 347 LEU A O 1
ATOM 2697 N N . LEU A 1 348 ? 10.769 24.370 -5.438 1.00 93.81 348 LEU A N 1
ATOM 2698 C CA . LEU A 1 348 ? 12.233 24.389 -5.520 1.00 93.81 348 LEU A CA 1
ATOM 2699 C C . LEU A 1 348 ? 12.851 24.332 -4.117 1.00 93.81 348 LEU A C 1
ATOM 2701 O O . LEU A 1 348 ? 13.725 23.504 -3.864 1.00 93.81 348 LEU A O 1
ATOM 2705 N N . GLY A 1 349 ? 12.334 25.139 -3.185 1.00 91.19 349 GLY A N 1
ATOM 2706 C CA . GLY A 1 349 ? 12.762 25.136 -1.787 1.00 91.19 349 GLY A CA 1
ATOM 2707 C C . GLY A 1 349 ? 12.539 23.787 -1.098 1.00 91.19 349 GLY A C 1
ATOM 2708 O O . GLY A 1 349 ? 13.457 23.262 -0.467 1.00 91.19 349 GLY A O 1
ATOM 2709 N N . ALA A 1 350 ? 11.356 23.189 -1.265 1.00 89.94 350 ALA A N 1
ATOM 2710 C CA . ALA A 1 350 ? 11.031 21.870 -0.718 1.00 89.94 350 ALA A CA 1
ATOM 2711 C C . ALA A 1 350 ? 11.929 20.761 -1.296 1.00 89.94 350 ALA A C 1
ATOM 2713 O O . ALA A 1 350 ? 12.451 19.931 -0.552 1.00 89.94 350 ALA A O 1
ATOM 2714 N N . ALA A 1 351 ? 12.184 20.806 -2.606 1.00 90.38 351 ALA A N 1
ATOM 2715 C CA . ALA A 1 351 ? 13.060 19.879 -3.314 1.00 90.38 351 ALA A CA 1
ATOM 2716 C C . ALA A 1 351 ? 14.560 20.122 -3.064 1.00 90.38 351 ALA A C 1
ATOM 2718 O O . ALA A 1 351 ? 15.381 19.339 -3.544 1.00 90.38 351 ALA A O 1
ATOM 2719 N N . ARG A 1 352 ? 14.925 21.184 -2.327 1.00 91.44 352 ARG A N 1
ATOM 2720 C CA . ARG A 1 352 ? 16.309 21.643 -2.103 1.00 91.44 352 ARG A CA 1
ATOM 2721 C C . ARG A 1 352 ? 17.067 21.927 -3.407 1.00 91.44 352 ARG A C 1
ATOM 2723 O O . ARG A 1 352 ? 18.276 21.717 -3.479 1.00 91.44 352 ARG A O 1
ATOM 2730 N N . LEU A 1 353 ? 16.348 22.406 -4.418 1.00 91.94 353 LEU A N 1
ATOM 2731 C CA . LEU A 1 353 ? 16.877 22.790 -5.722 1.00 91.94 353 LEU A CA 1
ATOM 2732 C C . LEU A 1 353 ? 16.999 24.310 -5.820 1.00 91.94 353 LEU A C 1
ATOM 2734 O O . LEU A 1 353 ? 16.209 25.057 -5.237 1.00 91.94 353 LEU A O 1
ATOM 2738 N N . LYS A 1 354 ? 17.974 24.768 -6.597 1.00 92.12 354 LYS A N 1
ATOM 2739 C CA . LYS A 1 354 ? 18.188 26.179 -6.912 1.00 92.12 354 LYS A CA 1
ATOM 2740 C C . LYS A 1 354 ? 17.766 26.493 -8.352 1.00 92.12 354 LYS A C 1
ATOM 2742 O O . LYS A 1 354 ? 17.823 25.612 -9.210 1.00 92.12 354 LYS A O 1
ATOM 2747 N N . PRO A 1 355 ? 17.372 27.739 -8.667 1.00 89.25 355 PRO A N 1
ATOM 2748 C CA . PRO A 1 355 ? 17.010 28.134 -10.034 1.00 89.25 355 PRO A CA 1
ATOM 2749 C C . PRO A 1 355 ? 18.139 27.961 -11.064 1.00 89.25 355 PRO A C 1
ATOM 2751 O O . PRO A 1 355 ? 17.871 27.859 -12.265 1.00 89.25 355 PRO A O 1
ATOM 2754 N N . GLU A 1 356 ? 19.394 27.954 -10.613 1.00 89.38 356 GLU A N 1
ATOM 2755 C CA . GLU A 1 356 ? 20.586 27.762 -11.444 1.00 89.38 356 GLU A CA 1
ATOM 2756 C C . GLU A 1 356 ? 20.901 26.284 -11.704 1.00 89.38 356 GLU A C 1
ATOM 2758 O O . GLU A 1 356 ? 21.727 25.984 -12.568 1.00 89.38 356 GLU A O 1
ATOM 2763 N N . ASP A 1 357 ? 20.250 25.362 -10.987 1.00 86.94 357 ASP A N 1
ATOM 2764 C CA . ASP A 1 357 ? 20.490 23.934 -11.153 1.00 86.94 357 ASP A CA 1
ATOM 2765 C C . ASP A 1 357 ? 20.069 23.469 -12.548 1.00 86.94 357 ASP A C 1
ATOM 2767 O O . ASP A 1 357 ? 19.128 23.974 -13.167 1.00 86.94 357 ASP A O 1
ATOM 2771 N N . SER A 1 358 ? 20.778 22.461 -13.045 1.00 85.69 358 SER A N 1
ATOM 2772 C CA . SER A 1 358 ? 20.555 21.895 -14.368 1.00 85.69 358 SER A CA 1
ATOM 2773 C C . SER A 1 358 ? 19.203 21.168 -14.466 1.00 85.69 358 SER A C 1
ATOM 2775 O O . SER A 1 358 ? 18.818 20.400 -13.575 1.00 85.69 358 SER A O 1
ATOM 2777 N N . THR A 1 359 ? 18.501 21.360 -15.582 1.00 84.19 359 THR A N 1
ATOM 2778 C CA . THR A 1 359 ? 17.233 20.690 -15.918 1.00 84.19 359 THR A CA 1
ATOM 2779 C C . THR A 1 359 ? 17.467 19.233 -16.335 1.00 84.19 359 THR A C 1
ATOM 2781 O O . THR A 1 359 ? 17.495 18.892 -17.515 1.00 84.19 359 THR A O 1
ATOM 2784 N N . THR A 1 360 ? 17.665 18.358 -15.353 1.00 87.38 360 THR A N 1
ATOM 2785 C CA . THR A 1 360 ? 17.830 16.911 -15.536 1.00 87.38 360 THR A CA 1
ATOM 2786 C C . THR A 1 360 ? 16.511 16.185 -15.289 1.00 87.38 360 THR A C 1
ATOM 2788 O O . THR A 1 360 ? 15.595 16.727 -14.668 1.00 87.38 360 THR A O 1
ATOM 2791 N N . ILE A 1 361 ? 16.404 14.923 -15.718 1.00 86.38 361 ILE A N 1
ATOM 2792 C CA . ILE A 1 361 ? 15.228 14.108 -15.385 1.00 86.38 361 ILE A CA 1
ATOM 2793 C C . ILE A 1 361 ? 15.060 13.966 -13.867 1.00 86.38 361 ILE A C 1
ATOM 2795 O O . ILE A 1 361 ? 13.936 14.021 -13.379 1.00 86.38 361 ILE A O 1
ATOM 2799 N N . GLY A 1 362 ? 16.160 13.894 -13.113 1.00 87.69 362 GLY A N 1
ATOM 2800 C CA . GLY A 1 362 ? 16.136 13.843 -11.653 1.00 87.69 362 GLY A CA 1
ATOM 2801 C C . GLY A 1 362 ? 15.556 15.114 -11.025 1.00 87.69 362 GLY A C 1
ATOM 2802 O O . GLY A 1 362 ? 14.687 15.021 -10.157 1.00 87.69 362 GLY A O 1
ATOM 2803 N N . SER A 1 363 ? 15.958 16.305 -11.493 1.00 90.38 363 SER A N 1
ATOM 2804 C CA . SER A 1 363 ? 15.406 17.566 -10.971 1.00 90.38 363 SER A CA 1
ATOM 2805 C C . SER A 1 363 ? 13.933 17.755 -11.351 1.00 90.38 363 SER A C 1
ATOM 2807 O O . SER A 1 363 ? 13.129 18.128 -10.495 1.00 90.38 363 SER A O 1
ATOM 2809 N N . LEU A 1 364 ? 13.538 17.396 -12.578 1.00 91.06 364 LEU A N 1
ATOM 2810 C CA . LEU A 1 364 ? 12.131 17.400 -13.004 1.00 91.06 364 LEU A CA 1
ATOM 2811 C C . LEU A 1 364 ? 11.271 16.409 -12.206 1.00 91.06 364 LEU A C 1
ATOM 2813 O O . LEU A 1 364 ? 10.161 16.748 -11.793 1.00 91.06 364 LEU A O 1
ATOM 2817 N N . SER A 1 365 ? 11.790 15.206 -11.957 1.00 91.62 365 SER A N 1
ATOM 2818 C CA . SER A 1 365 ? 11.111 14.178 -11.161 1.00 91.62 365 SER A CA 1
ATOM 2819 C C . SER A 1 365 ? 10.937 14.624 -9.715 1.00 91.62 365 SER A C 1
ATOM 2821 O O . SER A 1 365 ? 9.860 14.451 -9.151 1.00 91.62 365 SER A O 1
ATOM 2823 N N . SER A 1 366 ? 11.953 15.274 -9.138 1.00 91.88 366 SER A N 1
ATOM 2824 C CA . SER A 1 366 ? 11.875 15.845 -7.793 1.00 91.88 366 SER A CA 1
ATOM 2825 C C . SER A 1 366 ? 10.799 16.932 -7.697 1.00 91.88 366 SER A C 1
ATOM 2827 O O . SER A 1 366 ? 9.959 16.885 -6.798 1.00 91.88 366 SER A O 1
ATOM 2829 N N . LEU A 1 367 ? 10.746 17.871 -8.648 1.00 94.00 367 LEU A N 1
ATOM 2830 C CA . LEU A 1 367 ? 9.703 18.905 -8.673 1.00 94.00 367 LEU A CA 1
ATOM 2831 C C . LEU A 1 367 ? 8.300 18.312 -8.833 1.00 94.00 367 LEU A C 1
ATOM 2833 O O . LEU A 1 367 ? 7.375 18.704 -8.119 1.00 94.00 367 LEU A O 1
ATOM 2837 N N . TYR A 1 368 ? 8.144 17.344 -9.738 1.00 94.62 368 TYR A N 1
ATOM 2838 C CA . TYR A 1 368 ? 6.873 16.657 -9.940 1.00 94.62 368 TYR A CA 1
ATOM 2839 C C . TYR A 1 368 ? 6.427 15.899 -8.688 1.00 94.62 368 TYR A C 1
ATOM 2841 O O . TYR A 1 368 ? 5.270 16.006 -8.300 1.00 94.62 368 TYR A O 1
ATOM 2849 N N . ARG A 1 369 ? 7.341 15.197 -8.009 1.00 93.50 369 ARG A N 1
ATOM 2850 C CA . ARG A 1 369 ? 7.077 14.483 -6.753 1.00 93.50 369 ARG A CA 1
ATOM 2851 C C . ARG A 1 369 ? 6.536 15.407 -5.663 1.00 93.50 369 ARG A C 1
ATOM 2853 O O . ARG A 1 369 ? 5.530 15.084 -5.040 1.00 93.50 369 ARG A O 1
ATOM 2860 N N . HIS A 1 370 ? 7.159 16.568 -5.463 1.00 93.62 370 HIS A N 1
ATOM 2861 C CA . HIS A 1 370 ? 6.704 17.546 -4.469 1.00 93.62 370 HIS A CA 1
ATOM 2862 C C . HIS A 1 370 ? 5.377 18.205 -4.873 1.00 93.62 370 HIS A C 1
ATOM 2864 O O . HIS A 1 370 ? 4.502 18.391 -4.031 1.00 93.62 370 HIS A O 1
ATOM 2870 N N . SER A 1 371 ? 5.182 18.492 -6.164 1.00 94.88 371 SER A N 1
ATOM 2871 C CA . SER A 1 371 ? 3.895 18.974 -6.685 1.00 94.88 371 SER A CA 1
ATOM 2872 C C . SER A 1 371 ? 2.781 17.945 -6.480 1.00 94.88 371 SER A C 1
ATOM 2874 O O . SER A 1 371 ? 1.669 18.293 -6.082 1.00 94.88 371 SER A O 1
ATOM 2876 N N . LEU A 1 372 ? 3.078 16.667 -6.710 1.00 94.25 372 LEU A N 1
ATOM 2877 C CA . LEU A 1 372 ? 2.135 15.585 -6.500 1.00 94.25 372 LEU A CA 1
ATOM 2878 C C . LEU A 1 372 ? 1.810 15.432 -5.009 1.00 94.25 372 LE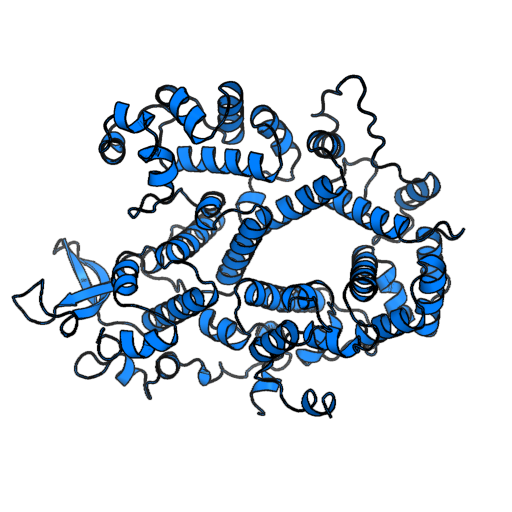U A C 1
ATOM 2880 O O . LEU A 1 372 ? 0.636 15.331 -4.676 1.00 94.25 372 LEU A O 1
ATOM 2884 N N . LEU A 1 373 ? 2.801 15.514 -4.117 1.00 93.00 373 LEU A N 1
ATOM 2885 C CA . LEU A 1 373 ? 2.576 15.512 -2.669 1.00 93.00 373 LEU A CA 1
ATOM 2886 C C . LEU A 1 373 ? 1.646 16.656 -2.230 1.00 93.00 373 LEU A C 1
ATOM 2888 O O . LEU A 1 373 ? 0.701 16.412 -1.485 1.00 93.00 373 LEU A O 1
ATOM 2892 N N . CYS A 1 374 ? 1.841 17.875 -2.744 1.00 93.06 374 CYS A N 1
ATOM 2893 C CA . CYS A 1 374 ? 0.913 18.991 -2.522 1.00 93.06 374 CYS A CA 1
ATOM 2894 C C . CYS A 1 374 ? -0.526 18.642 -2.916 1.00 93.06 374 CYS A C 1
ATOM 2896 O O . CYS A 1 374 ? -1.450 18.923 -2.159 1.00 93.06 374 CYS A O 1
ATOM 2898 N N . GLN A 1 375 ? -0.717 17.997 -4.072 1.00 92.31 375 GLN A N 1
ATOM 2899 C CA . GLN A 1 375 ? -2.043 17.562 -4.525 1.00 92.31 375 GLN A CA 1
ATOM 2900 C C . GLN A 1 375 ? -2.643 16.478 -3.621 1.00 92.31 375 GLN A C 1
ATOM 2902 O O . GLN A 1 375 ? -3.854 16.454 -3.437 1.00 92.31 375 GLN A O 1
ATOM 2907 N N . MET A 1 376 ? -1.824 15.575 -3.073 1.00 92.06 376 MET A N 1
ATOM 2908 C CA . MET A 1 376 ? -2.298 14.509 -2.181 1.00 92.06 376 MET A CA 1
ATOM 2909 C C . MET A 1 376 ? -2.736 15.039 -0.817 1.00 92.06 376 MET A C 1
ATOM 2911 O O . MET A 1 376 ? -3.713 14.547 -0.257 1.00 92.06 376 MET A O 1
ATOM 2915 N N . LEU A 1 377 ? -2.004 16.024 -0.293 1.00 90.88 377 LEU A N 1
ATOM 2916 C CA . LEU A 1 377 ? -2.244 16.614 1.024 1.00 90.88 377 LEU A CA 1
ATOM 2917 C C . LEU A 1 377 ? -3.183 17.832 0.977 1.00 90.88 377 LEU A C 1
ATOM 2919 O O . LEU A 1 377 ? -3.526 18.375 2.022 1.00 90.88 377 LEU A O 1
ATOM 2923 N N . ASP A 1 378 ? -3.589 18.277 -0.212 1.00 90.94 378 ASP A N 1
ATOM 2924 C CA . ASP A 1 378 ? -4.346 19.521 -0.412 1.00 90.94 378 ASP A CA 1
ATOM 2925 C C . ASP A 1 378 ? -3.648 20.748 0.220 1.00 90.94 378 ASP A C 1
ATOM 2927 O O . ASP A 1 378 ? -4.254 21.606 0.862 1.00 90.94 378 ASP A O 1
ATOM 2931 N N . ILE A 1 379 ? -2.318 20.809 0.070 1.00 91.00 379 ILE A N 1
ATOM 2932 C CA . ILE A 1 379 ? -1.471 21.896 0.577 1.00 91.00 379 ILE A CA 1
ATOM 2933 C C . ILE A 1 379 ? -0.978 22.732 -0.601 1.00 91.00 379 ILE A C 1
ATOM 2935 O O . ILE A 1 379 ? -0.453 22.209 -1.586 1.00 91.00 379 ILE A O 1
ATOM 2939 N N . LEU A 1 380 ? -1.080 24.055 -0.472 1.00 90.81 380 LEU A N 1
ATOM 2940 C CA . LEU A 1 380 ? -0.509 24.984 -1.442 1.00 90.81 380 LEU A CA 1
ATOM 2941 C C . LEU A 1 380 ? 1.025 24.836 -1.516 1.00 90.81 380 LEU A C 1
ATOM 2943 O O . LEU A 1 380 ? 1.672 24.757 -0.468 1.00 90.81 380 LEU A O 1
ATOM 2947 N N . PRO A 1 381 ? 1.644 24.843 -2.711 1.00 91.19 381 PRO A N 1
ATOM 2948 C CA . PRO A 1 381 ? 3.084 24.614 -2.842 1.00 91.19 381 PRO A CA 1
ATOM 2949 C C . PRO A 1 381 ? 3.965 25.601 -2.066 1.00 91.19 381 PRO A C 1
ATOM 2951 O O . PRO A 1 381 ? 5.049 25.237 -1.616 1.00 91.19 381 PRO A O 1
ATOM 2954 N N . GLU A 1 382 ? 3.487 26.826 -1.840 1.00 88.56 382 GLU A N 1
ATOM 2955 C CA . GLU A 1 382 ? 4.158 27.836 -1.019 1.00 88.56 382 GLU A CA 1
ATOM 2956 C C . GLU A 1 382 ? 4.289 27.409 0.456 1.00 88.56 382 GLU A C 1
ATOM 2958 O O . GLU A 1 382 ? 5.251 27.777 1.129 1.00 88.56 382 GLU A O 1
ATOM 2963 N N . GLY A 1 383 ? 3.332 26.626 0.963 1.00 83.50 383 GLY A N 1
ATOM 2964 C CA . GLY A 1 383 ? 3.304 26.123 2.338 1.00 83.50 383 GLY A CA 1
ATOM 2965 C C . GLY A 1 383 ? 4.019 24.784 2.531 1.00 83.50 383 GLY A C 1
ATOM 2966 O O . GLY A 1 383 ? 4.212 24.358 3.672 1.00 83.50 383 GLY A O 1
ATOM 2967 N N . LEU A 1 384 ? 4.441 24.125 1.445 1.00 86.94 384 LEU A N 1
ATOM 2968 C CA . LEU A 1 384 ? 5.001 22.775 1.507 1.00 86.94 384 LEU A CA 1
ATOM 2969 C C . LEU A 1 384 ? 6.263 22.714 2.373 1.00 86.94 384 LEU A C 1
ATOM 2971 O O . LEU A 1 384 ? 6.401 21.803 3.177 1.00 86.94 384 LEU A O 1
ATOM 2975 N N . GLY A 1 385 ? 7.164 23.694 2.269 1.00 84.44 385 GLY A N 1
ATOM 2976 C CA . GLY A 1 385 ? 8.400 23.705 3.060 1.00 84.44 385 GLY A CA 1
ATOM 2977 C C . GLY A 1 385 ? 8.156 23.698 4.577 1.00 84.44 385 GLY A C 1
ATOM 2978 O O . GLY A 1 385 ? 8.840 22.982 5.304 1.00 84.44 385 GLY A O 1
ATOM 2979 N N . ALA A 1 386 ? 7.152 24.442 5.050 1.00 79.88 386 ALA A N 1
ATOM 2980 C CA . ALA A 1 386 ? 6.765 24.466 6.462 1.00 79.88 386 ALA A CA 1
ATOM 2981 C C . ALA A 1 386 ? 6.055 23.168 6.884 1.00 79.88 386 ALA A C 1
ATOM 2983 O O . ALA A 1 386 ? 6.315 22.635 7.964 1.00 79.88 386 ALA A O 1
ATOM 2984 N N . ALA A 1 387 ? 5.205 22.622 6.009 1.00 81.88 387 ALA A N 1
ATOM 2985 C CA . ALA A 1 387 ? 4.565 21.329 6.230 1.00 81.88 387 ALA A CA 1
ATOM 2986 C C . ALA A 1 387 ? 5.599 20.207 6.383 1.00 81.88 387 ALA A C 1
ATOM 2988 O O . ALA A 1 387 ? 5.556 19.438 7.336 1.00 81.88 387 ALA A O 1
ATOM 2989 N N . LEU A 1 388 ? 6.592 20.181 5.498 1.00 83.12 388 LEU A N 1
ATOM 2990 C CA . LEU A 1 388 ? 7.689 19.222 5.511 1.00 83.12 388 LEU A CA 1
ATOM 2991 C C . LEU A 1 388 ? 8.506 19.261 6.809 1.00 83.12 388 LEU A C 1
ATOM 2993 O O . LEU A 1 388 ? 8.860 18.211 7.330 1.00 83.12 388 LEU A O 1
ATOM 2997 N N . GLN A 1 389 ? 8.745 20.439 7.385 1.00 79.62 389 GLN A N 1
ATOM 2998 C CA . GLN A 1 389 ? 9.415 20.559 8.690 1.00 79.62 389 GLN A CA 1
ATOM 2999 C C . GLN A 1 389 ? 8.597 19.996 9.860 1.00 79.62 389 GLN A C 1
ATOM 3001 O O . GLN A 1 389 ? 9.151 19.764 10.929 1.00 79.62 389 GLN A O 1
ATOM 3006 N N . SER A 1 390 ? 7.291 19.811 9.667 1.00 73.38 390 SER A N 1
ATOM 3007 C CA . SER A 1 390 ? 6.368 19.328 10.694 1.00 73.38 390 SER A CA 1
ATOM 3008 C C . SER A 1 390 ? 6.259 17.801 10.706 1.00 73.38 390 SER A C 1
ATOM 3010 O O . SER A 1 390 ? 5.813 17.230 11.695 1.00 73.38 390 SER A O 1
ATOM 3012 N N . PHE A 1 391 ? 6.675 17.125 9.631 1.00 74.25 391 PHE A N 1
ATOM 3013 C CA . PHE A 1 391 ? 6.701 15.668 9.588 1.00 74.25 391 PHE A CA 1
ATOM 3014 C C . PHE A 1 391 ? 8.009 15.125 10.180 1.00 74.25 391 PHE A C 1
ATOM 3016 O O . PHE A 1 391 ? 9.074 15.703 9.935 1.00 74.25 391 PHE A O 1
ATOM 3023 N N . PRO A 1 392 ? 7.965 13.999 10.919 1.00 62.59 392 PRO A N 1
ATOM 3024 C CA . PRO A 1 392 ? 9.175 13.271 11.278 1.00 62.59 392 PRO A CA 1
ATOM 3025 C C . PRO A 1 392 ? 9.902 12.895 9.979 1.00 62.59 392 PRO A C 1
ATOM 3027 O O . PRO A 1 392 ? 9.321 12.283 9.090 1.00 62.59 392 PRO A O 1
ATOM 3030 N N . THR A 1 393 ? 11.128 13.403 9.840 1.00 63.81 393 THR A N 1
ATOM 3031 C CA . THR A 1 393 ? 12.069 13.258 8.718 1.00 63.81 393 THR A CA 1
ATOM 3032 C C . THR A 1 393 ? 11.453 13.141 7.316 1.00 63.81 393 THR A C 1
ATOM 3034 O O . THR A 1 393 ? 11.062 12.074 6.849 1.00 63.81 393 THR A O 1
ATOM 3037 N N . THR A 1 394 ? 11.540 14.216 6.531 1.00 59.94 394 THR A N 1
ATOM 3038 C CA . THR A 1 394 ? 10.981 14.267 5.166 1.00 59.94 394 THR A CA 1
ATOM 3039 C C . THR A 1 394 ? 11.538 13.244 4.179 1.00 59.94 394 THR A C 1
ATOM 3041 O O . THR A 1 394 ? 10.959 13.012 3.122 1.00 59.94 394 THR A O 1
ATOM 3044 N N . ALA A 1 395 ? 12.700 12.672 4.487 1.00 58.81 395 ALA A N 1
ATOM 3045 C CA . ALA A 1 395 ? 13.309 11.636 3.672 1.00 58.81 395 ALA A CA 1
ATOM 3046 C C . ALA A 1 395 ? 12.566 10.298 3.789 1.00 58.81 395 ALA A C 1
ATOM 3048 O O . ALA A 1 395 ? 12.551 9.550 2.822 1.00 58.81 395 ALA A O 1
ATOM 3049 N N . GLU A 1 396 ? 11.926 10.011 4.927 1.00 71.25 396 GLU A N 1
ATOM 3050 C CA . GLU A 1 396 ? 11.395 8.677 5.231 1.00 71.25 396 GLU A CA 1
ATOM 3051 C C . GLU A 1 396 ? 10.123 8.351 4.445 1.00 71.25 396 GLU A C 1
ATOM 3053 O O . GLU A 1 396 ? 9.942 7.217 3.996 1.00 71.25 396 GLU A O 1
ATOM 3058 N N . PHE A 1 397 ? 9.263 9.342 4.196 1.00 82.75 397 PHE A N 1
ATOM 3059 C CA . PHE A 1 397 ? 7.981 9.081 3.543 1.00 82.75 397 PHE A CA 1
ATOM 3060 C C . PHE A 1 397 ? 8.088 8.856 2.029 1.00 82.75 397 PHE A C 1
ATOM 3062 O O . PHE A 1 397 ? 7.163 8.294 1.455 1.00 82.75 397 PHE A O 1
ATOM 3069 N N . PHE A 1 398 ? 9.190 9.234 1.370 1.00 86.56 398 PHE A N 1
ATOM 3070 C CA . PHE A 1 398 ? 9.464 8.844 -0.023 1.00 86.56 398 PHE A CA 1
ATOM 3071 C C . PHE A 1 398 ? 10.327 7.575 -0.127 1.00 86.56 398 PHE A C 1
ATOM 3073 O O . PHE A 1 398 ? 10.534 7.076 -1.230 1.00 86.56 398 PHE A O 1
ATOM 3080 N N . THR A 1 399 ? 10.818 7.027 0.991 1.00 86.25 399 THR A N 1
ATOM 3081 C CA . THR A 1 399 ? 11.680 5.834 0.981 1.00 86.25 399 THR A CA 1
ATOM 3082 C C . THR A 1 399 ? 10.922 4.582 0.579 1.00 86.25 399 THR A C 1
ATOM 3084 O O . THR A 1 399 ? 11.482 3.719 -0.085 1.00 86.25 399 THR A O 1
ATOM 3087 N N . THR A 1 400 ? 9.652 4.453 0.960 1.00 89.44 400 THR A N 1
ATOM 3088 C CA . THR A 1 400 ? 8.837 3.287 0.601 1.00 89.44 400 THR A CA 1
ATOM 3089 C C . THR A 1 400 ? 7.432 3.716 0.190 1.00 89.44 400 THR A C 1
ATOM 3091 O O . THR A 1 400 ? 6.909 4.686 0.749 1.00 89.44 400 THR A O 1
ATOM 3094 N N . PRO A 1 401 ? 6.784 2.988 -0.740 1.00 93.50 401 PRO A N 1
ATOM 3095 C CA . PRO A 1 401 ? 5.371 3.198 -1.045 1.00 93.50 401 PRO A CA 1
ATOM 3096 C C . PRO A 1 401 ? 4.487 3.139 0.188 1.00 93.50 401 PRO A C 1
ATOM 3098 O O . PRO A 1 401 ? 3.566 3.943 0.324 1.00 93.50 401 PRO A O 1
ATOM 3101 N N . ARG A 1 402 ? 4.841 2.251 1.119 1.00 91.88 402 ARG A N 1
ATOM 3102 C CA . ARG A 1 402 ? 4.162 2.092 2.393 1.00 91.88 402 ARG A CA 1
ATOM 3103 C C . ARG A 1 402 ? 4.145 3.370 3.217 1.00 91.88 402 ARG A C 1
ATOM 3105 O O . ARG A 1 402 ? 3.076 3.835 3.591 1.00 91.88 402 ARG A O 1
ATOM 3112 N N . ALA A 1 403 ? 5.314 3.958 3.455 1.00 90.81 403 ALA A N 1
ATOM 3113 C CA . ALA A 1 403 ? 5.420 5.175 4.251 1.00 90.81 403 ALA A CA 1
ATOM 3114 C C . ALA A 1 403 ? 4.664 6.347 3.600 1.00 90.81 403 ALA A C 1
ATOM 3116 O O . ALA A 1 403 ? 4.023 7.133 4.297 1.00 90.81 403 ALA A O 1
ATOM 3117 N N . THR A 1 404 ? 4.680 6.440 2.263 1.00 93.12 404 THR A N 1
ATOM 3118 C CA . THR A 1 404 ? 3.878 7.435 1.537 1.00 93.12 404 THR A CA 1
ATOM 3119 C C . THR A 1 404 ? 2.382 7.190 1.721 1.00 93.12 404 THR A C 1
ATOM 3121 O O . THR A 1 404 ? 1.630 8.129 1.974 1.00 93.12 404 THR A O 1
ATOM 3124 N N . LEU A 1 405 ? 1.938 5.939 1.584 1.00 93.50 405 LEU A N 1
ATOM 3125 C CA . LEU A 1 405 ? 0.535 5.575 1.721 1.00 93.50 405 LEU A CA 1
ATOM 3126 C C . LEU A 1 405 ? 0.026 5.848 3.138 1.00 93.50 405 LEU A C 1
ATOM 3128 O O . LEU A 1 405 ? -1.001 6.502 3.275 1.00 93.50 405 LEU A O 1
ATOM 3132 N N . ASP A 1 406 ? 0.751 5.405 4.167 1.00 90.56 406 ASP A N 1
ATOM 3133 C CA . ASP A 1 406 ? 0.364 5.590 5.569 1.00 90.56 406 ASP A CA 1
ATOM 3134 C C . ASP A 1 406 ? 0.207 7.088 5.900 1.00 90.56 406 ASP A C 1
ATOM 3136 O O . ASP A 1 406 ? -0.777 7.490 6.524 1.00 90.56 406 ASP A O 1
ATOM 3140 N N . LEU A 1 407 ? 1.114 7.939 5.397 1.00 91.25 407 LEU A N 1
ATOM 3141 C CA . LEU A 1 407 ? 1.015 9.397 5.518 1.00 91.25 407 LEU A CA 1
ATOM 3142 C C . LEU A 1 407 ? -0.255 9.948 4.852 1.00 91.25 407 LEU A C 1
ATOM 3144 O O . LEU A 1 407 ? -0.985 10.732 5.459 1.00 91.25 407 LEU A O 1
ATOM 3148 N N . VAL A 1 408 ? -0.513 9.571 3.597 1.00 93.06 408 VAL A N 1
ATOM 3149 C CA . VAL A 1 408 ? -1.645 10.109 2.828 1.00 93.06 408 VAL A CA 1
ATOM 3150 C C . VAL A 1 408 ? -2.977 9.592 3.372 1.00 93.06 408 VAL A C 1
ATOM 3152 O O . VAL A 1 408 ? -3.938 10.355 3.425 1.00 93.06 408 VAL A O 1
ATOM 3155 N N . GLU A 1 409 ? -3.058 8.340 3.820 1.00 92.12 409 GLU A N 1
ATOM 3156 C CA . GLU A 1 409 ? -4.259 7.789 4.457 1.00 92.12 409 GLU A CA 1
ATOM 3157 C C . GLU A 1 409 ? -4.572 8.489 5.773 1.00 92.12 409 GLU A C 1
ATOM 3159 O O . GLU A 1 409 ? -5.708 8.918 5.979 1.00 92.12 409 GLU A O 1
ATOM 3164 N N . ALA A 1 410 ? -3.562 8.674 6.625 1.00 90.31 410 ALA A N 1
ATOM 3165 C CA . ALA A 1 410 ? -3.701 9.425 7.864 1.00 90.31 410 ALA A CA 1
ATOM 3166 C C . ALA A 1 410 ? -4.179 10.859 7.593 1.00 90.31 410 ALA A C 1
ATOM 3168 O O . ALA A 1 410 ? -5.141 11.329 8.199 1.00 90.31 410 ALA A O 1
ATOM 3169 N N . TRP A 1 411 ? -3.554 11.538 6.629 1.00 91.75 411 TRP A N 1
ATOM 3170 C CA . TRP A 1 411 ? -3.895 12.912 6.280 1.00 91.75 411 TRP A CA 1
ATOM 3171 C C . TRP A 1 411 ? -5.310 13.045 5.713 1.00 91.75 411 TRP A C 1
ATOM 3173 O O . TRP A 1 411 ? -6.100 13.864 6.182 1.00 91.75 411 TRP A O 1
ATOM 3183 N N . ARG A 1 412 ? -5.664 12.228 4.716 1.00 91.75 412 ARG A N 1
ATOM 3184 C CA . ARG A 1 412 ? -6.987 12.292 4.080 1.00 91.75 412 ARG A CA 1
ATOM 3185 C C . ARG A 1 412 ? -8.098 11.855 5.023 1.00 91.75 412 ARG A C 1
ATOM 3187 O O . ARG A 1 412 ? -9.161 12.463 4.988 1.00 91.75 412 ARG A O 1
ATOM 3194 N N . GLY A 1 413 ? -7.833 10.900 5.913 1.00 89.75 413 GLY A N 1
ATOM 3195 C CA . GLY A 1 413 ? -8.774 10.523 6.966 1.00 89.75 413 GLY A CA 1
ATOM 3196 C C . GLY A 1 413 ? -9.127 11.686 7.899 1.00 89.75 413 GLY A C 1
ATOM 3197 O O . GLY A 1 413 ? -10.257 11.760 8.375 1.00 89.75 413 GLY A O 1
ATOM 3198 N N . LEU A 1 414 ? -8.204 12.629 8.128 1.00 90.06 414 LEU A N 1
ATOM 3199 C CA . LEU A 1 414 ? -8.506 13.867 8.855 1.00 90.06 414 LEU A CA 1
ATOM 3200 C C . LEU A 1 414 ? -9.298 14.859 7.991 1.00 90.06 414 LEU A C 1
ATOM 3202 O O . LEU A 1 414 ? -10.273 15.434 8.474 1.00 90.06 414 LEU A O 1
ATOM 3206 N N . LEU A 1 415 ? -8.931 15.032 6.715 1.00 90.50 415 LEU A N 1
ATOM 3207 C CA . LEU A 1 415 ? -9.661 15.918 5.794 1.00 90.50 415 LEU A CA 1
ATOM 3208 C C . LEU A 1 415 ? -11.134 15.502 5.627 1.00 90.50 415 LEU A C 1
ATOM 3210 O O . LEU A 1 415 ? -12.022 16.351 5.615 1.00 90.50 415 LEU A O 1
ATOM 3214 N N . GLU A 1 416 ? -11.405 14.197 5.542 1.00 89.62 416 GLU A N 1
ATOM 3215 C CA . GLU A 1 416 ? -12.764 13.639 5.466 1.00 89.62 416 GLU A CA 1
ATOM 3216 C C . GLU A 1 416 ? -13.593 13.921 6.726 1.00 89.62 416 GLU A C 1
ATOM 3218 O O . GLU A 1 416 ? -14.817 14.011 6.656 1.00 89.62 416 GLU A O 1
ATOM 3223 N N . LYS A 1 417 ? -12.927 14.130 7.864 1.00 87.00 417 LYS A N 1
ATOM 3224 C CA . LYS A 1 417 ? -13.532 14.515 9.145 1.00 87.00 417 LYS A CA 1
ATOM 3225 C C . LYS A 1 417 ? -13.503 16.029 9.369 1.00 87.00 417 LYS A C 1
ATOM 3227 O O . LYS A 1 417 ? -13.417 16.509 10.496 1.00 87.00 417 LYS A O 1
ATOM 3232 N N . GLU A 1 418 ? -13.561 16.783 8.272 1.00 87.88 418 GLU A N 1
ATOM 3233 C CA . GLU A 1 418 ? -13.662 18.244 8.231 1.00 87.88 418 GLU A CA 1
ATOM 3234 C C . GLU A 1 418 ? -12.455 19.006 8.799 1.00 87.88 418 GLU A C 1
ATOM 3236 O O . GLU A 1 418 ? -12.555 20.208 9.074 1.00 87.88 418 GLU A O 1
ATOM 3241 N N . TRP A 1 419 ? -11.296 18.368 8.969 1.00 87.62 419 TRP A N 1
ATOM 3242 C CA . TRP A 1 419 ? -10.069 19.105 9.263 1.00 87.62 419 TRP A CA 1
ATOM 3243 C C . TRP A 1 419 ? -9.608 19.854 8.014 1.00 87.62 419 TRP A C 1
ATOM 3245 O O . TRP A 1 419 ? -9.603 19.299 6.918 1.00 87.62 419 TRP A O 1
ATOM 3255 N N . SER A 1 420 ? -9.195 21.115 8.156 1.00 89.25 420 SER A N 1
ATOM 3256 C CA . SER A 1 420 ? -8.483 21.786 7.066 1.00 89.25 420 SER A CA 1
ATOM 3257 C C . SER A 1 420 ? -6.995 21.436 7.113 1.00 89.25 420 SER A C 1
ATOM 3259 O O . SER A 1 420 ? -6.440 21.197 8.187 1.00 89.25 420 SER A O 1
ATOM 3261 N N . ALA A 1 421 ? -6.315 21.471 5.964 1.00 86.50 421 ALA A N 1
ATOM 3262 C CA . ALA A 1 421 ? -4.867 21.271 5.908 1.00 86.50 421 ALA A CA 1
ATOM 3263 C C . ALA A 1 421 ? -4.111 22.244 6.837 1.00 86.50 421 ALA A C 1
ATOM 3265 O O . ALA A 1 421 ? -3.143 21.860 7.491 1.00 86.50 421 ALA A O 1
ATOM 3266 N N . SER A 1 422 ? -4.587 23.489 6.961 1.00 85.12 422 SER A N 1
ATOM 3267 C CA . SER A 1 422 ? -4.038 24.468 7.906 1.00 85.12 422 SER A CA 1
ATOM 3268 C C . SER A 1 422 ? -4.251 24.082 9.368 1.00 85.12 422 SER A C 1
ATOM 3270 O O . SER A 1 422 ? -3.334 24.270 10.165 1.00 85.12 422 SER A O 1
ATOM 3272 N N . ASP A 1 423 ? -5.414 23.522 9.721 1.00 86.56 423 ASP A N 1
ATOM 3273 C CA . ASP A 1 423 ? -5.693 23.079 11.092 1.00 86.56 423 ASP A CA 1
ATOM 3274 C C . ASP A 1 423 ? -4.736 21.949 11.481 1.00 86.56 423 ASP A C 1
ATOM 3276 O O . ASP A 1 423 ? -4.106 22.018 12.535 1.00 86.56 423 ASP A O 1
ATOM 3280 N N . ILE A 1 424 ? -4.553 20.963 10.594 1.00 86.75 424 ILE A N 1
ATOM 3281 C CA . ILE A 1 424 ? -3.639 19.832 10.811 1.00 86.75 424 ILE A CA 1
ATOM 3282 C C . ILE A 1 424 ? -2.202 20.335 11.000 1.00 86.75 424 ILE A C 1
ATOM 3284 O O . ILE A 1 424 ? -1.545 19.977 11.976 1.00 86.75 424 ILE A O 1
ATOM 3288 N N . LEU A 1 425 ? -1.721 21.219 10.117 1.00 84.56 425 LEU A N 1
ATOM 3289 C CA . LEU A 1 425 ? -0.376 21.793 10.242 1.00 84.56 425 LEU A CA 1
ATOM 3290 C C . LEU A 1 425 ? -0.202 22.604 11.527 1.00 84.56 425 LEU A C 1
ATOM 3292 O O . LEU A 1 425 ? 0.846 22.517 12.160 1.00 84.56 425 LEU A O 1
ATOM 3296 N N . SER A 1 426 ? -1.219 23.368 11.927 1.00 83.19 426 SER A N 1
ATOM 3297 C CA . SER A 1 426 ? -1.176 24.143 13.169 1.00 83.19 426 SER A CA 1
ATOM 3298 C C . SER A 1 426 ? -1.174 23.265 14.420 1.00 83.19 426 SER A C 1
ATOM 3300 O O . SER A 1 426 ? -0.535 23.621 15.407 1.00 83.19 426 SER A O 1
ATOM 3302 N N . ALA A 1 427 ? -1.841 22.109 14.366 1.00 82.88 427 ALA A N 1
ATOM 3303 C CA . ALA A 1 427 ? -1.888 21.152 15.461 1.00 82.88 427 ALA A CA 1
ATOM 3304 C C . ALA A 1 427 ? -0.553 20.411 15.628 1.00 82.88 427 ALA A C 1
ATOM 3306 O O . ALA A 1 427 ? -0.073 20.274 16.749 1.00 82.88 427 ALA A O 1
ATOM 3307 N N . ILE A 1 428 ? 0.068 19.988 14.521 1.00 80.81 428 ILE A N 1
ATOM 3308 C CA . ILE A 1 428 ? 1.360 19.281 14.534 1.00 80.81 428 ILE A CA 1
ATOM 3309 C C . ILE A 1 428 ? 2.518 20.249 14.810 1.00 80.81 428 ILE A C 1
ATOM 3311 O O . ILE A 1 428 ? 3.485 19.901 15.481 1.00 80.81 428 ILE A O 1
ATOM 3315 N N . ASN A 1 429 ? 2.447 21.479 14.298 1.00 77.50 429 ASN A N 1
ATOM 3316 C CA . ASN A 1 429 ? 3.507 22.466 14.453 1.00 77.50 429 ASN A CA 1
ATOM 3317 C C . ASN A 1 429 ? 2.942 23.856 14.784 1.00 77.50 429 ASN A C 1
ATOM 3319 O O . ASN A 1 429 ? 2.833 24.725 13.908 1.00 77.50 429 ASN A O 1
ATOM 3323 N N . PRO A 1 430 ? 2.640 24.111 16.070 1.00 69.56 430 PRO A N 1
ATOM 3324 C CA . PRO A 1 430 ? 2.087 25.390 16.503 1.00 69.56 430 PRO A CA 1
ATOM 3325 C C . PRO A 1 430 ? 3.050 26.568 16.279 1.00 69.56 430 PRO A C 1
ATOM 3327 O O . PRO A 1 430 ? 2.607 27.711 16.217 1.00 69.56 430 PRO A O 1
ATOM 3330 N N . ALA A 1 431 ? 4.356 26.316 16.119 1.00 63.38 431 ALA A N 1
ATOM 3331 C CA . ALA A 1 431 ? 5.355 27.349 15.843 1.00 63.38 431 ALA A CA 1
ATOM 33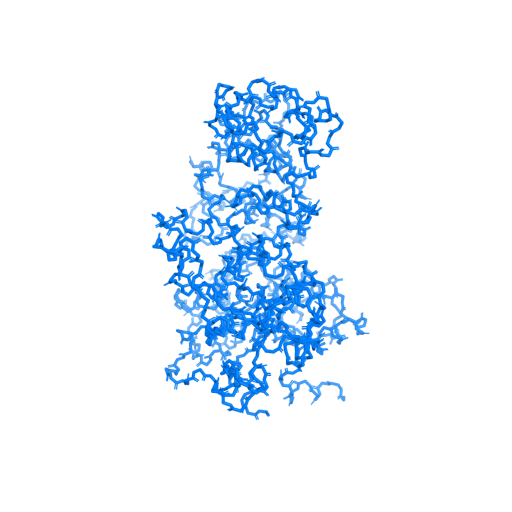32 C C . ALA A 1 431 ? 5.407 27.770 14.360 1.00 63.38 431 ALA A C 1
ATOM 3334 O O . ALA A 1 431 ? 5.788 28.902 14.061 1.00 63.38 431 ALA A O 1
ATOM 3335 N N . ALA A 1 432 ? 5.022 26.886 13.431 1.00 55.22 432 ALA A N 1
ATOM 3336 C CA . ALA A 1 432 ? 4.984 27.186 11.996 1.00 55.22 432 ALA A CA 1
ATOM 3337 C C . ALA A 1 432 ? 3.682 27.879 11.557 1.00 55.22 432 ALA A C 1
ATOM 3339 O O . ALA A 1 432 ? 3.660 28.568 10.533 1.00 55.22 432 ALA A O 1
ATOM 3340 N N . ALA A 1 433 ? 2.600 27.741 12.328 1.00 51.88 433 ALA A N 1
ATOM 3341 C CA . ALA A 1 433 ? 1.333 28.400 12.049 1.00 51.88 433 ALA A CA 1
ATOM 3342 C C . ALA A 1 433 ? 1.358 29.862 12.519 1.00 51.88 433 ALA A C 1
ATOM 3344 O O . ALA A 1 433 ? 1.188 30.170 13.696 1.00 51.88 433 ALA A O 1
ATOM 3345 N N . ARG A 1 434 ? 1.519 30.806 11.584 1.00 45.06 434 ARG A N 1
ATOM 3346 C CA . ARG A 1 434 ? 1.150 32.204 11.843 1.00 45.06 434 ARG A CA 1
ATOM 3347 C C . ARG A 1 434 ? -0.381 32.234 11.968 1.00 45.06 434 ARG A C 1
ATOM 3349 O O . ARG A 1 434 ? -1.034 31.936 10.969 1.00 45.06 434 ARG A O 1
ATOM 3356 N N . PRO A 1 435 ? -0.970 32.541 13.139 1.00 39.31 435 PRO A N 1
ATOM 3357 C CA . PRO A 1 435 ? -2.409 32.406 13.310 1.00 39.31 435 PRO A CA 1
ATOM 3358 C C . PRO A 1 435 ? -3.117 33.382 12.363 1.00 39.31 435 PRO A C 1
ATOM 3360 O O . PRO A 1 435 ? -2.843 34.588 12.429 1.00 39.31 435 PRO A O 1
ATOM 3363 N N . PRO A 1 436 ? -4.018 32.926 11.475 1.00 43.38 436 PRO A N 1
ATOM 3364 C CA . PRO A 1 436 ? -4.986 33.840 10.902 1.00 43.38 436 PRO A CA 1
ATOM 3365 C C . PRO A 1 436 ? -5.839 34.357 12.064 1.00 43.38 436 PRO A C 1
ATOM 3367 O O . PRO A 1 436 ? -6.308 33.587 12.903 1.00 43.38 436 PRO A O 1
ATOM 3370 N N . ALA A 1 437 ? -5.991 35.678 12.156 1.00 37.66 437 ALA A N 1
ATOM 3371 C CA . ALA A 1 437 ? -6.810 36.307 13.182 1.00 37.66 437 ALA A CA 1
ATOM 3372 C C . ALA A 1 437 ? -8.250 35.765 13.083 1.00 37.66 437 ALA A C 1
ATOM 3374 O O . ALA A 1 437 ? -9.004 36.180 12.208 1.00 37.66 437 ALA A O 1
ATOM 3375 N N . GLY A 1 438 ? -8.601 34.801 13.943 1.00 43.84 438 GLY A N 1
ATOM 3376 C CA . GLY A 1 438 ? -9.942 34.214 14.026 1.00 43.84 438 GLY A CA 1
ATOM 3377 C C . GLY A 1 438 ? -10.056 32.686 13.921 1.00 43.84 438 GLY A C 1
ATOM 3378 O O . GLY A 1 438 ? -11.163 32.196 14.118 1.00 43.84 438 GLY A O 1
ATOM 3379 N N . SER A 1 439 ? -8.992 31.909 13.656 1.00 42.38 439 SER A N 1
ATOM 3380 C CA . SER A 1 439 ? -9.108 30.436 13.676 1.00 42.38 439 SER A CA 1
ATOM 3381 C C . SER A 1 439 ? -9.002 29.902 15.105 1.00 42.38 439 SER A C 1
ATOM 3383 O O . SER A 1 439 ? -7.912 29.770 15.663 1.00 42.38 439 SER A O 1
ATOM 3385 N N . SER A 1 440 ? -10.141 29.605 15.720 1.00 39.97 440 SER A N 1
ATOM 3386 C CA . SER A 1 440 ? -10.188 28.836 16.958 1.00 39.97 440 SER A CA 1
ATOM 3387 C C . SER A 1 440 ? -9.638 27.433 16.689 1.00 39.97 440 SER A C 1
ATOM 3389 O O . SER A 1 440 ? -10.218 26.681 15.911 1.00 39.97 440 SER A O 1
ATOM 3391 N N . THR A 1 441 ? -8.566 27.039 17.374 1.00 45.84 441 THR A N 1
ATOM 3392 C CA . THR A 1 441 ? -8.043 25.659 17.453 1.00 45.84 441 THR A CA 1
ATOM 3393 C C . THR A 1 441 ? -9.013 24.698 18.174 1.00 45.84 441 THR A C 1
ATOM 3395 O O . THR A 1 441 ? -8.619 23.685 18.741 1.00 45.84 441 THR A O 1
ATOM 3398 N N . SER A 1 442 ? -10.315 24.999 18.157 1.00 50.59 442 SER A N 1
ATOM 3399 C CA . SER A 1 442 ? -11.374 24.370 18.946 1.00 50.59 442 SER A CA 1
ATOM 3400 C C . SER A 1 442 ? -12.000 23.141 18.289 1.00 50.59 442 SER A C 1
ATOM 3402 O O . SER A 1 442 ? -13.025 22.666 18.767 1.00 50.59 442 SER A O 1
ATOM 3404 N N . LYS A 1 443 ? -11.451 22.618 17.184 1.00 57.19 443 LYS A N 1
ATOM 3405 C CA . LYS A 1 443 ? -12.016 21.411 16.560 1.00 57.19 443 LYS A CA 1
ATOM 3406 C C . LYS A 1 443 ? -11.689 20.131 17.321 1.00 57.19 443 LYS A C 1
ATOM 3408 O O . LYS A 1 443 ? -12.479 19.201 17.227 1.00 57.19 443 LYS A O 1
ATOM 3413 N N . ALA A 1 444 ? -10.607 20.098 18.101 1.00 58.06 444 ALA A N 1
ATOM 3414 C CA . ALA A 1 444 ? -10.202 18.955 18.923 1.00 58.06 444 ALA A CA 1
ATOM 3415 C C . ALA A 1 444 ? -10.512 19.167 20.417 1.00 58.06 444 ALA A C 1
ATOM 3417 O O . ALA A 1 444 ? -9.661 18.951 21.275 1.00 58.06 444 ALA A O 1
ATOM 3418 N N . THR A 1 445 ? -11.712 19.642 20.757 1.00 64.56 445 THR A N 1
ATOM 3419 C CA . THR A 1 445 ? -12.113 19.764 22.167 1.00 64.56 445 THR A CA 1
ATOM 3420 C C . THR A 1 445 ? -12.462 18.388 22.733 1.00 64.56 445 THR A C 1
ATOM 3422 O O . THR A 1 445 ? -13.552 17.858 22.496 1.00 64.56 445 THR A O 1
ATOM 3425 N N . LEU A 1 446 ? -11.513 17.809 23.463 1.00 70.31 446 LEU A N 1
ATOM 3426 C CA . LEU A 1 446 ? -11.772 16.786 24.476 1.00 70.31 446 LEU A CA 1
ATOM 3427 C C . LEU A 1 446 ? -12.540 17.424 25.648 1.00 70.31 446 LEU A C 1
ATOM 3429 O O . LEU A 1 446 ? -12.402 18.627 25.883 1.00 70.31 446 LEU A O 1
ATOM 3433 N N . SER A 1 447 ? -13.365 16.656 26.362 1.00 75.56 447 SER A N 1
ATOM 3434 C CA . SER A 1 447 ? -13.992 17.142 27.601 1.00 75.56 447 SER A CA 1
ATOM 3435 C C . SER A 1 447 ? -12.953 17.326 28.717 1.00 75.56 447 SER A C 1
ATOM 3437 O O . SER A 1 447 ? -11.869 16.745 28.660 1.00 75.56 447 SER A O 1
ATOM 3439 N N . ASP A 1 448 ? -13.275 18.102 29.756 1.00 71.75 448 ASP A N 1
ATOM 3440 C CA . ASP A 1 448 ? -12.379 18.279 30.910 1.00 71.75 448 ASP A CA 1
ATOM 3441 C C . ASP A 1 448 ? -12.024 16.924 31.556 1.00 71.75 448 ASP A C 1
ATOM 3443 O O . ASP A 1 448 ? -10.857 16.667 31.848 1.00 71.75 448 ASP A O 1
ATOM 3447 N N . ASP A 1 449 ? -12.989 16.005 31.647 1.00 71.06 449 ASP A N 1
ATOM 3448 C CA . ASP A 1 449 ? -12.771 14.643 32.151 1.00 71.06 449 ASP A CA 1
ATOM 3449 C C . ASP A 1 449 ? -11.840 13.825 31.239 1.00 71.06 449 ASP A C 1
ATOM 3451 O O . ASP A 1 449 ? -10.957 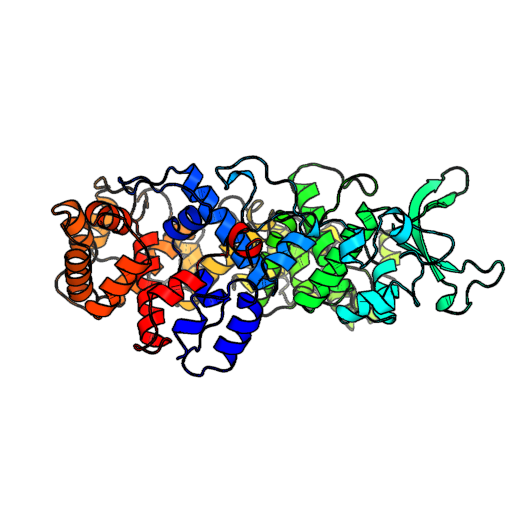13.119 31.722 1.00 71.06 449 ASP A O 1
ATOM 3455 N N . GLU A 1 450 ? -11.981 13.946 29.915 1.00 74.31 450 GLU A N 1
ATOM 3456 C CA . GLU A 1 450 ? -11.115 13.272 28.938 1.00 74.31 450 GLU A CA 1
ATOM 3457 C C . GLU A 1 450 ? -9.694 13.828 28.978 1.00 74.31 450 GLU A C 1
ATOM 3459 O O . GLU A 1 450 ? -8.728 13.068 29.023 1.00 74.31 450 GLU A O 1
ATOM 3464 N N . THR A 1 451 ? -9.546 15.155 29.006 1.00 74.38 451 THR A N 1
ATOM 3465 C CA . THR A 1 451 ? -8.227 15.785 29.135 1.00 74.38 451 THR A CA 1
ATOM 3466 C C . THR A 1 451 ? -7.556 15.375 30.435 1.00 74.38 451 THR A C 1
ATOM 3468 O O . THR A 1 451 ? -6.371 15.056 30.416 1.00 74.38 451 THR A O 1
ATOM 3471 N N . GLN A 1 452 ? -8.296 15.301 31.544 1.00 71.94 452 GLN A N 1
ATOM 3472 C CA . GLN A 1 452 ? -7.766 14.825 32.813 1.00 71.94 452 GLN A CA 1
ATOM 3473 C C . GLN A 1 452 ? -7.416 13.335 32.754 1.00 71.94 452 GLN A C 1
ATOM 3475 O O . GLN A 1 452 ? -6.375 12.943 33.277 1.00 71.94 452 GLN A O 1
ATOM 3480 N N . PHE A 1 453 ? -8.219 12.509 32.083 1.00 71.56 453 PHE A N 1
ATOM 3481 C CA . PHE A 1 453 ? -7.941 11.090 31.892 1.00 71.56 453 PHE A CA 1
ATOM 3482 C C . PHE A 1 453 ? -6.640 10.872 31.104 1.00 71.56 453 PHE A C 1
ATOM 3484 O O . PHE A 1 453 ? -5.739 10.196 31.605 1.00 71.56 453 PHE A O 1
ATOM 3491 N N . PHE A 1 454 ? -6.476 11.526 29.949 1.00 71.62 454 PHE A N 1
ATOM 3492 C CA . PHE A 1 454 ? 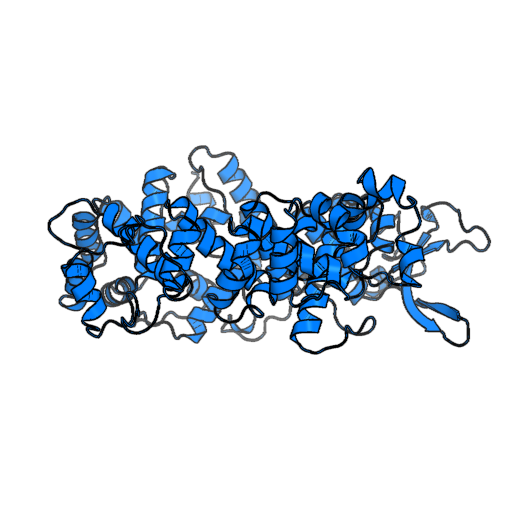-5.255 11.434 29.141 1.00 71.62 454 PHE A CA 1
ATOM 3493 C C . PHE A 1 454 ? -4.043 12.098 29.822 1.00 71.62 454 PHE A C 1
ATOM 3495 O O . PHE A 1 454 ? -2.947 11.540 29.808 1.00 71.62 454 PHE A O 1
ATOM 3502 N N . ALA A 1 455 ? -4.225 13.241 30.493 1.00 68.62 455 ALA A N 1
ATOM 3503 C CA . ALA A 1 455 ? -3.143 13.958 31.177 1.00 68.62 455 ALA A CA 1
ATOM 3504 C C . ALA A 1 455 ? -2.709 13.305 32.496 1.00 68.62 455 ALA A C 1
ATOM 3506 O O . ALA A 1 455 ? -1.569 13.487 32.924 1.00 68.62 455 ALA A O 1
ATOM 3507 N N . SER A 1 456 ? -3.592 12.546 33.155 1.00 64.19 456 SER A N 1
ATOM 3508 C CA . SER A 1 456 ? -3.274 11.883 34.425 1.00 64.19 456 SER A CA 1
ATOM 3509 C C . SER A 1 456 ? -2.172 10.833 34.287 1.00 64.19 456 SER A C 1
ATOM 3511 O O . SER A 1 456 ? -1.645 10.383 35.306 1.00 64.19 456 SER A O 1
ATOM 3513 N N . GLY A 1 457 ? -1.823 10.433 33.053 1.00 53.56 457 GLY A N 1
ATOM 3514 C CA . GLY A 1 457 ? -0.806 9.420 32.782 1.00 53.56 457 GLY A CA 1
ATOM 3515 C C . GLY A 1 457 ? -1.045 8.145 33.589 1.00 53.56 457 GLY A C 1
ATOM 3516 O O . GLY A 1 457 ? -0.089 7.452 33.944 1.00 53.56 457 GLY A O 1
ATOM 3517 N N . SER A 1 458 ? -2.303 7.886 33.974 1.00 44.75 458 SER A N 1
ATOM 3518 C CA . SER A 1 458 ? -2.662 6.900 34.984 1.00 44.75 458 SER A CA 1
ATOM 3519 C C . SER A 1 458 ? -2.484 5.505 34.406 1.00 44.75 458 SER A C 1
ATOM 3521 O O . SER A 1 458 ? -3.433 4.910 33.919 1.00 44.75 458 SER A O 1
ATOM 3523 N N . ARG A 1 459 ? -1.233 5.024 34.415 1.00 45.16 459 ARG A N 1
ATOM 3524 C CA . ARG A 1 459 ? -0.739 3.638 34.292 1.00 45.16 459 ARG A CA 1
ATOM 3525 C C . ARG A 1 459 ? -1.355 2.720 33.226 1.00 45.16 459 ARG A C 1
ATOM 3527 O O . ARG A 1 459 ? -1.014 1.544 33.215 1.00 45.16 459 ARG A O 1
ATOM 3534 N N . ASN A 1 460 ? -2.160 3.236 32.308 1.00 47.66 460 ASN A N 1
ATOM 3535 C CA . ASN A 1 460 ? -2.650 2.539 31.132 1.00 47.66 460 ASN A CA 1
ATOM 3536 C C . ASN A 1 460 ? -1.943 3.142 29.915 1.00 47.66 460 ASN A C 1
ATOM 3538 O O . ASN A 1 460 ? -2.451 4.087 29.315 1.00 47.66 460 ASN A O 1
ATOM 3542 N N . PRO A 1 461 ? -0.754 2.628 29.551 1.00 48.28 461 PRO A N 1
ATOM 3543 C CA . PRO A 1 461 ? 0.047 3.122 28.426 1.00 48.28 461 PRO A CA 1
ATOM 3544 C C . PRO A 1 461 ? -0.596 2.895 27.041 1.00 48.28 461 PRO A C 1
ATOM 3546 O O . PRO A 1 461 ? 0.094 3.010 26.035 1.00 48.28 461 PRO A O 1
ATOM 3549 N N . LEU A 1 462 ? -1.884 2.544 26.974 1.00 53.88 462 LEU A N 1
ATOM 3550 C CA . LEU A 1 462 ? -2.515 1.902 25.818 1.00 53.88 462 LEU A CA 1
ATOM 3551 C C . LEU A 1 462 ? -3.607 2.737 25.129 1.00 53.88 462 LEU A C 1
ATOM 3553 O O . LEU A 1 462 ? -4.117 2.310 24.098 1.00 53.88 462 LEU A O 1
ATOM 3557 N N . LEU A 1 463 ? -3.987 3.908 25.663 1.00 54.72 463 LEU A N 1
ATOM 3558 C CA . LEU A 1 463 ? -5.103 4.672 25.084 1.00 54.72 463 LEU A CA 1
ATOM 3559 C C . LEU A 1 463 ? -4.691 5.836 24.193 1.00 54.72 463 LEU A C 1
ATOM 3561 O O . LEU A 1 463 ? -5.347 6.027 23.189 1.00 54.72 463 LEU A O 1
ATOM 3565 N N . LEU A 1 464 ? -3.657 6.606 24.535 1.00 62.19 464 LEU A N 1
ATOM 3566 C CA . LEU A 1 464 ? -3.074 7.683 23.716 1.00 62.19 464 LEU A CA 1
ATOM 3567 C C . LEU A 1 464 ? -1.893 8.241 24.522 1.00 62.19 464 LEU A C 1
ATOM 3569 O O . LEU A 1 464 ? -2.099 8.901 25.540 1.00 62.19 464 LEU A O 1
ATOM 3573 N N . ASN A 1 465 ? -0.653 7.954 24.123 1.00 58.88 465 ASN A N 1
ATOM 3574 C CA . ASN A 1 465 ? 0.533 8.481 24.806 1.00 58.88 465 ASN A CA 1
ATOM 3575 C C . ASN A 1 465 ? 0.870 9.887 24.287 1.00 58.88 465 ASN A C 1
ATOM 3577 O O . ASN A 1 465 ? 1.929 10.109 23.706 1.00 58.88 465 ASN A O 1
ATOM 3581 N N . VAL A 1 466 ? -0.058 10.828 24.452 1.00 59.97 466 VAL A N 1
ATOM 3582 C CA . VAL A 1 466 ? 0.179 12.228 24.095 1.00 59.97 466 VAL A CA 1
ATOM 3583 C C . VAL A 1 466 ? 0.845 12.891 25.293 1.00 59.97 466 VAL A C 1
ATOM 3585 O O . VAL A 1 466 ? 0.168 13.280 26.245 1.00 59.97 466 VAL A O 1
ATOM 3588 N N . ASP A 1 467 ? 2.177 12.994 25.283 1.00 63.72 467 ASP A N 1
ATOM 3589 C CA . ASP A 1 467 ? 2.869 13.824 26.271 1.00 63.72 467 ASP A CA 1
ATOM 3590 C C . ASP A 1 467 ? 2.415 15.279 26.050 1.00 63.72 467 ASP A C 1
ATOM 3592 O O . ASP A 1 467 ? 2.657 15.835 24.975 1.00 63.72 467 ASP A O 1
ATOM 3596 N N . PRO A 1 468 ? 1.771 15.929 27.039 1.00 63.31 468 PRO A N 1
ATOM 3597 C CA . PRO A 1 468 ? 1.272 17.296 26.896 1.00 63.31 468 PRO A CA 1
ATOM 3598 C C . PRO A 1 468 ? 2.380 18.323 26.617 1.00 63.31 468 PRO A C 1
ATOM 3600 O O . PRO A 1 468 ? 2.086 19.476 26.301 1.00 63.31 468 PRO A O 1
ATOM 3603 N N . LYS A 1 469 ? 3.656 17.944 26.764 1.00 66.94 469 LYS A N 1
ATOM 3604 C CA . LYS A 1 469 ? 4.815 18.796 26.475 1.00 66.94 469 LYS A CA 1
ATOM 3605 C C . LYS A 1 469 ? 5.330 18.664 25.045 1.00 66.94 469 LYS A C 1
ATOM 3607 O O . LYS A 1 469 ? 6.062 19.551 24.604 1.00 66.94 469 LYS A O 1
ATOM 3612 N N . THR A 1 470 ? 4.989 17.592 24.335 1.00 73.19 470 THR A N 1
ATOM 3613 C CA . THR A 1 470 ? 5.387 17.392 22.938 1.00 73.19 470 THR A CA 1
ATOM 3614 C C . THR A 1 470 ? 4.225 17.722 22.009 1.00 73.19 470 THR A C 1
ATOM 3616 O O . THR A 1 470 ? 3.091 17.355 22.314 1.00 73.19 470 THR A O 1
ATOM 3619 N N . PRO A 1 471 ? 4.466 18.405 20.877 1.00 73.12 471 PRO A N 1
ATOM 3620 C CA . PRO A 1 471 ? 3.413 18.594 19.891 1.00 73.12 471 PRO A CA 1
ATOM 3621 C C . PRO A 1 471 ? 2.919 17.225 19.387 1.00 73.12 471 PRO A C 1
ATOM 3623 O O . PRO A 1 471 ? 3.746 16.327 19.193 1.00 73.12 471 PRO A O 1
ATOM 3626 N N . PRO A 1 472 ? 1.601 17.049 19.185 1.00 80.06 472 PRO A N 1
ATOM 3627 C CA . PRO A 1 472 ? 1.047 15.781 18.731 1.00 80.06 472 PRO A CA 1
ATOM 3628 C C . PRO A 1 472 ? 1.543 15.450 17.322 1.00 80.06 472 PRO A C 1
ATOM 3630 O O . PRO A 1 472 ? 1.643 16.316 16.450 1.00 80.06 472 PRO A O 1
ATOM 3633 N N . THR A 1 473 ? 1.825 14.175 17.081 1.00 83.75 473 THR A N 1
ATOM 3634 C CA . THR A 1 473 ? 2.128 13.668 15.744 1.00 83.75 473 THR A CA 1
ATOM 3635 C C . THR A 1 473 ? 0.848 13.525 14.914 1.00 83.75 473 THR A C 1
ATOM 3637 O O . THR A 1 473 ? -0.268 13.530 15.436 1.00 83.75 473 THR A O 1
ATOM 3640 N N . LEU A 1 474 ? 0.986 13.344 13.595 1.00 84.19 474 LEU A N 1
ATOM 3641 C CA . LEU A 1 474 ? -0.162 13.031 12.737 1.00 84.19 474 LEU A CA 1
ATOM 3642 C C . LEU A 1 474 ? -0.886 11.750 13.196 1.00 84.19 474 LEU A C 1
ATOM 3644 O O . LEU A 1 474 ? -2.113 11.694 13.150 1.00 84.19 474 LEU A O 1
ATOM 3648 N N . ALA A 1 475 ? -0.137 10.747 13.666 1.00 83.19 475 ALA A N 1
ATOM 3649 C CA . ALA A 1 475 ? -0.702 9.508 14.192 1.00 83.19 475 ALA A CA 1
ATOM 3650 C C . ALA A 1 475 ? -1.548 9.765 15.449 1.00 83.19 475 ALA A C 1
ATOM 3652 O O . ALA A 1 475 ? -2.658 9.243 15.545 1.00 83.19 475 ALA A O 1
ATOM 3653 N N . ASP A 1 476 ? -1.083 10.636 16.349 1.00 83.00 476 ASP A N 1
ATOM 3654 C CA . ASP A 1 476 ? -1.831 11.021 17.551 1.00 83.00 476 ASP A CA 1
ATOM 3655 C C . ASP A 1 476 ? -3.146 11.722 17.196 1.00 83.00 476 ASP A C 1
ATOM 3657 O O . ASP A 1 476 ? -4.184 11.432 17.788 1.00 83.00 476 ASP A O 1
ATOM 3661 N N . LEU A 1 477 ? -3.136 12.604 16.187 1.00 85.50 477 LEU A N 1
ATOM 3662 C CA . LEU A 1 477 ? -4.351 13.268 15.704 1.00 85.50 477 LEU A CA 1
ATOM 3663 C C . LEU A 1 477 ? -5.350 12.269 15.107 1.00 85.50 477 LEU A C 1
ATOM 3665 O O . LEU A 1 477 ? -6.546 12.356 15.386 1.00 85.50 477 LEU A O 1
ATOM 3669 N N . VAL A 1 478 ? -4.878 11.301 14.316 1.00 87.12 478 VAL A N 1
ATOM 3670 C CA . VAL A 1 478 ? -5.732 10.246 13.744 1.00 87.12 478 VAL A CA 1
ATOM 3671 C C . VAL A 1 478 ? -6.311 9.342 14.832 1.00 87.12 478 VAL A C 1
ATOM 3673 O O . VAL A 1 478 ? -7.492 8.986 14.763 1.00 87.12 478 VAL A O 1
ATOM 3676 N N . ALA A 1 479 ? -5.513 8.983 15.837 1.00 84.94 479 ALA A N 1
ATOM 3677 C CA . ALA A 1 479 ? -5.955 8.184 16.975 1.00 84.94 479 ALA A CA 1
ATOM 3678 C C . ALA A 1 479 ? -7.001 8.941 17.808 1.00 84.94 479 ALA A C 1
ATOM 3680 O O . ALA A 1 479 ? -8.087 8.413 18.054 1.00 84.94 479 ALA A O 1
ATOM 3681 N N . LEU A 1 480 ? -6.743 10.211 18.135 1.00 85.25 480 LEU A N 1
ATOM 3682 C CA . LEU A 1 480 ? -7.680 11.082 18.849 1.00 85.25 480 LEU A CA 1
ATOM 3683 C C . LEU A 1 480 ? -8.997 11.237 18.089 1.00 85.25 480 LEU A C 1
ATOM 3685 O O . LEU A 1 480 ? -10.078 11.172 18.670 1.00 85.25 480 LEU A O 1
ATOM 3689 N N . GLU A 1 481 ? -8.929 11.387 16.774 1.00 88.38 481 GLU A N 1
ATOM 3690 C CA . GLU A 1 481 ? -10.121 11.544 15.958 1.00 88.38 481 GLU A CA 1
ATOM 3691 C C . GLU A 1 481 ? -10.863 10.215 15.716 1.00 88.38 481 GLU A C 1
ATOM 3693 O O . GLU A 1 481 ? -12.072 10.185 15.472 1.00 88.38 481 GLU A O 1
ATOM 3698 N N . SER A 1 482 ? -10.169 9.081 15.796 1.00 87.50 482 SER A N 1
ATOM 3699 C CA . SER A 1 482 ? -10.805 7.758 15.818 1.00 87.50 482 SER A CA 1
ATOM 3700 C C . SER A 1 482 ? -11.521 7.516 17.146 1.00 87.50 482 SER A C 1
ATOM 3702 O O . SER A 1 482 ? -12.668 7.068 17.143 1.00 87.50 482 SER A O 1
ATOM 3704 N N . TYR A 1 483 ? -10.895 7.901 18.260 1.00 87.31 483 TYR A N 1
ATOM 3705 C CA . TYR A 1 483 ? -11.514 7.907 19.582 1.00 87.31 483 TYR A CA 1
ATOM 3706 C C . TYR A 1 483 ? -12.766 8.793 19.611 1.00 87.31 483 TYR A C 1
ATOM 3708 O O . TYR A 1 483 ? -13.811 8.356 20.082 1.00 87.31 483 TYR A O 1
ATOM 3716 N N . ARG A 1 484 ? -12.709 10.002 19.042 1.00 85.31 484 ARG A N 1
ATOM 3717 C CA . ARG A 1 484 ? -13.877 10.892 18.959 1.00 85.31 484 ARG A CA 1
ATOM 3718 C C . ARG A 1 484 ? -15.013 10.307 18.139 1.00 85.31 484 ARG A C 1
ATOM 3720 O O . ARG A 1 484 ? -16.146 10.346 18.594 1.00 85.31 484 ARG A O 1
ATOM 3727 N N . GLY A 1 485 ? -14.721 9.714 16.982 1.00 85.56 485 GLY A N 1
ATOM 3728 C CA . GLY A 1 485 ? -15.747 9.033 16.187 1.00 85.56 485 GLY A CA 1
ATOM 3729 C C . GLY A 1 485 ? -16.430 7.905 16.966 1.00 85.56 485 GLY A C 1
ATOM 3730 O O . GLY A 1 485 ? -17.652 7.756 16.909 1.00 85.56 485 GLY A O 1
ATOM 3731 N N . LEU A 1 486 ? -15.656 7.149 17.751 1.00 86.75 486 LEU A N 1
ATOM 3732 C CA . LEU A 1 486 ? -16.192 6.123 18.639 1.00 86.75 486 LEU A CA 1
ATOM 3733 C C . LEU A 1 486 ? -17.042 6.735 19.763 1.00 86.75 486 LEU A C 1
ATOM 3735 O O . LEU A 1 486 ? -18.168 6.299 19.979 1.00 86.75 486 LEU A O 1
ATOM 3739 N N . ARG A 1 487 ? -16.537 7.771 20.436 1.00 85.94 487 ARG A N 1
ATOM 3740 C CA . ARG A 1 487 ? -17.240 8.510 21.492 1.00 85.94 487 ARG A CA 1
ATOM 3741 C C . ARG A 1 487 ? -18.551 9.100 21.007 1.00 85.94 487 ARG A C 1
ATOM 3743 O O . ARG A 1 487 ? -19.551 8.957 21.687 1.00 85.94 487 ARG A O 1
ATOM 3750 N N . ASP A 1 488 ? -18.558 9.736 19.846 1.00 84.06 488 ASP A N 1
ATOM 3751 C CA . ASP A 1 488 ? -19.753 10.365 19.288 1.00 84.06 488 ASP A CA 1
ATOM 3752 C C . ASP A 1 488 ? -20.773 9.306 18.816 1.00 84.06 488 ASP A C 1
ATOM 3754 O O . ASP A 1 488 ? -21.970 9.587 18.735 1.00 84.06 488 ASP A O 1
ATOM 3758 N N . SER A 1 489 ? -20.309 8.078 18.544 1.00 81.81 489 SER A N 1
ATOM 3759 C CA . SER A 1 489 ? -21.163 6.911 18.283 1.00 81.81 489 SER A CA 1
ATOM 3760 C C . SER A 1 489 ? -21.736 6.294 19.563 1.00 81.81 489 SER A C 1
ATOM 3762 O O . SER A 1 489 ? -22.824 5.719 19.523 1.00 81.81 489 SER A O 1
ATOM 3764 N N . ALA A 1 490 ? -21.041 6.419 20.697 1.00 78.75 490 ALA A N 1
ATOM 3765 C CA . ALA A 1 490 ? -21.629 6.172 22.004 1.00 78.75 490 ALA A CA 1
ATOM 3766 C C . ALA A 1 490 ? -22.661 7.280 22.251 1.00 78.75 490 ALA A C 1
ATOM 3768 O O . ALA A 1 490 ? -22.329 8.466 22.241 1.00 78.75 490 ALA A O 1
ATOM 3769 N N . ALA A 1 491 ? -23.946 6.948 22.401 1.00 62.47 491 ALA A N 1
ATOM 3770 C CA . ALA A 1 491 ? -24.920 8.006 22.666 1.00 62.47 491 ALA A CA 1
ATOM 3771 C C . ALA A 1 491 ? -24.602 8.689 24.010 1.00 62.47 491 ALA A C 1
ATOM 3773 O O . ALA A 1 491 ? -23.762 8.231 24.777 1.00 62.47 491 ALA A O 1
ATOM 3774 N N . ARG A 1 492 ? -25.297 9.793 24.316 1.00 59.62 492 ARG A N 1
ATOM 3775 C CA . ARG A 1 492 ? -25.152 10.564 25.569 1.00 59.62 492 ARG A CA 1
ATOM 3776 C C . ARG A 1 492 ? -25.649 9.790 26.804 1.00 59.62 492 ARG A C 1
ATOM 3778 O O . ARG A 1 492 ? -26.442 10.307 27.589 1.00 59.62 492 ARG A O 1
ATOM 3785 N N . THR A 1 493 ? -25.267 8.533 26.958 1.00 60.50 493 THR A N 1
ATOM 3786 C CA . THR A 1 493 ? -25.346 7.826 28.224 1.00 60.50 493 THR A CA 1
ATOM 3787 C C . THR A 1 493 ? -24.421 8.499 29.235 1.00 60.50 493 THR A C 1
ATOM 3789 O O . THR A 1 493 ? -23.406 9.080 28.857 1.00 60.50 493 THR A O 1
ATOM 3792 N N . PRO A 1 494 ? -24.753 8.433 30.532 1.00 54.88 494 PRO A N 1
ATOM 3793 C CA . PRO A 1 494 ? -23.949 9.056 31.580 1.00 54.88 494 PRO A CA 1
ATOM 3794 C C . PRO A 1 494 ? -22.582 8.387 31.790 1.00 54.88 494 PRO A C 1
ATOM 3796 O O . PRO A 1 494 ? -21.760 8.953 32.497 1.00 54.88 494 PRO A O 1
ATOM 3799 N N . ALA A 1 495 ? -22.343 7.201 31.218 1.00 64.75 495 ALA A N 1
ATOM 3800 C CA . ALA A 1 495 ? -21.054 6.521 31.286 1.00 64.75 495 ALA A CA 1
ATOM 3801 C C . ALA A 1 495 ? -20.182 6.951 30.103 1.00 64.75 495 ALA A C 1
ATOM 3803 O O . ALA A 1 495 ? -20.528 6.696 28.947 1.00 64.75 495 ALA A O 1
ATOM 3804 N N . SER A 1 496 ? -19.062 7.603 30.398 1.00 75.94 496 SER A N 1
ATOM 3805 C CA . SER A 1 496 ? -18.065 7.962 29.396 1.00 75.94 496 SER A CA 1
ATOM 3806 C C . SER A 1 496 ? -17.256 6.718 28.977 1.00 75.94 496 SER A C 1
ATOM 3808 O O . SER A 1 496 ? -17.136 5.757 29.740 1.00 75.94 496 SER A O 1
ATOM 3810 N N . ILE A 1 497 ? -16.687 6.694 27.762 1.00 83.12 497 ILE A N 1
ATOM 3811 C CA . ILE A 1 497 ? -15.760 5.618 27.345 1.00 83.12 497 ILE A CA 1
ATOM 3812 C C . ILE A 1 497 ? -14.616 5.428 28.368 1.00 83.12 497 ILE A C 1
ATOM 3814 O O . ILE A 1 497 ? -14.320 4.278 28.700 1.00 83.12 497 ILE A O 1
ATOM 3818 N N . PRO A 1 498 ? -14.014 6.498 28.929 1.00 82.19 498 PRO A N 1
ATOM 3819 C CA . PRO A 1 498 ? -13.066 6.387 30.035 1.00 82.19 498 PRO A CA 1
ATOM 3820 C C . PRO A 1 498 ? -13.600 5.600 31.238 1.00 82.19 498 PRO A C 1
ATOM 3822 O O . PRO A 1 498 ? -12.900 4.717 31.734 1.00 82.19 498 PRO A O 1
ATOM 3825 N N . ASP A 1 499 ? -14.847 5.841 31.660 1.00 83.62 499 ASP A N 1
ATOM 3826 C CA . ASP A 1 499 ? -15.469 5.099 32.769 1.00 83.62 499 ASP A CA 1
ATOM 3827 C C . ASP A 1 499 ? -15.602 3.614 32.443 1.00 83.62 499 ASP A C 1
ATOM 3829 O O . ASP A 1 499 ? -15.391 2.757 33.306 1.00 83.62 499 ASP A O 1
ATOM 3833 N N . LEU A 1 500 ? -15.928 3.289 31.191 1.00 83.56 500 LEU A N 1
ATOM 3834 C CA . LEU A 1 500 ? -16.025 1.910 30.732 1.00 83.56 500 LEU A CA 1
ATOM 3835 C C . LEU A 1 500 ? -14.657 1.225 30.791 1.00 83.56 500 LEU A C 1
ATOM 3837 O O . LEU A 1 500 ? -14.532 0.146 31.373 1.00 83.56 500 LEU A O 1
ATOM 3841 N N . VAL A 1 501 ? -13.609 1.862 30.265 1.00 83.69 501 VAL A N 1
ATOM 3842 C CA . VAL A 1 501 ? -12.251 1.297 30.295 1.00 83.69 501 VAL A CA 1
ATOM 3843 C C . VAL A 1 501 ? -11.726 1.173 31.732 1.00 83.69 501 VAL A C 1
ATOM 3845 O O . VAL A 1 501 ? -11.093 0.174 32.096 1.00 83.69 501 VAL A O 1
ATOM 3848 N N . GLN A 1 502 ? -12.042 2.138 32.595 1.00 84.62 502 GLN A N 1
ATOM 3849 C CA . GLN A 1 502 ? -11.730 2.072 34.020 1.00 84.62 502 GLN A CA 1
ATOM 3850 C C . GLN A 1 502 ? -12.504 0.946 34.724 1.00 84.62 502 GLN A C 1
ATOM 3852 O O . GLN A 1 502 ? -11.946 0.245 35.574 1.00 84.62 502 GLN A O 1
ATOM 3857 N N . THR A 1 503 ? -13.762 0.714 34.351 1.00 85.50 503 THR A N 1
ATOM 3858 C CA . THR A 1 503 ? -14.581 -0.388 34.877 1.00 85.50 503 THR A CA 1
ATOM 3859 C C . THR A 1 503 ? -13.982 -1.741 34.500 1.00 85.50 503 THR A C 1
ATOM 3861 O O . THR A 1 503 ? -13.798 -2.585 35.375 1.00 85.50 503 THR A O 1
ATOM 3864 N N . LEU A 1 504 ? -13.568 -1.922 33.242 1.00 83.62 504 LEU A N 1
ATOM 3865 C CA . LEU A 1 504 ? -12.875 -3.136 32.790 1.00 83.62 504 LEU A CA 1
ATOM 3866 C C . LEU A 1 504 ? -11.550 -3.369 33.525 1.00 83.62 504 LEU A C 1
ATOM 3868 O O . LEU A 1 504 ? -11.165 -4.512 33.758 1.00 83.62 504 LEU A O 1
ATOM 3872 N N . SER A 1 505 ? -10.858 -2.291 33.902 1.00 83.50 505 SER A N 1
ATOM 3873 C CA . SER A 1 505 ? -9.591 -2.363 34.639 1.00 83.50 505 SER A CA 1
ATOM 3874 C C . SER A 1 505 ? -9.791 -2.726 36.116 1.00 83.50 505 SER A C 1
ATOM 3876 O O . SER A 1 505 ? -8.966 -3.417 36.707 1.00 83.50 505 SER A O 1
ATOM 3878 N N . THR A 1 506 ? -10.874 -2.246 36.732 1.00 85.50 506 THR A N 1
ATOM 3879 C CA . THR A 1 506 ? -11.138 -2.414 38.172 1.00 85.50 506 THR A CA 1
ATOM 3880 C C . THR A 1 506 ? -11.928 -3.677 38.494 1.00 85.50 506 THR A C 1
ATOM 3882 O O . THR A 1 506 ? -11.749 -4.257 39.566 1.00 85.50 506 THR A O 1
ATOM 3885 N N . ARG A 1 507 ? -12.795 -4.119 37.580 1.00 86.25 507 ARG A N 1
ATOM 3886 C CA . ARG A 1 507 ? -13.642 -5.296 37.746 1.00 86.25 507 ARG A CA 1
ATOM 3887 C C . ARG A 1 507 ? -13.619 -6.131 36.464 1.00 86.25 507 ARG A C 1
ATOM 3889 O O . ARG A 1 507 ? -14.554 -6.025 35.668 1.00 86.25 507 ARG A O 1
ATOM 3896 N N . PRO A 1 508 ? -12.582 -6.965 36.263 1.00 82.12 508 PRO A N 1
ATOM 3897 C CA . PRO A 1 508 ? -12.507 -7.810 35.086 1.00 82.12 508 PRO A CA 1
ATOM 3898 C C . PRO A 1 508 ? -13.728 -8.751 35.056 1.00 82.12 508 PRO A C 1
ATOM 3900 O O . PRO A 1 508 ? -13.993 -9.452 36.039 1.00 82.12 508 PRO A O 1
ATOM 3903 N N . PRO A 1 509 ? -14.522 -8.731 33.976 1.00 85.56 509 PRO A N 1
ATOM 3904 C CA . PRO A 1 509 ? -15.678 -9.600 33.817 1.00 85.56 509 PRO A CA 1
ATOM 3905 C C . PRO A 1 509 ? -15.286 -11.076 33.743 1.00 85.56 509 PRO A C 1
ATOM 3907 O O . PRO A 1 509 ? -14.187 -11.437 33.322 1.00 85.56 509 PRO A O 1
ATOM 3910 N N . SER A 1 510 ? -16.225 -11.938 34.134 1.00 86.38 510 SER A N 1
ATOM 3911 C CA . SER A 1 510 ? -16.012 -13.386 34.176 1.00 86.38 510 SER A CA 1
ATOM 3912 C C . SER A 1 510 ? -16.291 -14.068 32.838 1.00 86.38 510 SER A C 1
ATOM 3914 O O . SER A 1 510 ? -15.682 -15.091 32.524 1.00 86.38 510 SER A O 1
ATOM 3916 N N . GLN A 1 511 ? -17.195 -13.498 32.037 1.00 90.56 511 GLN A N 1
ATOM 3917 C CA . GLN A 1 511 ? -17.616 -14.041 30.749 1.00 90.56 511 GLN A CA 1
ATOM 3918 C C . GLN A 1 511 ? -17.622 -12.957 29.667 1.00 90.56 511 GLN A C 1
ATOM 3920 O O . GLN A 1 511 ? -17.817 -11.775 29.946 1.00 90.56 511 GLN A O 1
ATOM 3925 N N . ALA A 1 512 ? -17.460 -13.361 28.404 1.00 89.94 512 ALA A N 1
ATOM 3926 C CA . ALA A 1 512 ? -17.544 -12.442 27.267 1.00 89.94 512 ALA A CA 1
ATOM 3927 C C . ALA A 1 512 ? -18.932 -11.779 27.144 1.00 89.94 512 ALA A C 1
ATOM 3929 O O . ALA A 1 512 ? -19.036 -10.653 26.662 1.00 89.94 512 ALA A O 1
ATOM 3930 N N . ALA A 1 513 ? -19.991 -12.446 27.618 1.00 92.94 513 ALA A N 1
ATOM 3931 C CA . ALA A 1 513 ? -21.338 -11.881 27.698 1.00 92.94 513 ALA A CA 1
ATOM 3932 C C . ALA A 1 513 ? -21.403 -10.654 28.623 1.00 92.94 513 ALA A C 1
ATOM 3934 O O . ALA A 1 513 ? -22.041 -9.667 28.271 1.00 92.94 513 ALA A O 1
ATOM 3935 N N . ASP A 1 514 ? -20.673 -10.666 29.744 1.00 92.69 514 ASP A N 1
ATOM 3936 C CA . ASP A 1 514 ? -20.620 -9.529 30.670 1.00 92.69 514 ASP A CA 1
ATOM 3937 C C . ASP A 1 514 ? -19.964 -8.306 30.001 1.00 92.69 514 ASP A C 1
ATOM 3939 O O . ASP A 1 514 ? -20.438 -7.180 30.157 1.00 92.69 514 ASP A O 1
ATOM 3943 N N . ILE A 1 515 ? -18.894 -8.529 29.220 1.00 91.75 515 ILE A N 1
ATOM 3944 C CA . ILE A 1 515 ? -18.235 -7.487 28.411 1.00 91.75 515 ILE A CA 1
ATOM 3945 C C . ILE A 1 515 ? -19.225 -6.938 27.385 1.00 91.75 515 ILE A C 1
ATOM 3947 O O . ILE A 1 515 ? -19.405 -5.725 27.280 1.00 91.75 515 ILE A O 1
ATOM 3951 N N . ALA A 1 516 ? -19.891 -7.832 26.647 1.00 93.19 516 ALA A N 1
ATOM 3952 C CA . ALA A 1 516 ? -20.859 -7.449 25.631 1.00 93.19 516 ALA A CA 1
ATOM 3953 C C . ALA A 1 516 ? -21.997 -6.608 26.224 1.00 93.19 516 ALA A C 1
ATOM 3955 O O . ALA A 1 516 ? -22.357 -5.597 25.636 1.00 93.19 516 ALA A O 1
ATOM 3956 N N . SER A 1 517 ? -22.514 -6.965 27.400 1.00 92.44 517 SER A N 1
ATOM 3957 C CA . SER A 1 517 ? -23.572 -6.215 28.080 1.00 92.44 517 SER A CA 1
ATOM 3958 C C . SER A 1 517 ? -23.127 -4.798 28.467 1.00 92.44 517 SER A C 1
ATOM 3960 O O . SER A 1 517 ? -23.828 -3.824 28.186 1.00 92.44 517 SER A O 1
ATOM 3962 N N . GLN A 1 518 ? -21.919 -4.654 29.030 1.00 90.44 518 GLN A N 1
ATOM 3963 C CA . GLN A 1 518 ? -21.358 -3.348 29.407 1.00 90.44 518 GLN A CA 1
ATOM 3964 C C . GLN A 1 518 ? -21.173 -2.424 28.195 1.00 90.44 518 GLN A C 1
ATOM 3966 O O . GLN A 1 518 ? -21.608 -1.272 28.214 1.00 90.44 518 GLN A O 1
ATOM 3971 N N . PHE A 1 519 ? -20.578 -2.937 27.116 1.00 90.06 519 PHE A N 1
ATOM 3972 C CA . PHE A 1 519 ? -20.391 -2.172 25.883 1.00 90.06 519 PHE A CA 1
ATOM 3973 C C . PHE A 1 519 ? -21.701 -1.920 25.135 1.00 90.06 519 PHE A C 1
ATOM 3975 O O . PHE A 1 519 ? -21.884 -0.837 24.592 1.00 90.06 519 PHE A O 1
ATOM 3982 N N . ALA A 1 520 ? -22.633 -2.872 25.116 1.00 91.25 520 ALA A N 1
ATOM 3983 C CA . ALA A 1 520 ? -23.948 -2.685 24.508 1.00 91.25 520 ALA A CA 1
ATOM 3984 C C . ALA A 1 520 ? -24.731 -1.564 25.200 1.00 91.25 520 ALA A C 1
ATOM 3986 O O . ALA A 1 520 ? -25.359 -0.749 24.523 1.00 91.25 520 ALA A O 1
ATOM 3987 N N . ALA A 1 521 ? -24.644 -1.480 26.532 1.00 88.50 521 ALA A N 1
ATOM 3988 C CA . ALA A 1 521 ? -25.274 -0.422 27.311 1.00 88.50 521 ALA A CA 1
ATOM 3989 C C . ALA A 1 521 ? -24.670 0.964 27.030 1.00 88.50 521 ALA A C 1
ATOM 3991 O O . ALA A 1 521 ? -25.419 1.933 26.939 1.00 88.50 521 ALA A O 1
ATOM 3992 N N . ALA A 1 522 ? -23.346 1.062 26.871 1.00 88.06 522 ALA A N 1
ATOM 3993 C CA . ALA A 1 522 ? -22.663 2.334 26.615 1.00 88.06 522 ALA A CA 1
ATOM 3994 C C . ALA A 1 522 ? -22.734 2.784 25.143 1.00 88.06 522 ALA A C 1
ATOM 3996 O O . ALA A 1 522 ? -22.934 3.957 24.848 1.00 88.06 522 ALA A O 1
ATOM 3997 N N . MET A 1 523 ? -22.592 1.850 24.201 1.00 88.62 523 MET A N 1
ATOM 3998 C CA . MET A 1 523 ? -22.481 2.146 22.767 1.00 88.62 523 MET A CA 1
ATOM 3999 C C . MET A 1 523 ? -23.813 2.024 22.012 1.00 88.62 523 MET A C 1
ATOM 4001 O O . MET A 1 523 ? -23.862 2.280 20.812 1.00 88.62 523 MET A O 1
ATOM 4005 N N . HIS A 1 524 ? -24.889 1.588 22.679 1.00 88.50 524 HIS A N 1
ATOM 4006 C CA . HIS A 1 524 ? -26.177 1.225 22.063 1.00 88.50 524 HIS A CA 1
ATOM 4007 C C . HIS A 1 524 ? -26.073 0.176 20.950 1.00 88.50 524 HIS A C 1
ATOM 4009 O O . HIS A 1 524 ? -26.904 0.104 20.041 1.00 88.50 524 HIS A O 1
ATOM 4015 N N . TRP A 1 525 ? -25.049 -0.665 21.021 1.00 92.25 525 TRP A N 1
ATOM 4016 C CA . TRP A 1 525 ? -24.906 -1.784 20.109 1.00 92.25 525 TRP A CA 1
ATOM 4017 C C . TRP A 1 525 ? -25.813 -2.946 20.527 1.00 92.25 525 TRP A C 1
ATOM 4019 O O . TRP A 1 525 ? -26.023 -3.159 21.720 1.00 92.25 525 TRP A O 1
ATOM 4029 N N . PRO A 1 526 ? -26.336 -3.750 19.582 1.00 94.69 526 PRO A N 1
ATOM 4030 C CA . PRO A 1 526 ? -27.094 -4.943 19.933 1.00 94.69 526 PRO A CA 1
ATOM 4031 C C . PRO A 1 526 ? -26.207 -5.948 20.680 1.00 94.69 526 PRO A C 1
ATOM 4033 O O . PRO A 1 526 ? -25.287 -6.521 20.095 1.00 94.69 526 PRO A O 1
ATOM 4036 N N . GLU A 1 527 ? -26.508 -6.192 21.958 1.00 95.75 527 GLU A N 1
ATOM 4037 C CA . GLU A 1 527 ? -25.726 -7.053 22.860 1.00 95.75 527 GLU A CA 1
ATOM 4038 C C . GLU A 1 527 ? -25.452 -8.438 22.268 1.00 95.75 527 GLU A C 1
ATOM 4040 O O . GLU A 1 527 ? -24.308 -8.889 22.228 1.00 95.75 527 GLU A O 1
ATOM 4045 N N . ALA A 1 528 ? -26.483 -9.080 21.708 1.00 95.81 528 ALA A N 1
ATOM 4046 C CA . ALA A 1 528 ? -26.350 -10.390 21.078 1.00 95.81 528 ALA A CA 1
ATOM 4047 C C . ALA A 1 528 ? -25.348 -10.383 19.911 1.00 95.81 528 ALA A C 1
ATOM 4049 O O . ALA A 1 528 ? -24.596 -11.341 19.730 1.00 95.81 528 ALA A O 1
ATOM 4050 N N . ARG A 1 529 ? -25.312 -9.300 19.125 1.00 95.25 529 ARG A N 1
ATOM 4051 C CA . ARG A 1 529 ? -24.403 -9.180 17.980 1.00 95.25 529 ARG A CA 1
ATOM 4052 C C . ARG A 1 529 ? -22.980 -8.889 18.435 1.00 95.25 529 ARG A C 1
ATOM 4054 O O . ARG A 1 529 ? -22.049 -9.491 17.912 1.00 95.25 529 ARG A O 1
ATOM 4061 N N . LEU A 1 530 ? -22.818 -8.028 19.435 1.00 96.25 530 LEU A N 1
ATOM 4062 C CA . LEU A 1 530 ? -21.514 -7.747 20.021 1.00 96.25 530 LEU A CA 1
ATOM 4063 C C . LEU A 1 530 ? -20.905 -8.998 20.665 1.00 96.25 530 LEU A C 1
ATOM 4065 O O . LEU A 1 530 ? -19.733 -9.289 20.449 1.00 96.25 530 LEU A O 1
ATOM 4069 N N . HIS A 1 531 ? -21.708 -9.783 21.383 1.00 96.38 531 HIS A N 1
ATOM 4070 C CA . HIS A 1 531 ? -21.267 -11.062 21.931 1.00 96.38 531 HIS A CA 1
ATOM 4071 C C . HIS A 1 531 ? -20.774 -12.014 20.830 1.00 96.38 531 HIS A C 1
ATOM 4073 O O . HIS A 1 531 ? -19.695 -12.588 20.958 1.00 96.38 531 HIS A O 1
ATOM 4079 N N . GLN A 1 532 ? -21.509 -12.131 19.714 1.00 95.75 532 GLN A N 1
ATOM 4080 C CA . GLN A 1 532 ? -21.061 -12.917 18.554 1.00 95.75 532 GLN A CA 1
ATOM 4081 C C . GLN A 1 532 ? -19.716 -12.422 18.003 1.00 95.75 532 GLN A C 1
ATOM 4083 O O . GLN A 1 532 ? -18.871 -13.244 17.661 1.00 95.75 532 GLN A O 1
ATOM 4088 N N . VAL A 1 533 ? -19.499 -11.104 17.938 1.00 96.44 533 VAL A N 1
ATOM 4089 C CA . VAL A 1 533 ? -18.223 -10.519 17.497 1.00 96.44 533 VAL A CA 1
ATOM 4090 C C . VAL A 1 533 ? -17.090 -10.853 18.456 1.00 96.44 533 VAL A C 1
ATOM 4092 O O . VAL A 1 533 ? -16.043 -11.291 17.995 1.00 96.44 533 VAL A O 1
ATOM 4095 N N . LEU A 1 534 ? -17.287 -10.700 19.767 1.00 95.62 534 LEU A N 1
ATOM 4096 C CA . LEU A 1 534 ? -16.245 -10.995 20.754 1.00 95.62 534 LEU A CA 1
ATOM 4097 C C . LEU A 1 534 ? -15.833 -12.470 20.711 1.00 95.62 534 LEU A C 1
ATOM 4099 O O . LEU A 1 534 ? -14.642 -12.765 20.660 1.00 95.62 534 LEU A O 1
ATOM 4103 N N . VAL A 1 535 ? -16.807 -13.383 20.648 1.00 94.81 535 VAL A N 1
ATOM 4104 C CA . VAL A 1 535 ? -16.551 -14.829 20.542 1.00 94.81 535 VAL A CA 1
ATOM 4105 C C . VAL A 1 535 ? -15.866 -15.183 19.218 1.00 94.81 535 VAL A C 1
ATOM 4107 O O . VAL A 1 535 ? -14.967 -16.018 19.192 1.00 94.81 535 VAL A O 1
ATOM 4110 N N . ALA A 1 536 ? -16.264 -14.550 18.111 1.00 94.50 536 ALA A N 1
ATOM 4111 C CA . ALA A 1 536 ? -15.693 -14.835 16.797 1.00 94.50 536 ALA A CA 1
ATOM 4112 C C . ALA A 1 536 ? -14.288 -14.240 16.592 1.00 94.50 536 ALA A C 1
ATOM 4114 O O . ALA A 1 536 ? -13.473 -14.867 15.906 1.00 94.50 536 ALA A O 1
ATOM 4115 N N . LYS A 1 537 ? -14.022 -13.050 17.153 1.00 94.25 537 LYS A N 1
ATOM 4116 C CA . LYS A 1 537 ? -12.741 -12.331 17.058 1.00 94.25 537 LYS A CA 1
ATOM 4117 C C . LYS A 1 537 ? -11.684 -12.927 17.986 1.00 94.25 537 LYS A C 1
ATOM 4119 O O . LYS A 1 537 ? -10.533 -13.036 17.572 1.00 94.25 537 LYS A O 1
ATOM 4124 N N . TYR A 1 538 ? -12.073 -13.340 19.194 1.00 92.62 538 TYR A N 1
ATOM 4125 C CA . TYR A 1 538 ? -11.173 -13.872 20.222 1.00 92.62 538 TYR A CA 1
ATOM 4126 C C . TYR A 1 538 ? -11.564 -15.311 20.610 1.00 92.62 538 TYR A C 1
ATOM 4128 O O . TYR A 1 538 ? -12.050 -15.541 21.722 1.00 92.62 538 TYR A O 1
ATOM 4136 N N . PRO A 1 539 ? -11.394 -16.291 19.701 1.00 90.06 539 PRO A N 1
ATOM 4137 C CA . PRO A 1 539 ? -11.716 -17.681 20.006 1.00 90.06 539 PRO A CA 1
ATOM 4138 C C . PRO A 1 539 ? -10.832 -18.191 21.148 1.00 90.06 539 PRO A C 1
ATOM 4140 O O . PRO A 1 539 ? -9.629 -17.942 21.163 1.00 90.06 539 PRO A O 1
ATOM 4143 N N . ASP A 1 540 ? -11.441 -18.886 22.110 1.00 87.62 540 ASP A N 1
ATOM 4144 C CA . ASP A 1 540 ? -10.768 -19.532 23.248 1.00 87.62 540 ASP A CA 1
ATOM 4145 C C . ASP A 1 540 ? -9.989 -18.594 24.199 1.00 87.62 540 ASP A C 1
ATOM 4147 O O . ASP A 1 540 ? -9.287 -19.057 25.101 1.00 87.62 540 ASP A O 1
ATOM 4151 N N . VAL A 1 541 ? -10.147 -17.272 24.063 1.00 88.44 541 VAL A N 1
ATOM 4152 C CA . VAL A 1 541 ? -9.533 -16.276 24.954 1.00 88.44 541 VAL A CA 1
ATOM 4153 C C . VAL A 1 541 ? -10.446 -16.008 26.154 1.00 88.44 541 VAL A C 1
ATOM 4155 O O . VAL A 1 541 ? -11.653 -15.810 26.009 1.00 88.44 541 VAL A O 1
ATOM 4158 N N . SER A 1 542 ? -9.883 -15.966 27.367 1.00 90.25 542 SER A N 1
ATOM 4159 C CA . SER A 1 542 ? -10.674 -15.663 28.567 1.00 90.25 542 SER A CA 1
ATOM 4160 C C . SER A 1 542 ? -11.155 -14.204 28.596 1.00 90.25 542 SER A C 1
ATOM 4162 O O . SER A 1 542 ? -10.502 -13.296 28.076 1.00 90.25 542 SER A O 1
ATOM 4164 N N . ALA A 1 543 ? -12.285 -13.956 29.265 1.00 90.12 543 ALA A N 1
ATOM 4165 C CA . ALA A 1 543 ? -12.884 -12.623 29.378 1.00 90.12 543 ALA A CA 1
ATOM 4166 C C . ALA A 1 543 ? -11.939 -11.578 30.005 1.00 90.12 543 ALA A C 1
ATOM 4168 O O . ALA A 1 543 ? -11.954 -10.411 29.612 1.00 90.12 543 ALA A O 1
ATOM 4169 N N . GLU A 1 544 ? -11.069 -11.992 30.927 1.00 88.50 544 GLU A N 1
ATOM 4170 C CA . GLU A 1 544 ? -10.050 -11.127 31.531 1.00 88.50 544 GLU A CA 1
ATOM 4171 C C . GLU A 1 544 ? -9.063 -10.591 30.482 1.00 88.50 544 GLU A C 1
ATOM 4173 O O . GLU A 1 544 ? -8.784 -9.392 30.435 1.00 88.50 544 GLU A O 1
ATOM 4178 N N . HIS A 1 545 ? -8.593 -11.451 29.576 1.00 87.56 545 HIS A N 1
ATOM 4179 C CA . HIS A 1 545 ? -7.657 -11.054 28.526 1.00 87.56 545 HIS A CA 1
ATOM 4180 C C . HIS A 1 545 ? -8.331 -10.240 27.426 1.00 87.56 545 HIS A C 1
ATOM 4182 O O . HIS A 1 545 ? -7.740 -9.269 26.954 1.00 87.56 545 HIS A O 1
ATOM 4188 N N . ILE A 1 546 ? -9.577 -10.571 27.069 1.00 90.44 546 ILE A N 1
ATOM 4189 C CA . ILE A 1 546 ? -10.381 -9.733 26.167 1.00 90.44 546 ILE A CA 1
ATOM 4190 C C . ILE A 1 546 ? -10.510 -8.327 26.763 1.00 90.44 546 ILE A C 1
ATOM 4192 O O . ILE A 1 546 ? -10.248 -7.341 26.082 1.00 90.44 546 ILE A O 1
ATOM 4196 N N . SER A 1 547 ? -10.825 -8.224 28.056 1.00 90.00 547 SER A N 1
ATOM 4197 C CA . SER A 1 547 ? -10.948 -6.936 28.749 1.00 90.00 547 SER A CA 1
ATOM 4198 C C . SER A 1 547 ? -9.636 -6.161 28.754 1.00 90.00 547 SER A C 1
ATOM 4200 O O . SER A 1 547 ? -9.644 -4.962 28.500 1.00 90.00 547 SER A O 1
ATOM 4202 N N . LYS A 1 548 ? -8.504 -6.839 28.982 1.00 88.25 548 LYS A N 1
ATOM 4203 C CA . LYS A 1 548 ? -7.172 -6.227 28.914 1.00 88.25 548 LYS A CA 1
ATOM 4204 C C . LYS A 1 548 ? -6.834 -5.714 27.512 1.00 88.25 548 LYS A C 1
ATOM 4206 O O . LYS A 1 548 ? -6.218 -4.665 27.394 1.00 88.25 548 LYS A O 1
ATOM 4211 N N . ARG A 1 549 ? -7.239 -6.420 26.453 1.00 87.81 549 ARG A N 1
ATOM 4212 C CA . ARG A 1 549 ? -7.037 -5.967 25.067 1.00 87.81 549 ARG A CA 1
ATOM 4213 C C . ARG A 1 549 ? -7.929 -4.803 24.688 1.00 87.81 549 ARG A C 1
ATOM 4215 O O . ARG A 1 549 ? -7.459 -3.887 24.041 1.00 87.81 549 ARG A O 1
ATOM 4222 N N . LEU A 1 550 ? -9.182 -4.798 25.129 1.00 89.81 550 LEU A N 1
ATOM 4223 C CA . LEU A 1 550 ? -10.102 -3.685 24.881 1.00 89.81 550 LEU A CA 1
ATOM 4224 C C . LEU A 1 550 ? -9.740 -2.407 25.663 1.00 89.81 550 LEU A C 1
ATOM 4226 O O . LEU A 1 550 ? -10.382 -1.379 25.462 1.00 89.81 550 LEU A O 1
ATOM 4230 N N . GLN A 1 551 ? -8.722 -2.451 26.533 1.00 86.69 551 GLN A N 1
ATOM 4231 C CA . GLN A 1 551 ? -8.087 -1.248 27.088 1.00 86.69 551 GLN A CA 1
ATOM 4232 C C . GLN A 1 551 ? -7.159 -0.556 26.078 1.00 86.69 551 GLN A C 1
ATOM 4234 O O . GLN A 1 551 ? -6.787 0.591 26.307 1.00 86.69 551 GLN A O 1
ATOM 4239 N N . ASP A 1 552 ? -6.772 -1.233 24.996 1.00 85.62 552 ASP A N 1
ATOM 4240 C CA . ASP A 1 552 ? -6.012 -0.657 23.892 1.00 85.62 552 ASP A CA 1
ATOM 4241 C C . ASP A 1 552 ? -6.948 0.065 22.917 1.00 85.62 552 ASP A C 1
ATOM 4243 O O . ASP A 1 552 ? -7.983 -0.475 22.503 1.00 85.62 552 ASP A O 1
ATOM 4247 N N . LEU A 1 553 ? -6.604 1.311 22.572 1.00 84.44 553 LEU A N 1
ATOM 4248 C CA . LEU A 1 553 ? -7.454 2.128 21.709 1.00 84.44 553 LEU A CA 1
ATOM 4249 C C . LEU A 1 553 ? -7.585 1.527 20.306 1.00 84.44 553 LEU A C 1
ATOM 4251 O O . LEU A 1 553 ? -8.675 1.588 19.737 1.00 84.44 553 LEU A O 1
ATOM 4255 N N . ASP A 1 554 ? -6.529 0.929 19.754 1.00 84.88 554 ASP A N 1
ATOM 4256 C CA . ASP A 1 554 ? -6.566 0.368 18.405 1.00 84.88 554 ASP A CA 1
ATOM 4257 C C . ASP A 1 554 ? -7.507 -0.840 18.349 1.00 84.88 554 ASP A C 1
ATOM 4259 O O . ASP A 1 554 ? -8.314 -0.955 17.423 1.00 84.88 554 ASP A O 1
ATOM 4263 N N . GLU A 1 555 ? -7.480 -1.708 19.365 1.00 89.69 555 GLU A N 1
ATOM 4264 C CA . GLU A 1 555 ? -8.411 -2.841 19.467 1.00 89.69 555 GLU A CA 1
ATOM 4265 C C . GLU A 1 555 ? -9.859 -2.382 19.664 1.00 89.69 555 GLU A C 1
ATOM 4267 O O . GLU A 1 555 ? -10.782 -2.956 19.073 1.00 89.69 555 GLU A O 1
ATOM 4272 N N . LEU A 1 556 ? -10.069 -1.324 20.449 1.00 90.56 556 LEU A N 1
ATOM 4273 C CA . LEU A 1 556 ? -11.391 -0.756 20.674 1.00 90.56 556 LEU A CA 1
ATOM 4274 C C . LEU A 1 556 ? -11.952 -0.084 19.406 1.00 90.56 556 LEU A C 1
ATOM 4276 O O . LEU A 1 556 ? -13.116 -0.290 19.051 1.00 90.56 556 LEU A O 1
ATOM 4280 N N . VAL A 1 557 ? -11.126 0.671 18.679 1.00 89.56 557 VAL A N 1
ATOM 4281 C CA . VAL A 1 557 ? -11.477 1.262 17.378 1.00 89.56 557 VAL A CA 1
ATOM 4282 C C . VAL A 1 557 ? -11.729 0.165 16.341 1.00 89.56 557 VAL A C 1
ATOM 4284 O O . VAL A 1 557 ? -12.696 0.254 15.584 1.00 89.56 557 VAL A O 1
ATOM 4287 N N . SER A 1 558 ? -10.911 -0.891 16.325 1.00 91.44 558 SER A N 1
ATOM 4288 C CA . SER A 1 558 ? -11.096 -2.078 15.480 1.00 91.44 558 SER A CA 1
ATOM 4289 C C . SER A 1 558 ? -12.455 -2.735 15.743 1.00 91.44 558 SER A C 1
ATOM 4291 O O . SER A 1 558 ? -13.225 -2.966 14.808 1.00 91.44 558 SER A O 1
ATOM 4293 N N . LEU A 1 559 ? -12.819 -2.940 17.015 1.00 94.19 559 LEU A N 1
ATOM 4294 C CA . LEU A 1 559 ? -14.137 -3.446 17.403 1.00 94.19 559 LEU A CA 1
ATOM 4295 C C . LEU A 1 559 ? -15.274 -2.516 16.944 1.00 94.19 559 LEU A C 1
ATOM 4297 O O . LEU A 1 559 ? -16.270 -2.989 16.394 1.00 94.19 559 LEU A O 1
ATOM 4301 N N . GLY A 1 560 ? -15.113 -1.201 17.118 1.00 92.81 560 GLY A N 1
ATOM 4302 C CA . GLY A 1 560 ? -16.076 -0.202 16.654 1.00 92.81 560 GLY A CA 1
ATOM 4303 C C . GLY A 1 560 ? -16.310 -0.259 15.145 1.00 92.81 560 GLY A C 1
ATOM 4304 O O . GLY A 1 560 ? -17.460 -0.285 14.710 1.00 92.81 560 GLY A O 1
ATOM 4305 N N . ARG A 1 561 ? -15.241 -0.375 14.345 1.00 92.00 561 ARG A N 1
ATOM 4306 C CA . ARG A 1 561 ? -15.321 -0.516 12.879 1.00 92.00 561 ARG A CA 1
ATOM 4307 C C . ARG A 1 561 ? -16.057 -1.788 12.461 1.00 92.00 561 ARG A C 1
ATOM 4309 O O . ARG A 1 561 ? -16.901 -1.735 11.568 1.00 92.00 561 ARG A O 1
ATOM 4316 N N . VAL A 1 562 ? -15.780 -2.917 13.122 1.00 95.00 562 VAL A N 1
ATOM 4317 C CA . VAL A 1 562 ? -16.501 -4.180 12.888 1.00 95.00 562 VAL A CA 1
ATOM 4318 C C . VAL A 1 562 ? -17.993 -3.998 13.154 1.00 95.00 562 VAL A C 1
ATOM 4320 O O . VAL A 1 562 ? -18.817 -4.372 12.319 1.00 95.00 562 VAL A O 1
ATOM 4323 N N . MET A 1 563 ? -18.352 -3.397 14.290 1.00 95.06 563 MET A N 1
ATOM 4324 C CA . MET A 1 563 ? -19.751 -3.182 14.661 1.00 95.06 563 MET A CA 1
ATOM 4325 C C . MET A 1 563 ? -20.460 -2.216 13.713 1.00 95.06 563 MET A C 1
ATOM 4327 O O . MET A 1 563 ? -21.565 -2.511 13.263 1.00 95.06 563 MET A O 1
ATOM 4331 N N . GLU A 1 564 ? -19.827 -1.103 13.352 1.00 92.25 564 GLU A N 1
ATOM 4332 C CA . GLU A 1 564 ? -20.376 -0.144 12.396 1.00 92.25 564 GLU A CA 1
ATOM 4333 C C . GLU A 1 564 ? -20.681 -0.813 11.049 1.00 92.25 564 GLU A C 1
ATOM 4335 O O . GLU A 1 564 ? -21.780 -0.671 10.506 1.00 92.25 564 GLU A O 1
ATOM 4340 N N . LEU A 1 565 ? -19.729 -1.585 10.526 1.00 92.00 565 LEU A N 1
ATOM 4341 C CA . LEU A 1 565 ? -19.864 -2.258 9.242 1.00 92.00 565 LEU A CA 1
ATOM 4342 C C . LEU A 1 565 ? -20.928 -3.363 9.289 1.00 92.00 565 LEU A C 1
ATOM 4344 O O . LEU A 1 565 ? -21.740 -3.461 8.366 1.00 92.00 565 LEU A O 1
ATOM 4348 N N . LEU A 1 566 ? -20.991 -4.137 10.378 1.00 93.12 566 LEU A N 1
ATOM 4349 C CA . LEU A 1 566 ? -22.039 -5.139 10.586 1.00 93.12 566 LEU A CA 1
ATOM 4350 C C . LEU A 1 566 ? -23.436 -4.517 10.640 1.00 93.12 566 LEU A C 1
ATOM 4352 O O . LEU A 1 566 ? -24.365 -5.072 10.067 1.00 93.12 566 LEU A O 1
ATOM 4356 N N . LEU A 1 567 ? -23.591 -3.379 11.317 1.00 92.00 567 LEU A N 1
ATOM 4357 C CA . LEU A 1 567 ? -24.890 -2.725 11.479 1.00 92.00 567 LEU A CA 1
ATOM 4358 C C . LEU A 1 567 ? -25.337 -1.973 10.219 1.00 92.00 567 LEU A C 1
ATOM 4360 O O . LEU A 1 567 ? -26.537 -1.815 10.003 1.00 92.00 567 LEU A O 1
ATOM 4364 N N . ARG A 1 568 ? -24.396 -1.504 9.389 1.00 91.25 568 ARG A N 1
ATOM 4365 C CA . ARG A 1 568 ? -24.699 -0.723 8.178 1.00 91.25 568 ARG A CA 1
ATOM 4366 C C . ARG A 1 568 ? -24.811 -1.553 6.904 1.00 91.25 568 ARG A C 1
ATOM 4368 O O . ARG A 1 568 ? -25.645 -1.233 6.062 1.00 91.25 568 ARG A O 1
ATOM 4375 N N . LYS A 1 569 ? -23.937 -2.545 6.719 1.00 91.38 569 LYS A N 1
ATOM 4376 C CA . LYS A 1 569 ? -23.714 -3.198 5.414 1.00 91.38 569 LYS A CA 1
ATOM 4377 C C . LYS A 1 569 ? -23.999 -4.700 5.394 1.00 91.38 569 LYS A C 1
ATOM 4379 O O . LYS A 1 569 ? -23.983 -5.291 4.317 1.00 91.38 569 LYS A O 1
ATOM 4384 N N . VAL A 1 570 ? -24.224 -5.334 6.544 1.00 89.56 570 VAL A N 1
ATOM 4385 C CA . VAL A 1 570 ? -24.355 -6.795 6.633 1.00 89.56 570 VAL A CA 1
ATOM 4386 C C . VAL A 1 570 ? -25.746 -7.173 7.109 1.00 89.56 570 VAL A C 1
ATOM 4388 O O . VAL A 1 570 ? -26.221 -6.679 8.128 1.00 89.56 570 VAL A O 1
ATOM 4391 N N . ASP A 1 571 ? -26.389 -8.090 6.386 1.00 88.94 571 ASP A N 1
ATOM 4392 C CA . ASP A 1 571 ? -27.655 -8.672 6.822 1.00 88.94 571 ASP A CA 1
ATOM 4393 C C . ASP A 1 571 ? -27.470 -9.356 8.199 1.00 88.94 571 ASP A C 1
ATOM 4395 O O . ASP A 1 571 ? -26.553 -10.172 8.360 1.00 88.94 571 ASP A O 1
ATOM 4399 N N . PRO A 1 572 ? -28.322 -9.066 9.202 1.00 89.31 572 PRO A N 1
ATOM 4400 C CA . PRO A 1 572 ? -28.265 -9.710 10.514 1.00 89.31 572 PRO A CA 1
ATOM 4401 C C . PRO A 1 572 ? -28.251 -11.247 10.477 1.00 89.31 572 PRO A C 1
ATOM 4403 O O . PRO A 1 572 ? -27.728 -11.865 11.405 1.00 89.31 572 PRO A O 1
ATOM 4406 N N . ALA A 1 573 ? -28.790 -11.866 9.421 1.00 89.25 573 ALA A N 1
ATOM 4407 C CA . ALA A 1 573 ? -28.791 -13.314 9.227 1.00 89.25 573 ALA A CA 1
ATOM 4408 C C . ALA A 1 573 ? -27.402 -13.901 8.918 1.00 89.25 573 ALA A C 1
ATOM 4410 O O . ALA A 1 573 ? -27.193 -15.101 9.085 1.00 89.25 573 ALA A O 1
ATOM 4411 N N . VAL A 1 574 ? -26.442 -13.088 8.471 1.00 90.25 574 VAL A N 1
ATOM 4412 C CA . VAL A 1 574 ? -25.080 -13.550 8.184 1.00 90.25 574 VAL A CA 1
ATOM 4413 C C . VAL A 1 574 ? -24.347 -13.855 9.491 1.00 90.25 574 VAL A C 1
ATOM 4415 O O . VAL A 1 574 ? -24.299 -13.026 10.410 1.00 90.25 574 VAL A O 1
ATOM 4418 N N . SER A 1 575 ? -23.733 -15.038 9.556 1.00 93.19 575 SER A N 1
ATOM 4419 C CA . SER A 1 575 ? -22.899 -15.468 10.680 1.00 93.19 575 SER A CA 1
ATOM 4420 C C . SER A 1 575 ? -21.633 -14.614 10.793 1.00 93.19 575 SER A C 1
ATOM 4422 O O . SER A 1 575 ? -20.834 -14.533 9.860 1.00 93.19 575 SER A O 1
ATOM 4424 N N . VAL A 1 576 ? -21.416 -14.004 11.962 1.00 94.31 576 VAL A N 1
ATOM 4425 C CA . VAL A 1 576 ? -20.197 -13.227 12.255 1.00 94.31 576 VAL A CA 1
ATOM 4426 C C . VAL A 1 576 ? -18.952 -14.113 12.208 1.00 94.31 576 VAL A C 1
ATOM 4428 O O . VAL A 1 576 ? -17.916 -13.698 11.695 1.00 94.31 576 VAL A O 1
ATOM 4431 N N . SER A 1 577 ? -19.059 -15.355 12.685 1.00 93.88 577 SER A N 1
ATOM 4432 C CA . SER A 1 577 ? -17.956 -16.320 12.670 1.00 93.88 577 SER A CA 1
ATOM 4433 C C . SER A 1 577 ? -17.472 -16.625 11.256 1.00 93.88 577 SER A C 1
ATOM 4435 O O . SER A 1 577 ? -16.267 -16.766 11.055 1.00 93.88 577 SER A O 1
ATOM 4437 N N . LEU A 1 578 ? -18.390 -16.667 10.283 1.00 91.38 578 LEU A N 1
ATOM 4438 C CA . LEU A 1 578 ? -18.050 -16.842 8.872 1.00 91.38 578 LEU A CA 1
ATOM 4439 C C . LEU A 1 578 ? -17.270 -15.635 8.332 1.00 91.38 578 LEU A C 1
ATOM 4441 O O . LEU A 1 578 ? -16.295 -15.818 7.616 1.00 91.38 578 LEU A O 1
ATOM 4445 N N . LEU A 1 579 ? -17.636 -14.408 8.716 1.00 93.50 579 LEU A N 1
ATOM 4446 C CA . LEU A 1 579 ? -16.916 -13.200 8.291 1.00 93.50 579 LEU A CA 1
ATOM 4447 C C . LEU A 1 579 ? -15.486 -13.155 8.842 1.00 93.50 579 LEU A C 1
ATOM 4449 O O . LEU A 1 579 ? -14.562 -12.850 8.095 1.00 93.50 579 LEU A O 1
ATOM 4453 N N . PHE A 1 580 ? -15.279 -13.532 10.107 1.00 93.94 580 PHE A N 1
ATOM 4454 C CA . PHE A 1 580 ? -13.926 -13.676 10.663 1.00 93.94 580 PHE A CA 1
ATOM 4455 C C . PHE A 1 580 ? -13.152 -14.839 10.040 1.00 93.94 580 PHE A C 1
ATOM 4457 O O . PHE A 1 580 ? -11.938 -14.745 9.879 1.00 93.94 580 PHE A O 1
ATOM 4464 N N . GLN A 1 581 ? -13.825 -15.926 9.655 1.00 91.38 581 GLN A N 1
ATOM 4465 C CA . GLN A 1 581 ? -13.191 -17.013 8.909 1.00 91.38 581 GLN A CA 1
ATOM 4466 C C . GLN A 1 581 ? -12.731 -16.540 7.527 1.00 91.38 581 GLN A C 1
ATOM 4468 O O . GLN A 1 581 ? -11.591 -16.790 7.162 1.00 91.38 581 GLN A O 1
ATOM 4473 N N . MET A 1 582 ? -13.571 -15.800 6.802 1.00 89.25 582 MET A N 1
ATOM 4474 C CA . MET A 1 582 ? -13.223 -15.199 5.510 1.00 89.25 582 MET A CA 1
ATOM 4475 C C . MET A 1 582 ? -12.145 -14.113 5.631 1.00 89.25 582 MET A C 1
ATOM 4477 O O . MET A 1 582 ? -11.361 -13.929 4.708 1.00 89.25 582 MET A O 1
ATOM 4481 N N . GLY A 1 583 ? -12.100 -13.396 6.757 1.00 90.56 583 GLY A N 1
ATOM 4482 C CA . GLY A 1 583 ? -11.049 -12.428 7.080 1.00 90.56 583 GLY A CA 1
ATOM 4483 C C . GLY A 1 583 ? -9.720 -13.065 7.505 1.00 90.56 583 GLY A C 1
ATOM 4484 O O . GLY A 1 583 ? -8.713 -12.364 7.602 1.00 90.56 583 GLY A O 1
ATOM 4485 N N . THR A 1 584 ? -9.696 -14.381 7.748 1.00 91.56 584 THR A N 1
ATOM 4486 C CA . THR A 1 584 ? -8.479 -15.129 8.080 1.00 91.56 584 THR A CA 1
ATOM 4487 C C . THR A 1 584 ? -7.878 -15.702 6.790 1.00 91.56 584 THR A C 1
ATOM 4489 O O . THR A 1 584 ? -8.561 -16.458 6.099 1.00 91.56 584 THR A O 1
ATOM 4492 N N . PRO A 1 585 ? -6.619 -15.381 6.438 1.00 88.81 585 PRO A N 1
ATOM 4493 C CA . PRO A 1 585 ? -5.957 -15.974 5.278 1.00 88.81 585 PRO A CA 1
ATOM 4494 C C . PRO A 1 585 ? -5.927 -17.508 5.364 1.00 88.81 585 PRO A C 1
ATOM 4496 O O . PRO A 1 585 ? -5.792 -18.074 6.445 1.00 88.81 585 PRO A O 1
ATOM 4499 N N . ALA A 1 586 ? -6.056 -18.197 4.229 1.00 83.19 586 ALA A N 1
ATOM 4500 C CA . ALA A 1 586 ? -6.002 -19.658 4.200 1.00 83.19 586 ALA A CA 1
ATOM 4501 C C . ALA A 1 586 ? -4.561 -20.158 4.395 1.00 83.19 586 ALA A C 1
ATOM 4503 O O . ALA A 1 586 ? -3.644 -19.705 3.705 1.00 83.19 586 ALA A O 1
ATOM 4504 N N . ALA A 1 587 ? -4.365 -21.097 5.323 1.00 77.69 587 ALA A N 1
ATOM 4505 C CA . ALA A 1 587 ? -3.069 -21.717 5.586 1.00 77.69 587 ALA A CA 1
ATOM 4506 C C . ALA A 1 587 ? -2.713 -22.783 4.526 1.00 77.69 587 ALA A C 1
ATOM 4508 O O . ALA A 1 587 ? -3.614 -23.453 4.011 1.00 77.69 587 ALA A O 1
ATOM 4509 N N . PRO A 1 588 ? -1.418 -22.989 4.218 1.00 62.84 588 PRO A N 1
ATOM 4510 C CA . PRO A 1 588 ? -0.974 -23.864 3.128 1.00 62.84 588 PRO A CA 1
ATOM 4511 C C . PRO A 1 588 ? -1.406 -25.338 3.268 1.00 62.84 588 PRO A C 1
ATOM 4513 O O . PRO A 1 588 ? -1.775 -25.951 2.270 1.00 62.84 588 PRO A O 1
ATOM 4516 N N . ASP A 1 589 ? -1.451 -25.903 4.479 1.00 58.34 589 ASP A N 1
ATOM 4517 C CA . ASP A 1 589 ? -1.802 -27.325 4.686 1.00 58.34 589 ASP A CA 1
ATOM 4518 C C . ASP A 1 589 ? -3.293 -27.638 4.476 1.00 58.34 589 ASP A C 1
ATOM 4520 O O . ASP A 1 589 ? -3.676 -28.784 4.231 1.00 58.34 589 ASP A O 1
ATOM 4524 N N . SER A 1 590 ? -4.150 -26.614 4.486 1.00 50.28 590 SER A N 1
ATOM 4525 C CA . SER A 1 590 ? -5.562 -26.773 4.115 1.00 50.28 590 SER A CA 1
ATOM 4526 C C . SER A 1 590 ? -5.772 -27.030 2.614 1.00 50.28 590 SER A C 1
ATOM 4528 O O . SER A 1 590 ? -6.875 -27.395 2.212 1.00 50.28 590 SER A O 1
ATOM 4530 N N . LEU A 1 591 ? -4.724 -26.862 1.796 1.00 45.88 591 LEU A N 1
ATOM 4531 C CA . LEU A 1 591 ? -4.763 -27.007 0.337 1.00 45.88 591 LEU A CA 1
ATOM 4532 C C . LEU A 1 591 ? -4.168 -28.337 -0.158 1.00 45.88 591 LEU A C 1
ATOM 4534 O O . LEU A 1 591 ? -4.426 -28.729 -1.290 1.00 45.88 591 LEU A O 1
ATOM 4538 N N . SER A 1 592 ? -3.360 -29.035 0.651 1.00 39.06 592 SER A N 1
ATOM 4539 C CA . SER A 1 592 ? -2.675 -30.279 0.246 1.00 39.06 592 SER A CA 1
ATOM 4540 C C . SER A 1 592 ? -3.479 -31.554 0.530 1.00 39.06 592 SER A C 1
ATOM 4542 O O . SER A 1 592 ? -3.151 -32.618 0.008 1.00 39.06 592 SER A O 1
ATOM 4544 N N . SER A 1 593 ? -4.534 -31.455 1.342 1.00 36.91 593 SER A N 1
ATOM 4545 C CA . SER A 1 593 ? -5.426 -32.570 1.693 1.00 36.91 593 SER A CA 1
ATOM 4546 C C . SER A 1 593 ? -6.700 -32.647 0.838 1.00 36.91 593 SER A C 1
ATOM 4548 O O . SER A 1 593 ? -7.564 -33.479 1.124 1.00 36.91 593 SER A O 1
ATOM 4550 N N . SER A 1 594 ? -6.813 -31.811 -0.204 1.00 32.81 594 SER A N 1
ATOM 4551 C CA . SER A 1 594 ? -7.976 -31.721 -1.101 1.00 32.81 594 SER A CA 1
ATOM 4552 C C . SER A 1 594 ? -7.713 -32.283 -2.490 1.00 32.81 594 SER A C 1
ATOM 4554 O O . SER A 1 594 ? -6.821 -31.722 -3.168 1.00 32.81 594 SER A O 1
#

Sequence (594 aa):
MHESLVETYPPVLSAVLEGILATDKRFSLSYREILSTFESHERVLAAAGHELPKDGSLPVQLLEQARAVRRRALDAATLNLGPDDYAIITGEHIYPSDTTPTQSTPVNPLFETHRLWGYETEQDMLDTEKDGLMFILPQFVVRAASFSFEQRQLMELTGGFFFGRRLAMRNVVAGNPFGSLADFRFFSLGPLDMAKGQWTINPLTETLCRELHSFVRLRGKCGWSVADLDIAICSLLENRSRANGGTLGFFDGDRGMSAELVGGLADAARLGQLINKPVAQILPLWGDINMHGDVSLYRKLFLSSPAMQLLGGDTFTSYLQSVPPLSLHANFLQAVLKVTARGLEGLLGAARLKPEDSTTIGSLSSLYRHSLLCQMLDILPEGLGAALQSFPTTAEFFTTPRATLDLVEAWRGLLEKEWSASDILSAINPAAARPPAGSSTSKATLSDDETQFFASGSRNPLLLNVDPKTPPTLADLVALESYRGLRDSAARTPASIPDLVQTLSTRPPSQAADIASQFAAAMHWPEARLHQVLVAKYPDVSAEHISKRLQDLDELVSLGRVMELLLRKVDPAVSVSLLFQMGTPAAPDSLSSS

Organism: NCBI:txid1954250

Radius of gyration: 27.84 Å; chains: 1; bounding box: 65×69×82 Å

Secondary structure (DSSP, 8-state):
--GGGTSS--TTHHHHHHHHHHH-TTB---HHHHHHHS--HHHHHHHTT----TT----HHHHHHHHHHHHHHHHHHHTT--HHHHHHHHSS-SS-GGGSSS----S-GGG-HHHHTT-SSHHHHT-TTTTSTTBIIIIIIHHHGGGT--HHHHHHHHH-TTTTT-EEEEE-STT-TT--GGGEEEEEEEEEETTTTEEEEE---HHHHHHHHHHHHHHHHH---HHHHHHHHHHHHHHHHHHTT----SSSS-----HHHHHHHHHHHHHHHHTT--GGGTGGGTSPPP--STT-HHIIIIITSHHHHTT-TT-HHHHTTS--BGGGGHHHHHHHHT--HHHHHHHHHHTT--TTSB--HHHHHHHHHHHHHHHHHT--GGGHHHHHHHSS-TTGGGT-HHHHHHHHHHHHHHHHTT--HHHHHHHH-TTT----TT---GGG---HHHHHHHHTT-S-TTS----TTSPPPHHHHHHHHHHHHHHHHS-S-SS-HHHHHHHHHHS--SSHHHHHHHHHHHH---HHHHHHHHHHHSTT--HHHHHHHTTSHHHHHHHHHHHHHHHHHB-TTS-HHHHHHHTSPPPGGGTT--